Protein AF-U2MDG5-F1 (afdb_monomer_lite)

InterPro domains:
  IPR002105 Dockerin type I repeat [PF00404] (437-489)
  IPR016134 Dockerin domain [PS51766] (432-496)
  IPR036439 Dockerin domain superfamily [G3DSA:1.10.1330.10] (432-495)
  IPR036439 Dockerin domain superfamily [SSF63446] (434-491)

pLDDT: mean 79.29, std 22.54, range [23.23, 98.81]

Secondary structure (DSSP, 8-state):
-----------------------------PPP----PPTTB-GGGS-HHHHHHHHHHIIIIIITTTTTTTS-SHHHHHHHTTTEEEEEEEEESSS-EEHHHHHHHHHHHHHHHHHHHGGGTTBTT---SS-EEEEEEEEES-GGGEET--TT--EE--EEEPP-HHHHHTT-BSSPPPSEEE---GGGBHHHHSS-TT---TT-GGG-B-EEEEEETTB-SS-EEEETTEEEEEHHHHHHHHHT-S-THHHHHHHHHHTTPPP--B-TT-TTBPPTT-SHHHH--TTSTTS-SS--HHHHHHHHHHHHHHTTSTTT--TTS----------------------------------EEEEEEEEEEEEEETTTEEEETTTEEEE--TTTTTTT-GGG-GGG--TT-EEEEEEEEETTTTEEEEEEEEEEEE-SSPPTT-SS-SSS--HHHHHHHHHHHTTS---S-TTTT-TT-SS--SHHHHHHHHHHHHHHTT--

Radius of gyration: 27.96 Å; chains: 1; bounding box: 89×90×60 Å

Foldseek 3Di:
DDDDDDDDDDDDDDDDDPDDDDPPDPPPPPPPPPPQDDQPDELVPQPPQLVQQLVLCVPLPLVVVVLPVLLLFVVSQCLLLVLEAEEEEWEQDPAADEPLLVVLLQVLVQVLVCLQCSLCQNYDLPPDNGRHYHHQAYFYCDPVSYPPDDPRHHYFNDKDQDDCVCLVVVVQFQDDWDRITGDDDPLQECSVCVVPPPRARVVGVNSHHREYEYAIARTHLQAWAAASRYIYHHNVVSSCSSVVNHQSLRVSLRSCRSNSRAAAPDDDPDSSHGHHVAHPPPRAASSPRPRDSGHDPSNSSSSSVVCVVQVPPPPSHPSPPDDPPPPPDDDDDDDDDDDDDDDDDDDDDDDDDFDKDKDWDKFFFQADDPQFWTQTPPPGIATEHHPQAAPPVPQQDCVVAGHGWIKTWIFMAGPVRSYTRYTPDIDTPGHPDDAQLPQQRPNDRDVVSLVQLVCVQVVRHDTNHQVSLCNVVPPDNHPVSSVVSVVVVVVVVVVD

Structure (mmCIF, N/CA/C/O backbone):
data_AF-U2MDG5-F1
#
_entry.id   AF-U2MDG5-F1
#
loop_
_atom_site.group_PDB
_atom_site.id
_atom_site.type_symbol
_atom_site.label_atom_id
_atom_site.label_alt_id
_atom_site.label_comp_id
_atom_site.label_asym_id
_atom_site.label_entity_id
_atom_site.label_seq_id
_atom_site.pdbx_PDB_ins_code
_atom_site.Cartn_x
_atom_site.Cartn_y
_atom_site.Cartn_z
_atom_site.occupancy
_atom_site.B_iso_or_equiv
_atom_site.auth_seq_id
_atom_site.auth_comp_id
_atom_site.auth_asym_id
_atom_site.auth_atom_id
_atom_site.pdbx_PDB_model_num
ATOM 1 N N . MET A 1 1 ? 22.309 52.642 29.544 1.00 30.11 1 MET A N 1
ATOM 2 C CA . MET A 1 1 ? 22.130 53.673 28.493 1.00 30.11 1 MET A CA 1
ATOM 3 C C . MET A 1 1 ? 21.957 52.981 27.148 1.00 30.11 1 MET A C 1
ATOM 5 O O . MET A 1 1 ? 22.624 51.991 26.901 1.00 30.11 1 MET A O 1
ATOM 9 N N . LYS A 1 2 ? 20.998 53.452 26.346 1.00 30.34 2 LYS A N 1
ATOM 10 C CA . LYS A 1 2 ? 20.490 52.848 25.103 1.00 30.34 2 LYS A CA 1
ATOM 11 C C . LYS A 1 2 ? 21.475 52.991 23.930 1.00 30.34 2 LYS A C 1
ATOM 13 O O . LYS A 1 2 ? 21.974 54.093 23.726 1.00 30.34 2 LYS A O 1
ATOM 18 N N . LYS A 1 3 ? 21.581 51.957 23.083 1.00 26.30 3 LYS A N 1
ATOM 19 C CA . LYS A 1 3 ? 21.378 52.041 21.618 1.00 26.30 3 LYS A CA 1
ATOM 20 C C . LYS A 1 3 ? 21.166 50.637 21.025 1.00 26.30 3 LYS A C 1
ATOM 22 O O . LYS A 1 3 ? 21.994 49.755 21.191 1.00 26.30 3 LYS A O 1
ATOM 27 N N . LYS A 1 4 ? 20.002 50.480 20.385 1.00 30.70 4 LYS A N 1
ATOM 28 C CA . LYS A 1 4 ? 19.505 49.329 19.617 1.00 30.70 4 LYS A CA 1
ATOM 29 C C . LYS A 1 4 ? 20.192 49.264 18.250 1.00 30.70 4 LYS A C 1
ATOM 31 O O . LYS A 1 4 ? 20.277 50.314 17.621 1.00 30.70 4 LYS A O 1
ATOM 36 N N . TRP A 1 5 ? 20.518 48.058 17.784 1.00 25.64 5 TRP A N 1
ATOM 37 C CA . TRP A 1 5 ? 20.505 47.646 16.372 1.00 25.64 5 TRP A CA 1
ATOM 38 C C . TRP A 1 5 ? 19.918 46.222 16.306 1.00 25.64 5 TRP A C 1
ATOM 40 O O . TRP A 1 5 ? 20.351 45.348 17.051 1.00 25.64 5 TRP A O 1
ATOM 50 N N . LEU A 1 6 ? 18.861 46.051 15.505 1.00 32.28 6 LEU A N 1
ATOM 51 C CA . LEU A 1 6 ? 18.185 44.788 15.177 1.00 32.28 6 LEU A CA 1
ATOM 52 C C . LEU A 1 6 ? 18.811 44.180 13.917 1.00 32.28 6 LEU A C 1
ATOM 54 O O . LEU A 1 6 ? 19.026 44.955 12.991 1.00 32.28 6 LEU A O 1
ATOM 58 N N . SER A 1 7 ? 18.955 42.843 13.885 1.00 23.33 7 SER A N 1
ATOM 59 C CA . SER A 1 7 ? 18.844 41.905 12.731 1.00 23.33 7 SER A CA 1
ATOM 60 C C . SER A 1 7 ? 19.702 40.654 13.018 1.00 23.33 7 SER A C 1
ATOM 62 O O . SER A 1 7 ? 20.873 40.830 13.325 1.00 23.33 7 SER A O 1
ATOM 64 N N . ALA A 1 8 ? 19.273 39.391 12.957 1.00 23.23 8 ALA A N 1
ATOM 65 C CA . ALA A 1 8 ? 18.009 38.754 12.599 1.00 23.23 8 ALA A CA 1
ATOM 66 C C . ALA A 1 8 ? 17.920 37.388 13.321 1.00 23.23 8 ALA A C 1
ATOM 68 O O . ALA A 1 8 ? 18.933 36.721 13.514 1.00 23.23 8 ALA A O 1
ATOM 69 N N . ALA A 1 9 ? 16.708 36.997 13.705 1.00 29.86 9 ALA A N 1
ATOM 70 C CA . ALA A 1 9 ? 16.320 35.635 14.061 1.00 29.86 9 ALA A CA 1
ATOM 71 C C . ALA A 1 9 ? 15.263 35.184 13.040 1.00 29.86 9 ALA A C 1
ATOM 73 O O . ALA A 1 9 ? 14.393 36.001 12.735 1.00 29.86 9 ALA A O 1
ATOM 74 N N . ALA A 1 10 ? 15.381 33.949 12.527 1.00 24.64 10 ALA A N 1
ATOM 75 C CA . ALA A 1 10 ? 14.418 33.136 11.745 1.00 24.64 10 ALA A CA 1
ATOM 76 C C . ALA A 1 10 ? 15.217 32.155 10.852 1.00 24.64 10 ALA A C 1
ATOM 78 O O . ALA A 1 10 ? 16.273 32.550 10.368 1.00 24.64 10 ALA A O 1
ATOM 79 N N . ALA A 1 11 ? 14.807 30.923 10.536 1.00 24.17 11 ALA A N 1
ATOM 80 C CA . ALA A 1 11 ? 13.623 30.101 10.843 1.00 24.17 11 ALA A CA 1
ATOM 81 C C . ALA A 1 11 ? 13.954 28.651 10.383 1.00 24.17 11 ALA A C 1
ATOM 83 O O . ALA A 1 11 ? 14.767 28.484 9.480 1.00 24.17 11 ALA A O 1
ATOM 84 N N . ALA A 1 12 ? 13.534 27.590 11.082 1.00 31.70 12 ALA A N 1
ATOM 85 C CA . ALA A 1 12 ? 12.363 26.764 10.742 1.00 31.70 12 ALA A CA 1
ATOM 86 C C . ALA A 1 12 ? 12.087 26.639 9.227 1.00 31.70 12 ALA A C 1
ATOM 88 O O . ALA A 1 12 ? 11.625 27.600 8.614 1.00 31.70 12 ALA A O 1
ATOM 89 N N . VAL A 1 13 ? 12.295 25.450 8.650 1.00 24.72 13 VAL A N 1
ATOM 90 C CA . VAL A 1 13 ? 11.677 25.072 7.370 1.00 24.72 13 VAL A CA 1
ATOM 91 C C . VAL A 1 13 ? 10.425 24.273 7.708 1.00 24.72 13 VAL A C 1
ATOM 93 O O . VAL A 1 13 ? 10.458 23.066 7.910 1.00 24.72 13 VAL A O 1
ATOM 96 N N . LEU A 1 14 ? 9.329 25.017 7.868 1.00 26.80 14 LEU A N 1
ATOM 97 C CA . LEU A 1 14 ? 7.979 24.495 7.736 1.00 26.80 14 LEU A CA 1
ATOM 98 C C . LEU A 1 14 ? 7.759 24.084 6.276 1.00 26.80 14 LEU A C 1
ATOM 100 O O . LEU A 1 14 ? 8.034 24.870 5.367 1.00 26.80 14 LEU A O 1
ATOM 104 N N . SER A 1 15 ? 7.146 22.919 6.090 1.00 32.47 15 SER A N 1
ATOM 105 C CA . SER A 1 15 ? 6.301 22.636 4.935 1.00 32.47 15 SER A CA 1
ATOM 106 C C . SER A 1 15 ? 5.248 23.748 4.800 1.00 32.47 15 SER A C 1
ATOM 108 O O . SER A 1 15 ? 4.460 24.001 5.712 1.00 32.47 15 SER A O 1
ATOM 110 N N . VAL A 1 16 ? 5.278 24.472 3.682 1.00 26.86 16 VAL A N 1
ATOM 111 C CA . VAL A 1 16 ? 4.239 25.424 3.278 1.00 26.86 16 VAL A CA 1
ATOM 112 C C . VAL A 1 16 ? 3.783 25.000 1.892 1.00 26.86 16 VAL A C 1
ATOM 114 O O . VAL A 1 16 ? 4.438 25.301 0.897 1.00 26.86 16 VAL A O 1
ATOM 117 N N . CYS A 1 17 ? 2.627 24.340 1.822 1.00 30.88 17 CYS A N 1
ATOM 118 C CA . CYS A 1 17 ? 1.821 24.342 0.609 1.00 30.88 17 CYS A CA 1
ATOM 119 C C . CYS A 1 17 ? 1.480 25.800 0.280 1.00 30.88 17 CYS A C 1
ATOM 121 O O . CYS A 1 17 ? 0.817 26.494 1.059 1.00 30.88 17 CYS A O 1
ATOM 123 N N . ALA A 1 18 ? 1.952 26.294 -0.863 1.00 27.03 18 ALA A N 1
ATOM 124 C CA . ALA A 1 18 ? 1.534 27.591 -1.363 1.00 27.03 18 ALA A CA 1
ATOM 125 C C . ALA A 1 18 ? 0.032 27.534 -1.685 1.00 27.03 18 ALA A C 1
ATOM 127 O O . ALA A 1 18 ? -0.392 26.882 -2.635 1.00 27.03 18 ALA A O 1
ATOM 128 N N . LEU A 1 19 ? -0.764 28.244 -0.881 1.00 31.00 19 LEU A N 1
ATOM 129 C CA . LEU A 1 19 ? -2.154 28.589 -1.166 1.00 31.00 19 LEU A CA 1
ATOM 130 C C . LEU A 1 19 ? -2.231 29.315 -2.514 1.00 31.00 19 LEU A C 1
ATOM 132 O O . LEU A 1 19 ? -2.030 30.529 -2.597 1.00 31.00 19 LEU A O 1
ATOM 136 N N . VAL A 1 20 ? -2.574 28.584 -3.567 1.00 29.83 20 VAL A N 1
ATOM 137 C CA . VAL A 1 20 ? -3.246 29.163 -4.727 1.00 29.83 20 VAL A CA 1
ATOM 138 C C . VAL A 1 20 ? -4.741 29.102 -4.438 1.00 29.83 20 VAL A C 1
ATOM 140 O O . VAL A 1 20 ? -5.275 28.056 -4.080 1.00 29.83 20 VAL A O 1
ATOM 143 N N . ALA A 1 21 ? -5.405 30.258 -4.515 1.00 26.72 21 ALA A N 1
ATOM 144 C CA . ALA A 1 21 ? -6.850 30.376 -4.343 1.00 26.72 21 ALA A CA 1
ATOM 145 C C . ALA A 1 21 ? -7.588 29.321 -5.192 1.00 26.72 21 ALA A C 1
ATOM 147 O O . ALA A 1 21 ? -7.113 29.018 -6.289 1.00 26.72 21 ALA A O 1
ATOM 148 N N . PRO A 1 22 ? -8.741 28.795 -4.734 1.00 25.52 22 PRO A N 1
ATOM 149 C CA . PRO A 1 22 ? -9.476 27.779 -5.469 1.00 25.52 22 PRO A CA 1
ATOM 150 C C . PRO A 1 22 ? -9.916 28.365 -6.808 1.00 25.52 22 PRO A C 1
ATOM 152 O O . PRO A 1 22 ? -10.883 29.123 -6.902 1.00 25.52 22 PRO A O 1
ATOM 155 N N . ILE A 1 23 ? -9.186 28.026 -7.864 1.00 26.12 23 ILE A N 1
ATOM 156 C CA . ILE A 1 23 ? -9.729 28.101 -9.205 1.00 26.12 23 ILE A CA 1
ATOM 157 C C . ILE A 1 23 ? -10.678 26.911 -9.260 1.00 26.12 23 ILE A C 1
ATOM 159 O O . ILE A 1 23 ? -10.236 25.766 -9.271 1.00 26.12 23 ILE A O 1
ATOM 163 N N . SER A 1 24 ? -11.986 27.172 -9.236 1.00 24.59 24 SER A N 1
ATOM 164 C CA . SER A 1 24 ? -12.980 26.177 -9.630 1.00 24.59 24 SER A CA 1
ATOM 165 C C . SER A 1 24 ? -12.746 25.849 -11.101 1.00 24.59 24 SER A C 1
ATOM 167 O O . SER A 1 24 ? -13.330 26.466 -11.992 1.00 24.59 24 SER A O 1
ATOM 169 N N . VAL A 1 25 ? -11.832 24.917 -11.354 1.00 25.77 25 VAL A N 1
ATOM 170 C CA . VAL A 1 25 ? -11.702 24.268 -12.648 1.00 25.77 25 VAL A CA 1
ATOM 171 C C . VAL A 1 25 ? -12.882 23.301 -12.730 1.00 25.77 25 VAL A C 1
ATOM 173 O O . VAL A 1 25 ? -13.057 22.484 -11.825 1.00 25.77 25 VAL A O 1
ATOM 176 N N . PRO A 1 26 ? -13.751 23.406 -13.744 1.00 24.27 26 PRO A N 1
ATOM 177 C CA . PRO A 1 26 ? -14.784 22.408 -13.953 1.00 24.27 26 PRO A CA 1
ATOM 178 C C . PRO A 1 26 ? -14.111 21.039 -14.101 1.00 24.27 26 PRO A C 1
ATOM 180 O O . PRO A 1 26 ? -13.258 20.873 -14.974 1.00 24.27 26 PRO A O 1
ATOM 183 N N . ASN A 1 27 ? -14.496 20.075 -13.261 1.00 30.88 27 ASN A N 1
ATOM 184 C CA . ASN A 1 27 ? -14.146 18.664 -13.421 1.00 30.88 27 ASN A CA 1
ATOM 185 C C . ASN A 1 27 ? -14.821 18.128 -14.690 1.00 30.88 27 ASN A C 1
ATOM 187 O O . ASN A 1 27 ? -15.870 17.493 -14.658 1.00 30.88 27 ASN A O 1
ATOM 191 N N . THR A 1 28 ? -14.219 18.419 -15.833 1.00 32.91 28 THR A N 1
ATOM 192 C CA . THR A 1 28 ? -14.396 17.646 -17.058 1.00 32.91 28 THR A CA 1
ATOM 193 C C . THR A 1 28 ? -13.024 17.142 -17.467 1.00 32.91 28 THR A C 1
ATOM 195 O O . THR A 1 28 ? -12.505 17.503 -18.522 1.00 32.91 28 THR A O 1
ATOM 198 N N . VAL A 1 29 ? -12.402 16.352 -16.590 1.00 32.69 29 VAL A N 1
ATOM 199 C CA . VAL A 1 29 ? -11.312 15.475 -17.006 1.00 32.69 29 VAL A CA 1
ATOM 200 C C . VAL A 1 29 ? -12.000 14.243 -17.568 1.00 32.69 29 VAL A C 1
ATOM 202 O O . VAL A 1 29 ? -12.570 13.437 -16.840 1.00 32.69 29 VAL A O 1
ATOM 205 N N . THR A 1 30 ? -12.058 14.168 -18.892 1.00 26.75 30 THR A N 1
ATOM 206 C CA . THR A 1 30 ? -12.402 12.921 -19.574 1.00 26.75 30 THR A CA 1
ATOM 207 C C . THR A 1 30 ? -11.348 11.903 -19.137 1.00 26.75 30 THR A C 1
ATOM 209 O O . THR A 1 30 ? -10.169 12.204 -19.341 1.00 26.75 30 THR A O 1
ATOM 212 N N . PRO A 1 31 ? -11.706 10.763 -18.518 1.00 34.62 31 PRO A N 1
ATOM 213 C CA . PRO A 1 31 ? -10.718 9.744 -18.196 1.00 34.62 31 PRO A CA 1
ATOM 214 C C . PRO A 1 31 ? -9.992 9.378 -19.490 1.00 34.62 31 PRO A C 1
ATOM 216 O O . PRO A 1 31 ? -10.627 9.140 -20.525 1.00 34.62 31 PRO A O 1
ATOM 219 N N . VAL A 1 32 ? -8.659 9.413 -19.464 1.00 35.59 32 VAL A N 1
ATOM 220 C CA . VAL A 1 32 ? -7.871 8.806 -20.534 1.00 35.59 32 VAL A CA 1
ATOM 221 C C . VAL A 1 32 ? -8.250 7.333 -20.502 1.00 35.59 32 VAL A C 1
ATOM 223 O O . VAL A 1 32 ? -8.089 6.682 -19.478 1.00 35.59 32 VAL A O 1
ATOM 226 N N . ALA A 1 33 ? -8.848 6.836 -21.584 1.00 35.75 33 ALA A N 1
ATOM 227 C CA . ALA A 1 33 ? -9.199 5.431 -21.681 1.00 35.75 33 ALA A CA 1
ATOM 228 C C . ALA A 1 33 ? -7.922 4.609 -21.475 1.00 35.75 33 ALA A C 1
ATOM 230 O O . ALA A 1 33 ? -6.999 4.714 -22.289 1.00 35.75 33 ALA A O 1
ATOM 231 N N . VAL A 1 34 ? -7.879 3.829 -20.391 1.00 45.22 34 VAL A N 1
ATOM 232 C CA . VAL A 1 34 ? -6.844 2.825 -20.148 1.00 45.22 34 VAL A CA 1
ATOM 233 C C . VAL A 1 34 ? -6.782 1.960 -21.402 1.00 45.22 34 VAL A C 1
ATOM 235 O O . VAL A 1 34 ? -7.756 1.304 -21.781 1.00 45.22 34 VAL A O 1
ATOM 238 N N . GLN A 1 35 ? -5.669 2.028 -22.130 1.00 46.53 35 GLN A N 1
ATOM 239 C CA . GLN A 1 35 ? -5.454 1.128 -23.252 1.00 46.53 35 GLN A CA 1
ATOM 240 C C . GLN A 1 35 ? -5.030 -0.213 -22.666 1.00 46.53 35 GLN A C 1
ATOM 242 O O . GLN A 1 35 ? -3.842 -0.458 -22.440 1.00 46.53 35 GLN A O 1
ATOM 247 N N . ALA A 1 36 ? -6.017 -1.086 -22.445 1.00 50.78 36 ALA A N 1
ATOM 248 C CA . ALA A 1 36 ? -5.767 -2.515 -22.325 1.00 50.78 36 ALA A CA 1
ATOM 249 C C . ALA A 1 36 ? -4.768 -2.926 -23.418 1.00 50.78 36 ALA A C 1
ATOM 251 O O . ALA A 1 36 ? -4.872 -2.477 -24.570 1.00 50.78 36 ALA A O 1
ATOM 252 N N . ALA A 1 37 ? -3.766 -3.730 -23.053 1.00 55.91 37 ALA A N 1
ATOM 253 C CA . ALA A 1 37 ? -2.792 -4.196 -24.028 1.00 55.91 37 ALA A CA 1
ATOM 254 C C . ALA A 1 37 ? -3.534 -4.931 -25.154 1.00 55.91 37 ALA A C 1
ATOM 256 O O . ALA A 1 37 ? -4.454 -5.719 -24.922 1.00 55.91 37 ALA A O 1
ATOM 257 N N . SER A 1 38 ? -3.141 -4.684 -26.402 1.00 56.31 38 SER A N 1
ATOM 258 C CA . SER A 1 38 ? -3.568 -5.568 -27.482 1.00 56.31 38 SER A CA 1
ATOM 259 C C . SER A 1 38 ? -3.064 -6.977 -27.169 1.00 56.31 38 SER A C 1
ATOM 261 O O . SER A 1 38 ? -1.910 -7.128 -26.777 1.00 56.31 38 SER A O 1
ATOM 263 N N . SER A 1 39 ? -3.890 -8.009 -27.355 1.00 58.03 39 SER A N 1
ATOM 264 C CA . SER A 1 39 ? -3.473 -9.391 -27.096 1.00 58.03 39 SER A CA 1
ATOM 265 C C . SER A 1 39 ? -2.133 -9.703 -27.777 1.00 58.03 39 SER A C 1
ATOM 267 O O . SER A 1 39 ? -2.025 -9.586 -28.999 1.00 58.03 39 SER A O 1
ATOM 269 N N . GLY A 1 40 ? -1.129 -10.102 -26.988 1.00 66.00 40 GLY A N 1
ATOM 270 C CA . GLY A 1 40 ? 0.221 -10.395 -27.476 1.00 66.00 40 GLY A CA 1
ATOM 271 C C . GLY A 1 40 ? 1.251 -9.281 -27.270 1.00 66.00 40 GLY A C 1
ATOM 272 O O . GLY A 1 40 ? 2.357 -9.416 -27.787 1.00 66.00 40 GLY A O 1
ATOM 273 N N . THR A 1 41 ? 0.927 -8.213 -26.532 1.00 84.19 41 THR A N 1
ATOM 274 C CA . THR A 1 41 ? 1.929 -7.243 -26.063 1.00 84.19 41 THR A CA 1
ATOM 275 C C . THR A 1 41 ? 2.938 -7.923 -25.130 1.00 84.19 41 THR A C 1
ATOM 277 O O . THR A 1 41 ? 2.574 -8.707 -24.252 1.00 84.19 41 THR A O 1
ATOM 280 N N . THR A 1 42 ? 4.214 -7.600 -25.313 1.00 89.25 42 THR A N 1
ATOM 281 C CA . THR A 1 42 ? 5.349 -8.128 -24.543 1.00 89.25 42 THR A CA 1
ATOM 282 C C . THR A 1 42 ? 6.256 -6.999 -24.069 1.00 89.25 42 THR A C 1
ATOM 284 O O . THR A 1 42 ? 6.113 -5.848 -24.489 1.00 89.25 42 THR A O 1
ATOM 287 N N . LEU A 1 43 ? 7.237 -7.309 -23.217 1.00 89.81 43 LEU A N 1
ATOM 288 C CA . LEU A 1 43 ? 8.260 -6.337 -22.826 1.00 89.81 43 LEU A CA 1
ATOM 289 C C . LEU A 1 43 ? 9.014 -5.722 -24.024 1.00 89.81 43 LEU A C 1
ATOM 291 O O . LEU A 1 43 ? 9.443 -4.574 -23.951 1.00 89.81 43 LEU A O 1
ATOM 295 N N . ALA A 1 44 ? 9.134 -6.440 -25.145 1.00 90.25 44 ALA A N 1
ATOM 296 C CA . ALA A 1 44 ? 9.789 -5.928 -26.351 1.00 90.25 44 ALA A CA 1
ATOM 297 C C . ALA A 1 44 ? 9.033 -4.763 -27.019 1.00 90.25 44 ALA A C 1
ATOM 299 O O . ALA A 1 44 ? 9.627 -4.030 -27.809 1.00 90.25 44 ALA A O 1
ATOM 300 N N . ASP A 1 45 ? 7.749 -4.584 -26.699 1.00 90.81 45 ASP A N 1
ATOM 301 C CA . ASP A 1 45 ? 6.906 -3.511 -27.232 1.00 90.81 45 ASP A CA 1
ATOM 302 C C . ASP A 1 45 ? 6.989 -2.218 -26.402 1.00 90.81 45 ASP A C 1
ATOM 304 O O . ASP A 1 45 ? 6.378 -1.210 -26.765 1.00 90.81 45 ASP A O 1
ATOM 308 N N . MET A 1 46 ? 7.736 -2.226 -25.290 1.00 91.69 46 MET A N 1
ATOM 309 C CA . MET A 1 46 ? 7.911 -1.048 -24.445 1.00 91.69 46 MET A CA 1
ATOM 310 C C . MET A 1 46 ? 8.572 0.093 -25.234 1.00 91.69 46 MET A C 1
ATOM 312 O O . MET A 1 46 ? 9.619 -0.119 -25.857 1.00 91.69 46 MET A O 1
ATOM 316 N N . PRO A 1 47 ? 8.020 1.324 -25.197 1.00 90.25 47 PRO A N 1
ATOM 317 C CA . PRO A 1 47 ? 8.649 2.467 -25.841 1.00 90.25 47 PRO A CA 1
ATOM 318 C C . PRO A 1 47 ? 10.084 2.658 -25.349 1.00 90.25 47 PRO A C 1
ATOM 320 O O . PRO A 1 47 ? 10.341 2.710 -24.147 1.00 90.25 47 PRO A O 1
ATOM 323 N N . SER A 1 48 ? 11.028 2.842 -26.275 1.00 86.50 48 SER A N 1
ATOM 324 C CA . SER A 1 48 ? 12.447 3.014 -25.927 1.00 86.50 48 SER A CA 1
ATOM 325 C C . SER A 1 48 ? 12.693 4.210 -25.002 1.00 86.50 48 SER A C 1
ATOM 327 O O . SER A 1 48 ? 13.641 4.203 -24.227 1.00 86.50 48 SER A O 1
ATOM 329 N N . ALA A 1 49 ? 11.833 5.232 -25.072 1.00 86.38 49 ALA A N 1
ATOM 330 C CA . ALA A 1 49 ? 11.877 6.392 -24.186 1.00 86.38 49 ALA A CA 1
ATOM 331 C C . ALA A 1 49 ? 11.574 6.042 -22.719 1.00 86.38 49 ALA A C 1
ATOM 333 O O . ALA A 1 49 ? 11.962 6.789 -21.830 1.00 86.38 49 ALA A O 1
ATOM 334 N N . TYR A 1 50 ? 10.879 4.932 -22.460 1.00 92.88 50 TYR A N 1
ATOM 335 C CA . TYR A 1 50 ? 10.494 4.519 -21.113 1.00 92.88 50 TYR A CA 1
ATOM 336 C C . TYR A 1 50 ? 11.510 3.563 -20.497 1.00 92.88 50 TYR A C 1
ATOM 338 O O . TYR A 1 50 ? 11.640 3.513 -19.278 1.00 92.88 50 TYR A O 1
ATOM 346 N N . GLN A 1 51 ? 12.231 2.809 -21.330 1.00 91.00 51 GLN A N 1
ATOM 347 C CA . GLN A 1 51 ? 13.107 1.729 -20.887 1.00 91.00 51 GLN A CA 1
ATOM 348 C C . GLN A 1 51 ? 14.195 2.208 -19.920 1.00 91.00 51 GLN A C 1
ATOM 350 O O . GLN A 1 51 ? 14.388 1.593 -18.878 1.00 91.00 51 GLN A O 1
ATOM 355 N N . SER A 1 52 ? 14.866 3.325 -20.221 1.00 91.44 52 SER A N 1
ATOM 356 C CA . SER A 1 52 ? 15.924 3.857 -19.352 1.00 91.44 52 SER A CA 1
ATOM 357 C C . SER A 1 52 ? 15.394 4.317 -17.995 1.00 91.44 52 SER A C 1
ATOM 359 O O . SER A 1 52 ? 16.043 4.086 -16.980 1.00 91.44 52 SER A O 1
ATOM 361 N N . ALA A 1 53 ? 14.213 4.942 -17.970 1.00 92.38 53 ALA A N 1
ATOM 362 C CA . ALA A 1 53 ? 13.570 5.363 -16.731 1.00 92.38 53 ALA A CA 1
ATOM 363 C C . ALA A 1 53 ? 13.132 4.145 -15.904 1.00 92.38 53 ALA A C 1
ATOM 365 O O . ALA A 1 53 ? 13.451 4.066 -14.724 1.00 92.38 53 ALA A O 1
ATOM 366 N N . ALA A 1 54 ? 12.487 3.157 -16.529 1.00 95.50 54 ALA A N 1
ATOM 367 C CA . ALA A 1 54 ? 12.061 1.924 -15.870 1.00 95.50 54 ALA A CA 1
ATOM 368 C C . ALA A 1 54 ? 13.233 1.115 -15.293 1.00 95.50 54 ALA A C 1
ATOM 370 O O . ALA A 1 54 ? 13.174 0.675 -14.148 1.00 95.50 54 ALA A O 1
ATOM 371 N N . GLU A 1 55 ? 14.314 0.943 -16.056 1.00 94.75 55 GLU A N 1
ATOM 372 C CA . GLU A 1 55 ? 15.510 0.241 -15.583 1.00 94.75 55 GLU A CA 1
ATOM 373 C C . GLU A 1 55 ? 16.168 0.985 -14.417 1.00 94.75 55 GLU A C 1
ATOM 375 O O . GLU A 1 55 ? 16.560 0.360 -13.431 1.00 94.75 55 GLU A O 1
ATOM 380 N N . TRP A 1 56 ? 16.222 2.319 -14.484 1.00 94.44 56 TRP A N 1
ATOM 381 C CA . TRP A 1 56 ? 16.742 3.127 -13.388 1.00 94.44 56 TRP A CA 1
ATOM 382 C C . TRP A 1 56 ? 15.903 2.971 -12.114 1.00 94.44 56 TRP A C 1
ATOM 384 O O . TRP A 1 56 ? 16.485 2.730 -11.057 1.00 94.44 56 TRP A O 1
ATOM 394 N N . ILE A 1 57 ? 14.567 3.039 -12.201 1.00 95.75 57 ILE A N 1
ATOM 395 C CA . ILE A 1 57 ? 13.682 2.865 -11.032 1.00 95.75 57 ILE A CA 1
ATOM 396 C C . ILE A 1 57 ? 13.824 1.453 -10.470 1.00 95.75 57 ILE A C 1
ATOM 398 O O . ILE A 1 57 ? 13.961 1.296 -9.260 1.00 95.75 57 ILE A O 1
ATOM 402 N N . LEU A 1 58 ? 13.842 0.425 -11.327 1.00 95.56 58 LEU A N 1
ATOM 403 C CA . LEU A 1 58 ? 14.009 -0.956 -10.877 1.00 95.56 58 LEU A CA 1
ATOM 404 C C . LEU A 1 58 ? 15.283 -1.108 -10.033 1.00 95.56 58 LEU A C 1
ATOM 406 O O . LEU A 1 58 ? 15.228 -1.673 -8.948 1.00 95.56 58 LEU A O 1
ATOM 410 N N . GLN A 1 59 ? 16.422 -0.604 -10.513 1.00 94.06 59 GLN A N 1
ATOM 411 C CA . GLN A 1 59 ? 17.700 -0.779 -9.818 1.00 94.06 59 GLN A CA 1
ATOM 412 C C . GLN A 1 59 ? 17.817 0.097 -8.567 1.00 94.06 59 GLN A C 1
ATOM 414 O O . GLN A 1 59 ? 18.180 -0.397 -7.503 1.00 94.06 59 GLN A O 1
ATOM 419 N N . ASN A 1 60 ? 17.518 1.391 -8.691 1.00 90.19 60 ASN A N 1
ATOM 420 C CA . ASN A 1 60 ? 17.830 2.372 -7.649 1.00 90.19 60 ASN A CA 1
ATOM 421 C C . ASN A 1 60 ? 16.734 2.500 -6.598 1.00 90.19 60 ASN A C 1
ATOM 423 O O . ASN A 1 60 ? 17.025 2.957 -5.501 1.00 90.19 60 ASN A O 1
ATOM 427 N N . ARG A 1 61 ? 15.500 2.101 -6.923 1.00 90.94 61 ARG A N 1
ATOM 428 C CA . ARG A 1 61 ? 14.358 2.208 -6.016 1.00 90.94 61 ARG A CA 1
ATOM 429 C C . ARG A 1 61 ? 13.870 0.828 -5.604 1.00 90.94 61 ARG A C 1
ATOM 431 O O . ARG A 1 61 ? 14.105 0.413 -4.481 1.00 90.94 61 ARG A O 1
ATOM 438 N N . ILE A 1 62 ? 13.334 0.050 -6.542 1.00 93.31 62 ILE A N 1
ATOM 439 C CA . ILE A 1 62 ? 12.676 -1.233 -6.234 1.00 93.31 62 ILE A CA 1
ATOM 440 C C . ILE A 1 62 ? 13.638 -2.254 -5.603 1.00 93.31 62 ILE A C 1
ATOM 442 O O . ILE A 1 62 ? 13.326 -2.854 -4.577 1.00 93.31 62 ILE A O 1
ATOM 446 N N . ILE A 1 63 ? 14.804 -2.483 -6.217 1.00 91.12 63 ILE A N 1
ATOM 447 C CA . ILE A 1 63 ? 15.785 -3.468 -5.731 1.00 91.12 63 ILE A CA 1
ATOM 448 C C . ILE A 1 63 ? 16.553 -2.919 -4.527 1.00 91.12 63 ILE A C 1
ATOM 450 O O . ILE A 1 63 ? 16.714 -3.633 -3.542 1.00 91.12 63 ILE A O 1
ATOM 454 N N . SER A 1 64 ? 17.010 -1.667 -4.604 1.00 86.75 64 SER A N 1
ATOM 455 C CA . SER A 1 64 ? 17.774 -1.002 -3.539 1.00 86.75 64 SER A CA 1
ATOM 456 C C . SER A 1 64 ? 17.005 -0.934 -2.215 1.00 86.75 64 SER A C 1
ATOM 458 O O . SER A 1 64 ? 17.561 -1.238 -1.164 1.00 86.75 64 SER A O 1
ATOM 460 N N . GLU A 1 65 ? 15.715 -0.594 -2.267 1.00 85.31 65 GLU A N 1
ATOM 461 C CA . GLU A 1 65 ? 14.846 -0.510 -1.086 1.00 85.31 65 GLU A CA 1
ATOM 462 C C . GLU A 1 65 ? 14.247 -1.871 -0.702 1.00 85.31 65 GLU A C 1
ATOM 464 O O . GLU A 1 65 ? 13.612 -2.013 0.341 1.00 85.31 65 GLU A O 1
ATOM 469 N N . GLY A 1 66 ? 14.440 -2.898 -1.535 1.00 89.00 66 GLY A N 1
ATOM 470 C CA . GLY A 1 66 ? 13.890 -4.225 -1.299 1.00 89.00 66 GLY A CA 1
ATOM 471 C C . GLY A 1 66 ? 12.363 -4.283 -1.378 1.00 89.00 66 GLY A C 1
ATOM 472 O O . GLY A 1 66 ? 11.773 -5.204 -0.819 1.00 89.00 66 GLY A O 1
ATOM 473 N N . SER A 1 67 ? 11.719 -3.359 -2.096 1.00 88.62 67 SER A N 1
ATOM 474 C CA . SER A 1 67 ? 10.258 -3.155 -2.133 1.00 88.62 67 SER A CA 1
ATOM 475 C C . SER A 1 67 ? 9.450 -4.340 -2.675 1.00 88.62 67 SER A C 1
ATOM 477 O O . SER A 1 67 ? 8.227 -4.309 -2.669 1.00 88.62 67 SER A O 1
ATOM 479 N N . VAL A 1 68 ? 10.109 -5.369 -3.212 1.00 92.62 68 VAL A N 1
ATOM 480 C CA . VAL A 1 68 ? 9.471 -6.583 -3.756 1.00 92.62 68 VAL A CA 1
ATOM 481 C C . VAL A 1 68 ? 10.128 -7.878 -3.268 1.00 92.62 68 VAL A C 1
ATOM 483 O O . VAL A 1 68 ? 9.807 -8.953 -3.791 1.00 92.62 68 VAL A O 1
ATOM 486 N N . LYS A 1 69 ? 11.047 -7.788 -2.291 1.00 89.31 69 LYS A N 1
ATOM 487 C CA . LYS A 1 69 ? 11.845 -8.923 -1.788 1.00 89.31 69 LYS A CA 1
ATOM 488 C C . LYS A 1 69 ? 10.992 -9.947 -1.030 1.00 89.31 69 LYS A C 1
ATOM 490 O O . LYS A 1 69 ? 11.300 -11.132 -1.050 1.00 89.31 69 LYS A O 1
ATOM 495 N N . ASP A 1 70 ? 9.905 -9.481 -0.421 1.00 85.31 70 ASP A N 1
ATOM 496 C CA . ASP A 1 70 ? 9.079 -10.251 0.506 1.00 85.31 70 ASP A CA 1
ATOM 497 C C . ASP A 1 70 ? 7.939 -11.007 -0.188 1.00 85.31 70 ASP A C 1
ATOM 499 O O . ASP A 1 70 ? 7.044 -11.468 0.486 1.00 85.31 70 ASP A O 1
ATOM 503 N N . TRP A 1 71 ? 7.877 -11.100 -1.522 1.00 92.94 71 TRP A N 1
ATOM 504 C CA . TRP A 1 71 ? 6.880 -11.932 -2.244 1.00 92.94 71 TRP A CA 1
ATOM 505 C C . TRP A 1 71 ? 5.419 -11.810 -1.729 1.00 92.94 71 TRP A C 1
ATOM 507 O O . TRP A 1 71 ? 4.628 -12.758 -1.770 1.00 92.94 71 TRP A O 1
ATOM 517 N N . ALA A 1 72 ? 5.065 -10.621 -1.236 1.00 92.12 72 ALA A N 1
ATOM 518 C CA . ALA A 1 72 ? 3.800 -10.314 -0.571 1.00 92.12 72 ALA A CA 1
ATOM 519 C C . ALA A 1 72 ? 3.041 -9.175 -1.264 1.00 92.12 72 ALA A C 1
ATOM 521 O O . ALA A 1 72 ? 2.040 -8.685 -0.741 1.00 92.12 72 ALA A O 1
ATOM 522 N N . THR A 1 73 ? 3.512 -8.756 -2.442 1.00 96.56 73 THR A N 1
ATOM 523 C CA . THR A 1 73 ? 2.887 -7.691 -3.230 1.00 96.56 73 THR A CA 1
ATOM 524 C C . THR A 1 73 ? 1.482 -8.098 -3.661 1.00 96.56 73 THR A C 1
ATOM 526 O O . THR A 1 73 ? 1.160 -9.287 -3.725 1.00 96.56 73 THR A O 1
ATOM 529 N N . ILE A 1 74 ? 0.653 -7.138 -4.074 1.00 96.88 74 ILE A N 1
ATOM 530 C CA . ILE A 1 74 ? -0.671 -7.454 -4.626 1.00 96.88 74 ILE A CA 1
ATOM 531 C C . ILE A 1 74 ? -0.585 -8.413 -5.834 1.00 96.88 74 ILE A C 1
ATOM 533 O O . ILE A 1 74 ? -1.489 -9.229 -5.998 1.00 96.88 74 ILE A O 1
ATOM 537 N N . TYR A 1 75 ? 0.499 -8.432 -6.625 1.00 97.19 75 TYR A N 1
ATOM 538 C CA . TYR A 1 75 ? 0.684 -9.472 -7.653 1.00 97.19 75 TYR A CA 1
ATOM 539 C C . TYR A 1 75 ? 0.638 -10.884 -7.053 1.00 97.19 75 TYR A C 1
ATOM 541 O O . TYR A 1 75 ? -0.078 -11.758 -7.546 1.00 97.19 75 TYR A O 1
ATOM 549 N N . ASP A 1 76 ? 1.385 -11.091 -5.967 1.00 95.69 76 ASP A N 1
ATOM 550 C CA . ASP A 1 76 ? 1.479 -12.358 -5.242 1.00 95.69 76 ASP A CA 1
ATOM 551 C C . ASP A 1 76 ? 0.137 -12.727 -4.595 1.00 95.69 76 ASP A C 1
ATOM 553 O O . ASP A 1 76 ? -0.251 -13.897 -4.574 1.00 95.69 76 ASP A O 1
ATOM 557 N N . GLN A 1 77 ? -0.604 -11.730 -4.105 1.00 95.31 77 GLN A N 1
ATOM 558 C CA . GLN A 1 77 ? -1.942 -11.911 -3.538 1.00 95.31 77 GLN A CA 1
ATOM 559 C C . GLN A 1 77 ? -2.968 -12.315 -4.609 1.00 95.31 77 GLN A C 1
ATOM 561 O O . GLN A 1 77 ? -3.695 -13.289 -4.416 1.00 95.31 77 GLN A O 1
ATOM 566 N N . ILE A 1 78 ? -2.983 -11.643 -5.767 1.00 96.69 78 ILE A N 1
ATOM 567 C CA . ILE A 1 78 ? -3.894 -11.948 -6.883 1.00 96.69 78 ILE A CA 1
ATOM 568 C C . ILE A 1 78 ? -3.647 -13.362 -7.413 1.00 96.69 78 ILE A C 1
ATOM 570 O O . ILE A 1 78 ? -4.600 -14.118 -7.611 1.00 96.69 78 ILE A O 1
ATOM 574 N N . VAL A 1 79 ? -2.382 -13.737 -7.637 1.00 95.12 79 VAL A N 1
ATOM 575 C CA . VAL A 1 79 ? -2.041 -15.074 -8.149 1.00 95.12 79 VAL A CA 1
ATOM 576 C C . VAL A 1 79 ? -2.423 -16.155 -7.135 1.00 95.12 79 VAL A C 1
ATOM 578 O O . VAL A 1 79 ? -3.052 -17.150 -7.499 1.00 95.12 79 VAL A O 1
ATOM 581 N N . ALA A 1 80 ? -2.130 -15.935 -5.851 1.00 92.56 80 ALA A N 1
ATOM 582 C CA . ALA A 1 80 ? -2.536 -16.825 -4.765 1.00 92.56 80 ALA A CA 1
ATOM 583 C C . ALA A 1 80 ? -4.066 -16.942 -4.619 1.00 92.56 80 ALA A C 1
ATOM 585 O O . ALA A 1 80 ? -4.592 -17.997 -4.260 1.00 92.56 80 ALA A O 1
ATOM 586 N N . GLY A 1 81 ? -4.800 -15.860 -4.880 1.00 94.19 81 GLY A N 1
ATOM 587 C CA . GLY A 1 81 ? -6.264 -15.797 -4.871 1.00 94.19 81 GLY A CA 1
ATOM 588 C C . GLY A 1 81 ? -6.924 -16.207 -6.185 1.00 94.19 81 GLY A C 1
ATOM 589 O O . GLY A 1 81 ? -8.135 -16.052 -6.330 1.00 94.19 81 GLY A O 1
ATOM 590 N N . ASN A 1 82 ? -6.149 -16.704 -7.155 1.00 94.00 82 ASN A N 1
ATOM 591 C CA . ASN A 1 82 ? -6.621 -17.061 -8.490 1.00 94.00 82 ASN A CA 1
ATOM 592 C C . ASN A 1 82 ? -7.480 -15.955 -9.144 1.00 94.00 82 ASN A C 1
ATOM 594 O O . ASN A 1 82 ? -8.560 -16.217 -9.678 1.00 94.00 82 ASN A O 1
ATOM 598 N N . GLY A 1 83 ? -7.009 -14.708 -9.077 1.00 96.25 83 GLY A N 1
ATOM 599 C CA . GLY A 1 83 ? -7.710 -13.551 -9.638 1.00 96.25 83 GLY A CA 1
ATOM 600 C C . GLY A 1 83 ? -8.739 -12.921 -8.698 1.00 96.25 83 GLY A C 1
ATOM 601 O O . GLY A 1 83 ? -9.513 -12.077 -9.138 1.00 96.25 83 GLY A O 1
ATOM 602 N N . THR A 1 84 ? -8.786 -13.326 -7.426 1.00 97.88 84 THR A N 1
ATOM 603 C CA . THR A 1 84 ? -9.635 -12.708 -6.397 1.00 97.88 84 THR A CA 1
ATOM 604 C C . THR A 1 84 ? -8.783 -12.117 -5.277 1.00 97.88 84 THR A C 1
ATOM 606 O O . THR A 1 84 ? -7.871 -12.779 -4.795 1.00 97.88 84 THR A O 1
ATOM 609 N N . LEU A 1 85 ? -9.115 -10.902 -4.838 1.00 98.06 85 LEU A N 1
ATOM 610 C CA . LEU A 1 85 ? -8.573 -10.268 -3.637 1.00 98.06 85 LEU A CA 1
ATOM 611 C C . LEU A 1 85 ? -9.675 -10.091 -2.597 1.00 98.06 85 LEU A C 1
ATOM 613 O O . LEU A 1 85 ? -10.731 -9.515 -2.873 1.00 98.06 85 LEU A O 1
ATOM 617 N N . LYS A 1 86 ? -9.417 -10.556 -1.378 1.00 98.56 86 LYS A N 1
ATOM 618 C CA . LYS A 1 86 ? -10.326 -10.416 -0.241 1.00 98.56 86 LYS A CA 1
ATOM 619 C C . LYS A 1 86 ? -9.804 -9.352 0.713 1.00 98.56 86 LYS A C 1
ATOM 621 O O . LYS A 1 86 ? -8.675 -9.427 1.188 1.00 98.56 86 LYS A O 1
ATOM 626 N N . TYR A 1 87 ? -10.646 -8.378 1.014 1.00 98.75 87 TYR A N 1
ATOM 627 C CA . TYR A 1 87 ? -10.359 -7.264 1.901 1.00 98.75 87 TYR A CA 1
ATOM 628 C C . TYR A 1 87 ? -11.094 -7.411 3.230 1.00 98.75 87 TYR A C 1
ATOM 630 O O . TYR A 1 87 ? -12.274 -7.768 3.269 1.00 98.75 87 TYR A O 1
ATOM 638 N N . VAL A 1 88 ? -10.420 -7.030 4.311 1.00 98.81 88 VAL A N 1
ATOM 639 C CA . VAL A 1 88 ? -11.081 -6.602 5.548 1.00 98.81 88 VAL A CA 1
ATOM 640 C C . VAL A 1 88 ? -10.955 -5.086 5.655 1.00 98.81 88 VAL A C 1
ATOM 642 O O . VAL A 1 88 ? -9.877 -4.527 5.457 1.00 98.81 88 VAL A O 1
ATOM 645 N N . VAL A 1 89 ? -12.053 -4.400 5.969 1.00 98.81 89 VAL A N 1
ATOM 646 C CA . VAL A 1 89 ? -12.022 -2.949 6.198 1.00 98.81 89 VAL A CA 1
ATOM 647 C C . VAL A 1 89 ? -11.812 -2.677 7.684 1.00 98.81 89 VAL A C 1
ATOM 649 O O . VAL A 1 89 ? -12.644 -3.066 8.502 1.00 98.81 89 VAL A O 1
ATOM 652 N N . LYS A 1 90 ? -10.725 -1.988 8.039 1.00 98.62 90 LYS A N 1
ATOM 653 C CA . LYS A 1 90 ? -10.489 -1.453 9.385 1.00 98.62 90 LYS A CA 1
ATOM 654 C C . LYS A 1 90 ? -11.154 -0.085 9.505 1.00 98.62 90 LYS A C 1
ATOM 656 O O . LYS A 1 90 ? -10.595 0.936 9.114 1.00 98.62 90 LYS A O 1
ATOM 661 N N . TRP A 1 91 ? -12.359 -0.046 10.053 1.00 98.62 91 TRP A N 1
ATOM 662 C CA . TRP A 1 91 ? -13.086 1.187 10.331 1.00 98.62 91 TRP A CA 1
ATOM 663 C C . TRP A 1 91 ? -12.653 1.786 11.674 1.00 98.62 91 TRP A C 1
ATOM 665 O O . TRP A 1 91 ? -13.332 1.666 12.702 1.00 98.62 91 TRP A O 1
ATOM 675 N N . GLN A 1 92 ? -11.494 2.443 11.667 1.00 98.00 92 GLN A N 1
ATOM 676 C CA . GLN A 1 92 ? -10.929 3.167 12.805 1.00 98.00 92 GLN A CA 1
ATOM 677 C C . GLN A 1 92 ? -11.569 4.564 12.930 1.00 98.00 92 GLN A C 1
ATOM 679 O O . GLN A 1 92 ? -10.905 5.601 12.961 1.00 98.00 92 GLN A O 1
ATOM 684 N N . SER A 1 93 ? -12.901 4.592 12.977 1.00 97.38 93 SER A N 1
ATOM 685 C CA . SER A 1 93 ? -13.702 5.811 13.041 1.00 97.38 93 SER A CA 1
ATOM 686 C C . SER A 1 93 ? -15.004 5.592 13.807 1.00 97.38 93 SER A C 1
ATOM 688 O O . SER A 1 93 ? -15.534 4.482 13.879 1.00 97.38 93 SER A O 1
ATOM 690 N N . LYS A 1 94 ? -15.532 6.678 14.384 1.00 94.75 94 LYS A N 1
ATOM 691 C CA . LYS A 1 94 ? -16.873 6.725 14.988 1.00 94.75 94 LYS A CA 1
ATOM 692 C C . LYS A 1 94 ? -17.952 7.178 14.000 1.00 94.75 94 LYS A C 1
ATOM 694 O O . LYS A 1 94 ? -19.128 7.204 14.362 1.00 94.75 94 LYS A O 1
ATOM 699 N N . GLN A 1 95 ? -17.577 7.568 12.780 1.00 96.75 95 GLN A N 1
ATOM 700 C CA . GLN A 1 95 ? -18.539 7.912 11.737 1.00 96.75 95 GLN A CA 1
ATOM 701 C C . GLN A 1 95 ? -19.340 6.684 11.321 1.00 96.75 95 GLN A C 1
ATOM 703 O O . GLN A 1 95 ? -18.812 5.577 11.247 1.00 96.75 95 GLN A O 1
ATOM 708 N N . THR A 1 96 ? -20.621 6.884 11.031 1.00 98.06 96 THR A N 1
ATOM 709 C CA . THR A 1 96 ? -21.491 5.810 10.555 1.00 98.06 96 THR A CA 1
ATOM 710 C C . THR A 1 96 ? -21.322 5.580 9.058 1.00 98.06 96 THR A C 1
ATOM 712 O O . THR A 1 96 ? -21.247 6.546 8.299 1.00 98.06 96 THR A O 1
ATOM 715 N N . ILE A 1 97 ? -21.394 4.322 8.630 1.00 98.38 97 ILE A N 1
ATOM 716 C CA . ILE A 1 97 ? -21.410 3.912 7.225 1.00 98.38 97 ILE A CA 1
ATOM 717 C C . ILE A 1 97 ? -22.634 3.032 6.935 1.00 98.38 97 ILE A C 1
ATOM 719 O O . ILE A 1 97 ? -22.929 2.064 7.639 1.00 98.38 97 ILE A O 1
ATOM 723 N N . THR A 1 98 ? -23.386 3.391 5.897 1.00 98.50 98 THR A N 1
ATOM 724 C CA . THR A 1 98 ? -24.607 2.685 5.468 1.00 98.50 98 THR A CA 1
ATOM 725 C C . THR A 1 98 ? -24.299 1.440 4.645 1.00 98.50 98 THR A C 1
ATOM 727 O O . THR A 1 98 ? -23.254 1.372 4.004 1.00 98.50 98 THR A O 1
ATOM 730 N N . LEU A 1 99 ? -25.231 0.482 4.595 1.00 97.88 99 LEU A N 1
ATOM 731 C CA . LEU A 1 99 ? -25.115 -0.705 3.737 1.00 97.88 99 LEU A CA 1
ATOM 732 C C . LEU A 1 99 ? -24.827 -0.350 2.269 1.00 97.88 99 LEU A C 1
ATOM 734 O O . LEU A 1 99 ? -23.997 -0.991 1.632 1.00 97.88 99 LEU A O 1
ATOM 738 N N . GLU A 1 100 ? -25.473 0.692 1.740 1.00 98.06 100 GLU A N 1
ATOM 739 C CA . GLU A 1 100 ? -25.244 1.145 0.362 1.00 98.06 100 GLU A CA 1
ATOM 740 C C . GLU A 1 100 ? -23.814 1.660 0.162 1.00 98.06 100 GLU A C 1
ATOM 742 O O . GLU A 1 100 ? -23.146 1.293 -0.800 1.00 98.06 100 GLU A O 1
ATOM 747 N N . GLN A 1 101 ? -23.301 2.444 1.113 1.00 98.44 101 GLN A N 1
ATOM 748 C CA . GLN A 1 101 ? -21.916 2.915 1.078 1.00 98.44 101 GLN A CA 1
ATOM 749 C C . GLN A 1 101 ? -20.915 1.759 1.184 1.00 98.44 101 GLN A C 1
ATOM 751 O O . GLN A 1 101 ? -19.912 1.770 0.476 1.00 98.44 101 GLN A O 1
ATOM 756 N N . ARG A 1 102 ? -21.190 0.743 2.015 1.00 98.12 102 ARG A N 1
ATOM 757 C CA . ARG A 1 102 ? -20.338 -0.454 2.126 1.00 98.12 102 ARG A CA 1
ATOM 758 C C . ARG A 1 102 ? -20.278 -1.238 0.812 1.00 98.12 102 ARG A C 1
ATOM 760 O O . ARG A 1 102 ? -19.195 -1.643 0.403 1.00 98.12 102 ARG A O 1
ATOM 767 N N . LYS A 1 103 ? -21.410 -1.391 0.113 1.00 97.25 103 LYS A N 1
ATOM 768 C CA . LYS A 1 103 ? -21.458 -2.015 -1.224 1.00 97.25 103 LYS A CA 1
ATOM 769 C C . LYS A 1 103 ? -20.689 -1.200 -2.259 1.00 97.25 103 LYS A C 1
ATOM 771 O O . LYS A 1 103 ? -19.885 -1.756 -3.002 1.00 97.25 103 LYS A O 1
ATOM 776 N N . GLN A 1 104 ? -20.887 0.117 -2.267 1.00 98.19 104 GLN A N 1
ATOM 777 C CA . GLN A 1 104 ? -20.183 1.015 -3.177 1.00 98.19 104 GLN A CA 1
ATOM 778 C C . GLN A 1 104 ? -18.667 1.032 -2.918 1.00 98.19 104 GLN A C 1
ATOM 780 O O . GLN A 1 104 ? -17.895 1.139 -3.867 1.00 98.19 104 GLN A O 1
ATOM 785 N N . LEU A 1 105 ? -18.222 0.877 -1.665 1.00 98.44 105 LEU A N 1
ATOM 786 C CA . LEU A 1 105 ? -16.799 0.787 -1.331 1.00 98.44 105 LEU A CA 1
ATOM 787 C C . LEU A 1 105 ? -16.120 -0.419 -1.987 1.00 98.44 105 LEU A C 1
ATOM 789 O O . LEU A 1 105 ? -14.997 -0.291 -2.466 1.00 98.44 105 LEU A O 1
ATOM 793 N N . GLN A 1 106 ? -16.797 -1.569 -2.065 1.00 98.38 106 GLN A N 1
ATOM 794 C CA . GLN A 1 106 ? -16.254 -2.723 -2.785 1.00 98.38 106 GLN A CA 1
ATOM 795 C C . GLN A 1 106 ? -16.044 -2.394 -4.268 1.00 98.38 106 GLN A C 1
ATOM 797 O O . GLN A 1 106 ? -14.993 -2.705 -4.817 1.00 98.38 106 GLN A O 1
ATOM 802 N N . THR A 1 107 ? -17.001 -1.710 -4.905 1.00 98.00 107 THR A N 1
ATOM 803 C CA . THR A 1 107 ? -16.864 -1.261 -6.300 1.00 98.00 107 THR A CA 1
ATOM 804 C C . THR A 1 107 ? -15.720 -0.264 -6.476 1.00 98.00 107 THR A C 1
ATOM 806 O O . THR A 1 107 ? -15.001 -0.342 -7.469 1.00 98.00 107 THR A O 1
ATOM 809 N N . VAL A 1 108 ? -15.522 0.648 -5.519 1.00 97.81 108 VAL A N 1
ATOM 810 C CA . VAL A 1 108 ? -14.390 1.591 -5.514 1.00 97.81 108 VAL A CA 1
ATOM 811 C C . VAL A 1 108 ? -13.064 0.831 -5.471 1.00 97.81 108 VAL A C 1
ATOM 813 O O . VAL A 1 108 ? -12.201 1.084 -6.306 1.00 97.81 108 VAL A O 1
ATOM 816 N N . LEU A 1 109 ? -12.922 -0.130 -4.551 1.00 98.44 109 LEU A N 1
ATOM 817 C CA . LEU A 1 109 ? -11.710 -0.946 -4.436 1.00 98.44 109 LEU A CA 1
ATOM 818 C C . LEU A 1 109 ? -11.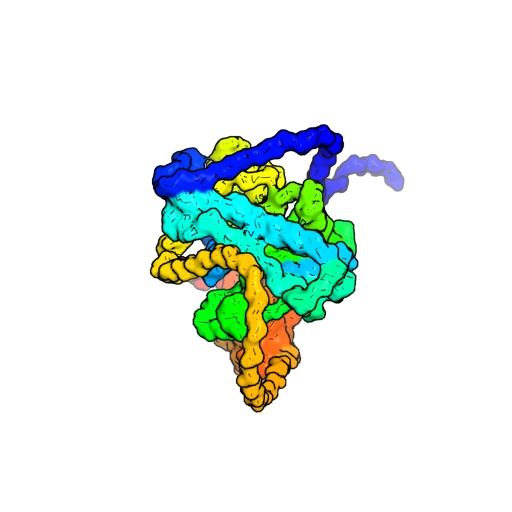458 -1.789 -5.691 1.00 98.44 109 LEU A C 1
ATOM 820 O O . LEU A 1 109 ? -10.334 -1.825 -6.180 1.00 98.44 109 LEU A O 1
ATOM 824 N N . GLU A 1 110 ? -12.494 -2.434 -6.233 1.00 98.56 110 GLU A N 1
ATOM 825 C CA . GLU A 1 110 ? -12.376 -3.210 -7.471 1.00 98.56 110 GLU A CA 1
ATOM 826 C C . GLU A 1 110 ? -11.937 -2.343 -8.652 1.00 98.56 110 GLU A C 1
ATOM 828 O O . GLU A 1 110 ? -11.098 -2.768 -9.442 1.00 98.56 110 GLU A O 1
ATOM 833 N N . THR A 1 111 ? -12.462 -1.119 -8.743 1.00 97.25 111 THR A N 1
ATOM 834 C CA . THR A 1 111 ? -12.053 -0.150 -9.767 1.00 97.25 111 THR A CA 1
ATOM 835 C C . THR A 1 111 ? -10.572 0.192 -9.625 1.00 97.25 111 THR A C 1
ATOM 837 O O . THR A 1 111 ? -9.827 -0.028 -10.569 1.00 97.25 111 THR A O 1
ATOM 840 N N . ALA A 1 112 ? -10.119 0.604 -8.435 1.00 97.06 112 ALA A N 1
ATOM 841 C CA . ALA A 1 112 ? -8.719 0.975 -8.211 1.00 97.06 112 ALA A CA 1
ATOM 842 C C . ALA A 1 112 ? -7.732 -0.177 -8.489 1.00 97.06 112 ALA A C 1
ATOM 844 O O . ALA A 1 112 ? -6.669 0.043 -9.070 1.00 97.06 112 ALA A O 1
ATOM 845 N N . VAL A 1 113 ? -8.085 -1.416 -8.114 1.00 98.38 113 VAL A N 1
ATOM 846 C CA . VAL A 1 113 ? -7.266 -2.599 -8.435 1.00 98.38 113 VAL A CA 1
ATOM 847 C C . VAL A 1 113 ? -7.189 -2.805 -9.946 1.00 98.38 113 VAL A C 1
ATOM 849 O O . VAL A 1 113 ? -6.098 -3.032 -10.473 1.00 98.38 113 VAL A O 1
ATOM 852 N N . ASN A 1 114 ? -8.320 -2.720 -10.651 1.00 97.81 114 ASN A N 1
ATOM 853 C CA . ASN A 1 114 ? -8.346 -2.969 -12.090 1.00 97.81 114 ASN A CA 1
ATOM 854 C C . ASN A 1 114 ? -7.778 -1.811 -12.918 1.00 97.81 114 ASN A C 1
ATOM 856 O O . ASN A 1 114 ? -7.175 -2.084 -13.949 1.00 97.81 114 ASN A O 1
ATOM 860 N N . ASP A 1 115 ? -7.806 -0.566 -12.439 1.00 95.81 115 ASP A N 1
ATOM 861 C CA . ASP A 1 115 ? -7.101 0.548 -13.088 1.00 95.81 115 ASP A CA 1
ATOM 862 C C . ASP A 1 115 ? -5.587 0.265 -13.210 1.00 95.81 115 ASP A C 1
ATOM 864 O O . ASP A 1 115 ? -4.958 0.620 -14.214 1.00 95.81 115 ASP A O 1
ATOM 868 N N . TRP A 1 116 ? -5.006 -0.462 -12.245 1.00 97.69 116 TRP A N 1
ATOM 869 C CA . TRP A 1 116 ? -3.657 -1.028 -12.350 1.00 97.69 116 TRP A CA 1
ATOM 870 C C . TRP A 1 116 ? -3.617 -2.303 -13.204 1.00 97.69 116 TRP A C 1
ATOM 872 O O . TRP A 1 116 ? -2.838 -2.392 -14.157 1.00 97.69 116 TRP A O 1
ATOM 882 N N . THR A 1 117 ? -4.426 -3.320 -12.884 1.00 97.06 117 THR A N 1
ATOM 883 C CA . THR A 1 117 ? -4.274 -4.656 -13.495 1.00 97.06 117 THR A CA 1
ATOM 884 C C . THR A 1 117 ? -4.739 -4.749 -14.945 1.00 97.06 117 THR A C 1
ATOM 886 O O . THR A 1 117 ? -4.281 -5.641 -15.662 1.00 97.06 117 THR A O 1
ATOM 889 N N . ASP A 1 118 ? -5.546 -3.805 -15.429 1.00 94.69 118 ASP A N 1
ATOM 890 C CA . ASP A 1 118 ? -5.934 -3.688 -16.840 1.00 94.69 118 ASP A CA 1
ATOM 891 C C . ASP A 1 118 ? -4.720 -3.479 -17.754 1.00 94.69 118 ASP A C 1
ATOM 893 O O . ASP A 1 118 ? -4.713 -3.905 -18.916 1.00 94.69 118 ASP A O 1
ATOM 897 N N . TRP A 1 119 ? -3.630 -2.912 -17.224 1.00 94.62 119 TRP A N 1
ATOM 898 C CA . TRP A 1 119 ? -2.364 -2.831 -17.946 1.00 94.62 119 TRP A CA 1
ATOM 899 C C . TRP A 1 119 ? -1.750 -4.206 -18.217 1.00 94.62 119 TRP A C 1
ATOM 901 O O . TRP A 1 119 ? -1.046 -4.354 -19.216 1.00 94.62 119 TRP A O 1
ATOM 911 N N . LEU A 1 120 ? -2.028 -5.225 -17.404 1.00 95.12 120 LEU A N 1
ATOM 912 C CA . LEU A 1 120 ? -1.494 -6.580 -17.579 1.00 95.12 120 LEU A CA 1
ATOM 913 C C . LEU A 1 120 ? -2.393 -7.482 -18.431 1.00 95.12 120 LEU A C 1
ATOM 915 O O . LEU A 1 120 ? -1.971 -8.566 -18.839 1.00 95.12 120 LEU A O 1
ATOM 919 N N . VAL A 1 121 ? -3.624 -7.067 -18.734 1.00 92.50 121 VAL A N 1
ATOM 920 C CA . VAL A 1 121 ? -4.544 -7.879 -19.538 1.00 92.50 121 VAL A CA 1
ATOM 921 C C . VAL A 1 121 ? -3.947 -8.124 -20.925 1.00 92.50 121 VAL A C 1
ATOM 923 O O . VAL A 1 121 ? -3.659 -7.197 -21.680 1.00 92.50 121 VAL A O 1
ATOM 926 N N . GLY A 1 122 ? -3.751 -9.403 -21.262 1.00 88.31 122 GLY A N 1
ATOM 927 C CA . GLY A 1 122 ? -3.140 -9.821 -22.527 1.00 88.31 122 GLY A CA 1
ATOM 928 C C . GLY A 1 122 ? -1.629 -9.578 -22.628 1.00 88.31 122 GLY A C 1
ATOM 929 O O . GLY A 1 122 ? -1.087 -9.713 -23.731 1.00 88.31 122 GLY A O 1
ATOM 930 N N . TYR A 1 123 ? -0.974 -9.231 -21.514 1.00 92.56 123 TYR A N 1
ATOM 931 C CA . TYR A 1 123 ? 0.462 -8.998 -21.411 1.00 92.56 123 TYR A CA 1
ATOM 932 C C . TYR A 1 123 ? 1.191 -10.215 -20.828 1.00 92.56 123 TYR A C 1
ATOM 934 O O . TYR A 1 123 ? 0.970 -10.615 -19.684 1.00 92.56 123 TYR A O 1
ATOM 942 N N . GLU A 1 124 ? 2.096 -10.785 -21.624 1.00 88.00 124 GLU A N 1
ATOM 943 C CA . GLU A 1 124 ? 2.883 -11.973 -21.264 1.00 88.00 124 GLU A CA 1
ATOM 944 C C . GLU A 1 124 ? 2.028 -13.096 -20.625 1.00 88.00 124 GLU A C 1
ATOM 946 O O . GLU A 1 124 ? 0.930 -13.387 -21.096 1.00 88.00 124 GLU A O 1
ATOM 951 N N . ASN A 1 125 ? 2.532 -13.777 -19.591 1.00 87.62 125 ASN A N 1
ATOM 952 C CA . ASN A 1 125 ? 1.854 -14.907 -18.948 1.00 87.62 125 ASN A CA 1
ATOM 953 C C . ASN A 1 125 ? 0.824 -14.482 -17.880 1.00 87.62 125 ASN A C 1
ATOM 955 O O . ASN A 1 125 ? 0.421 -15.324 -17.078 1.00 87.62 125 ASN A O 1
ATOM 959 N N . TRP A 1 126 ? 0.413 -13.207 -17.821 1.00 93.25 126 TRP A N 1
ATOM 960 C CA . TRP A 1 126 ? -0.617 -12.769 -16.875 1.00 93.25 126 TRP A CA 1
ATOM 961 C C . TRP A 1 126 ? -1.962 -13.451 -17.198 1.00 93.25 126 TRP A C 1
ATOM 963 O O . TRP A 1 126 ? -2.476 -13.292 -18.309 1.00 93.25 126 TRP A O 1
ATOM 973 N N . PRO A 1 127 ? -2.551 -14.232 -16.271 1.00 91.31 127 PRO A N 1
ATOM 974 C CA . PRO A 1 127 ? -3.661 -15.126 -16.610 1.00 91.31 127 PRO A CA 1
ATOM 975 C C . PRO A 1 127 ? -5.049 -14.496 -16.416 1.00 91.31 127 PRO A C 1
ATOM 977 O O . PRO A 1 127 ? -6.055 -15.129 -16.747 1.00 91.31 127 PRO A O 1
ATOM 980 N N . TYR A 1 128 ? -5.131 -13.278 -15.873 1.00 94.75 128 TYR A N 1
ATOM 981 C CA . TYR A 1 128 ? -6.394 -12.662 -15.465 1.00 94.75 128 TYR A CA 1
ATOM 982 C C . TYR A 1 128 ? -6.828 -11.569 -16.443 1.00 94.75 128 TYR A C 1
ATOM 984 O O . TYR A 1 128 ? -6.029 -10.756 -16.900 1.00 94.75 128 TYR A O 1
ATOM 992 N N . THR A 1 129 ? -8.120 -11.556 -16.764 1.00 94.75 129 THR A N 1
ATOM 993 C CA . THR A 1 129 ? -8.750 -10.497 -17.578 1.00 94.75 129 THR A CA 1
ATOM 994 C C . THR A 1 129 ? -9.491 -9.467 -16.733 1.00 94.75 129 THR A C 1
ATOM 996 O O . THR A 1 129 ? -9.846 -8.419 -17.250 1.00 94.75 129 THR A O 1
ATOM 999 N N . HIS A 1 130 ? -9.730 -9.794 -15.464 1.00 96.94 130 HIS A N 1
ATOM 1000 C CA . HIS A 1 130 ? -10.357 -8.962 -14.445 1.00 96.94 130 HIS A CA 1
ATOM 1001 C C . HIS A 1 130 ? -9.966 -9.531 -13.082 1.00 96.94 130 HIS A C 1
ATOM 1003 O O . HIS A 1 130 ? -9.920 -10.759 -12.931 1.00 96.94 130 HIS A O 1
ATOM 1009 N N . VAL A 1 131 ? -9.705 -8.669 -12.106 1.00 98.25 131 VAL A N 1
ATOM 1010 C CA . VAL A 1 131 ? -9.485 -9.061 -10.711 1.00 98.25 131 VAL A CA 1
ATOM 1011 C C . VAL A 1 131 ? -10.750 -8.775 -9.915 1.00 98.25 131 VAL A C 1
ATOM 1013 O O . VAL A 1 131 ? -11.229 -7.647 -9.870 1.00 98.25 131 VAL A O 1
ATOM 1016 N N . ASN A 1 132 ? -11.296 -9.810 -9.285 1.00 98.50 132 ASN A N 1
ATOM 1017 C CA . ASN A 1 132 ? -12.490 -9.716 -8.452 1.00 98.50 132 ASN A CA 1
ATOM 1018 C C . ASN A 1 132 ? -12.112 -9.261 -7.038 1.00 98.50 132 ASN A C 1
ATOM 1020 O O . ASN A 1 132 ? -11.232 -9.862 -6.419 1.00 98.50 132 ASN A O 1
ATOM 1024 N N . VAL A 1 133 ? -12.794 -8.250 -6.500 1.00 98.62 133 VAL A N 1
ATOM 1025 C CA . VAL A 1 133 ? -12.551 -7.763 -5.136 1.00 98.62 133 VAL A CA 1
ATOM 1026 C C . VAL A 1 133 ? -13.757 -8.034 -4.246 1.00 98.62 133 VAL A C 1
ATOM 1028 O O . VAL A 1 133 ? -14.900 -7.738 -4.590 1.00 98.62 133 VAL A O 1
ATOM 1031 N N . GLN A 1 134 ? -13.501 -8.585 -3.061 1.00 98.38 134 GLN A N 1
ATOM 1032 C CA . GLN A 1 134 ? -14.528 -8.908 -2.071 1.00 98.38 134 GLN A CA 1
ATOM 1033 C C . GLN A 1 134 ? -14.196 -8.269 -0.729 1.00 98.38 134 GLN A C 1
ATOM 1035 O O . GLN A 1 134 ? -13.113 -8.499 -0.203 1.00 98.38 134 GLN A O 1
ATOM 1040 N N . ILE A 1 135 ? -15.134 -7.535 -0.128 1.00 98.62 135 ILE A N 1
ATOM 1041 C CA . ILE A 1 135 ? -15.018 -7.154 1.286 1.00 98.62 135 ILE A CA 1
ATOM 1042 C C . ILE A 1 135 ? -15.630 -8.281 2.118 1.00 98.62 135 ILE A C 1
ATOM 1044 O O . ILE A 1 135 ? -16.843 -8.475 2.113 1.00 98.62 135 ILE A O 1
ATOM 1048 N N . VAL A 1 136 ? -14.786 -9.040 2.817 1.00 98.06 136 VAL A N 1
ATOM 1049 C CA . VAL A 1 136 ? -15.193 -10.243 3.567 1.00 98.06 136 VAL A CA 1
ATOM 1050 C C . VAL A 1 136 ? -15.372 -9.998 5.064 1.00 98.06 136 VAL A C 1
ATOM 1052 O O . VAL A 1 136 ? -15.873 -10.869 5.774 1.00 98.06 136 VAL A O 1
ATOM 1055 N N . GLY A 1 137 ? -15.006 -8.812 5.551 1.00 98.31 137 GLY A N 1
ATOM 1056 C CA . GLY A 1 137 ? -15.267 -8.427 6.930 1.00 98.31 137 GLY A CA 1
ATOM 1057 C C . GLY A 1 137 ? -14.993 -6.960 7.239 1.00 98.31 137 GLY A C 1
ATOM 1058 O O . GLY A 1 137 ? -14.310 -6.256 6.493 1.00 98.31 137 GLY A O 1
ATOM 1059 N N . TRP A 1 138 ? -15.531 -6.522 8.374 1.00 98.69 138 TRP A N 1
ATOM 1060 C CA . TRP A 1 138 ? -15.391 -5.168 8.904 1.00 98.69 138 TRP A CA 1
ATOM 1061 C C . TRP A 1 138 ? -14.837 -5.226 10.322 1.00 98.69 138 TRP A C 1
ATOM 1063 O O . TRP A 1 138 ? -15.516 -5.686 11.236 1.00 98.69 138 TRP A O 1
ATOM 1073 N N . ALA A 1 139 ? -13.612 -4.754 10.515 1.00 98.75 139 ALA A N 1
ATOM 1074 C CA . ALA A 1 139 ? -13.043 -4.538 11.835 1.00 98.75 139 ALA A CA 1
ATOM 1075 C C . ALA A 1 139 ? -13.394 -3.124 12.301 1.00 98.75 139 ALA A C 1
ATOM 1077 O O . ALA A 1 139 ? -13.067 -2.155 11.622 1.00 98.75 139 ALA A O 1
ATOM 1078 N N . VAL A 1 140 ? -14.074 -2.976 13.437 1.00 98.62 140 VAL A N 1
ATOM 1079 C CA . VAL A 1 140 ? -14.667 -1.695 13.855 1.00 98.62 140 VAL A CA 1
ATOM 1080 C C . VAL A 1 140 ? -14.370 -1.361 15.313 1.00 98.62 140 VAL A C 1
ATOM 1082 O O . VAL A 1 140 ? -14.327 -2.240 16.169 1.00 98.62 140 VAL A O 1
ATOM 1085 N N . LEU A 1 141 ? -14.223 -0.066 15.611 1.00 97.50 141 LEU A N 1
ATOM 1086 C CA . LEU A 1 141 ? -14.147 0.422 16.997 1.00 97.50 141 LEU A CA 1
ATOM 1087 C C . LEU A 1 141 ? -15.494 0.320 17.731 1.00 97.50 141 LEU A C 1
ATOM 1089 O O . LEU A 1 141 ? -15.534 0.140 18.945 1.00 97.50 141 LEU A O 1
ATOM 1093 N N . ASP A 1 142 ? -16.595 0.475 16.996 1.00 96.31 142 ASP A N 1
ATOM 1094 C CA . ASP A 1 142 ? -17.965 0.387 17.500 1.00 96.31 142 ASP A CA 1
ATOM 1095 C C . ASP A 1 142 ? -18.858 -0.205 16.410 1.00 96.31 142 ASP A C 1
ATOM 1097 O O . ASP A 1 142 ? -19.051 0.412 15.367 1.00 96.31 142 ASP A O 1
ATOM 1101 N N . GLN A 1 143 ? -19.442 -1.379 16.651 1.00 96.50 143 GLN A N 1
ATOM 1102 C CA . GLN A 1 143 ? -20.320 -2.055 15.691 1.00 96.50 143 GLN A CA 1
ATOM 1103 C C . GLN A 1 143 ? -21.544 -1.219 15.294 1.00 96.50 143 GLN A C 1
ATOM 1105 O O . GLN A 1 143 ? -22.069 -1.389 14.194 1.00 96.50 143 GLN A O 1
ATOM 1110 N N . ASN A 1 144 ? -21.969 -0.268 16.133 1.00 96.94 144 ASN A N 1
ATOM 1111 C CA . ASN A 1 144 ? -23.083 0.624 15.811 1.00 96.94 144 ASN A CA 1
ATOM 1112 C C . ASN A 1 144 ? -22.761 1.618 14.682 1.00 96.94 144 ASN A C 1
ATOM 1114 O O . ASN A 1 144 ? -23.671 2.284 14.186 1.00 96.94 144 ASN A O 1
ATOM 1118 N N . CYS A 1 145 ? -21.497 1.729 14.256 1.00 97.12 145 CYS A N 1
ATOM 1119 C CA . CYS A 1 145 ? -21.133 2.518 13.083 1.00 97.12 145 CYS A CA 1
ATOM 1120 C C . CYS A 1 145 ? -21.632 1.879 11.775 1.00 97.12 145 CYS A C 1
ATOM 1122 O O . CYS A 1 145 ? -21.890 2.596 10.807 1.00 97.12 145 CYS A O 1
ATOM 1124 N N . LEU A 1 146 ? -21.827 0.555 11.746 1.00 98.12 146 LEU A N 1
ATOM 1125 C CA . LEU A 1 146 ? -22.326 -0.174 10.583 1.00 98.12 146 LEU A CA 1
ATOM 1126 C C . LEU A 1 146 ? -23.858 -0.140 10.576 1.00 98.12 146 LEU A C 1
ATOM 1128 O O . LEU A 1 146 ? -24.529 -0.924 11.248 1.00 98.12 146 LEU A O 1
ATOM 1132 N N . LEU A 1 147 ? -24.433 0.787 9.812 1.00 98.25 147 LEU A N 1
ATOM 1133 C CA . LEU A 1 147 ? -25.887 0.919 9.728 1.00 98.25 147 LEU A CA 1
ATOM 1134 C C . LEU A 1 147 ? -26.476 -0.171 8.833 1.00 98.25 147 LEU A C 1
ATOM 1136 O O . LEU A 1 147 ? -25.932 -0.447 7.762 1.00 98.25 147 LEU A O 1
ATOM 1140 N N . ASP A 1 148 ? -27.617 -0.726 9.247 1.00 97.12 148 ASP A N 1
ATOM 1141 C CA . ASP A 1 148 ? -28.304 -1.817 8.539 1.00 97.12 148 ASP A CA 1
ATOM 1142 C C . ASP A 1 148 ? -27.374 -3.021 8.301 1.00 97.12 148 ASP A C 1
ATOM 1144 O O . ASP A 1 148 ? -27.141 -3.447 7.169 1.00 97.12 148 ASP A O 1
ATOM 1148 N N . LEU A 1 149 ? -26.753 -3.505 9.382 1.00 96.62 149 LEU A N 1
ATOM 1149 C CA . LEU A 1 149 ? -25.860 -4.663 9.357 1.00 96.62 149 LEU A CA 1
ATOM 1150 C C . LEU A 1 149 ? -26.636 -5.930 8.974 1.00 96.62 149 LEU A C 1
ATOM 1152 O O . LEU A 1 149 ? -27.634 -6.269 9.618 1.00 96.62 149 LEU A O 1
ATOM 1156 N N . GLN A 1 150 ? -26.168 -6.626 7.942 1.00 96.62 150 GLN A N 1
ATOM 1157 C CA . GLN A 1 150 ? -26.793 -7.848 7.451 1.00 96.62 150 GLN A CA 1
ATOM 1158 C C . GLN A 1 150 ? -26.278 -9.089 8.204 1.00 96.62 150 GLN A C 1
ATOM 1160 O O . GLN A 1 150 ? -25.148 -9.088 8.692 1.00 96.62 150 GLN A O 1
ATOM 1165 N N . PRO A 1 151 ? -27.082 -10.166 8.319 1.00 94.06 151 PRO A N 1
ATOM 1166 C CA . PRO A 1 151 ? -26.696 -11.366 9.071 1.00 94.06 151 PRO A CA 1
ATOM 1167 C C . PRO A 1 151 ? -25.476 -12.121 8.524 1.00 94.06 151 PRO A C 1
ATOM 1169 O O . PRO A 1 151 ? -24.902 -12.935 9.242 1.00 94.06 151 PRO A O 1
ATOM 1172 N N . ASP A 1 152 ? -25.129 -11.905 7.258 1.00 91.94 152 ASP A N 1
ATOM 1173 C CA . ASP A 1 152 ? -24.006 -12.515 6.546 1.00 91.94 152 ASP A CA 1
ATOM 1174 C C . ASP A 1 152 ? -22.727 -11.658 6.567 1.00 91.94 152 ASP A C 1
ATOM 1176 O O . ASP A 1 152 ? -21.682 -12.120 6.113 1.00 91.94 152 ASP A O 1
ATOM 1180 N N . GLU A 1 153 ? -22.772 -10.440 7.120 1.00 95.62 153 GLU A N 1
ATOM 1181 C CA . GLU A 1 153 ? -21.588 -9.591 7.271 1.00 95.62 153 GLU A CA 1
ATOM 1182 C C . GLU A 1 153 ? -20.756 -10.017 8.492 1.00 95.62 153 GLU A C 1
ATOM 1184 O O . GLU A 1 153 ? -21.214 -9.969 9.637 1.00 95.62 153 GLU A O 1
ATOM 1189 N N . THR A 1 154 ? -19.492 -10.384 8.260 1.00 97.44 154 THR A N 1
ATOM 1190 C CA . THR A 1 154 ? -18.528 -10.647 9.337 1.00 97.44 154 THR A CA 1
ATOM 1191 C C . THR A 1 154 ? -18.060 -9.334 9.957 1.00 97.44 154 THR A C 1
ATOM 1193 O O . THR A 1 154 ? -17.534 -8.461 9.261 1.00 97.44 154 THR A O 1
ATOM 1196 N N . VAL A 1 155 ? -18.201 -9.203 11.277 1.00 98.38 155 VAL A N 1
ATOM 1197 C CA . VAL A 1 155 ? -17.744 -8.027 12.028 1.00 98.38 155 VAL A CA 1
ATOM 1198 C C . VAL A 1 155 ? -16.747 -8.447 13.098 1.00 98.38 155 VAL A C 1
ATOM 1200 O O . VAL A 1 155 ? -17.038 -9.313 13.921 1.00 98.38 155 VAL A O 1
ATOM 1203 N N . TYR A 1 156 ? -15.590 -7.792 13.107 1.00 98.31 156 TYR A N 1
ATOM 1204 C CA . TYR A 1 156 ? -14.566 -7.939 14.132 1.00 98.31 156 TYR A CA 1
ATOM 1205 C C . TYR A 1 156 ? -14.598 -6.727 15.062 1.00 98.31 156 TYR A C 1
ATOM 1207 O O . TYR A 1 156 ? -14.603 -5.581 14.616 1.00 98.31 156 TYR A O 1
ATOM 1215 N N . THR A 1 157 ? -14.609 -6.978 16.368 1.00 97.19 157 THR A N 1
ATOM 1216 C CA . THR A 1 157 ? -14.588 -5.929 17.405 1.00 97.19 157 THR A CA 1
ATOM 1217 C C . THR A 1 157 ? -13.323 -5.987 18.259 1.00 97.19 157 THR A C 1
ATOM 1219 O O . THR A 1 157 ? -13.243 -5.330 19.295 1.00 97.19 157 THR A O 1
ATOM 1222 N N . THR A 1 158 ? -12.352 -6.815 17.870 1.00 97.12 158 THR A N 1
ATOM 1223 C CA . THR A 1 158 ? -11.045 -6.879 18.522 1.00 97.12 158 THR A CA 1
ATOM 1224 C C . THR A 1 158 ? -10.280 -5.598 18.219 1.00 97.12 158 THR A C 1
ATOM 1226 O O . THR A 1 158 ? -10.220 -5.160 17.070 1.00 97.12 158 THR A O 1
ATOM 1229 N N . THR A 1 159 ? -9.687 -5.003 19.251 1.00 96.69 159 THR A N 1
ATOM 1230 C CA . THR A 1 159 ? -8.879 -3.790 19.121 1.00 96.69 159 THR A CA 1
ATOM 1231 C C . THR A 1 159 ? -7.531 -3.955 19.793 1.00 96.69 159 THR A C 1
ATOM 1233 O O . THR A 1 159 ? -7.454 -4.518 20.888 1.00 96.69 159 THR A O 1
ATOM 1236 N N . ILE A 1 160 ? -6.511 -3.359 19.194 1.00 94.62 160 ILE A N 1
ATOM 1237 C CA . ILE A 1 160 ? -5.175 -3.203 19.770 1.00 94.62 160 ILE A CA 1
ATOM 1238 C C . ILE A 1 160 ? -4.891 -1.716 20.029 1.00 94.62 160 ILE A C 1
ATOM 1240 O O . ILE A 1 160 ? -5.595 -0.858 19.485 1.00 94.62 160 ILE A O 1
ATOM 1244 N N . PRO A 1 161 ? -3.909 -1.369 20.881 1.00 96.31 161 PRO A N 1
ATOM 1245 C CA . PRO A 1 161 ? -3.404 -0.001 20.945 1.00 96.31 161 PRO A CA 1
ATOM 1246 C C . PRO A 1 161 ? -2.965 0.460 19.552 1.00 96.31 161 PRO A C 1
ATOM 1248 O O . PRO A 1 161 ? -2.226 -0.255 18.884 1.00 96.31 161 PRO A O 1
ATOM 1251 N N . ALA A 1 162 ? -3.432 1.630 19.120 1.00 86.19 162 ALA A N 1
ATOM 1252 C CA . ALA A 1 162 ? -3.015 2.189 17.841 1.00 86.19 162 ALA A CA 1
ATOM 1253 C C . ALA A 1 162 ? -1.617 2.797 17.969 1.00 86.19 162 ALA A C 1
ATOM 1255 O O . ALA A 1 162 ? -1.395 3.646 18.839 1.00 86.19 162 ALA A O 1
ATOM 1256 N N . ASP A 1 163 ? -0.712 2.425 17.067 1.00 83.44 163 ASP A N 1
ATOM 1257 C CA . ASP A 1 163 ? 0.438 3.269 16.775 1.00 83.44 163 ASP A CA 1
ATOM 1258 C C . ASP A 1 163 ? 0.002 4.357 15.791 1.00 83.44 163 ASP A C 1
ATOM 1260 O O . ASP A 1 163 ? -0.584 4.088 14.746 1.00 83.44 163 ASP A O 1
ATOM 1264 N N . THR A 1 164 ? 0.226 5.608 16.171 1.00 79.06 164 THR A N 1
ATOM 1265 C CA . THR A 1 164 ? -0.118 6.787 15.364 1.00 79.06 164 THR A CA 1
ATOM 1266 C C . THR A 1 164 ? 1.082 7.700 15.152 1.00 79.06 164 THR A C 1
ATOM 1268 O O . THR A 1 164 ? 0.929 8.768 14.558 1.00 79.06 164 THR A O 1
ATOM 1271 N N . SER A 1 165 ? 2.268 7.280 15.613 1.00 78.44 165 SER A N 1
ATOM 1272 C CA . SER A 1 165 ? 3.509 8.050 15.529 1.00 78.44 165 SER A CA 1
ATOM 1273 C C . SER A 1 165 ? 3.826 8.435 14.087 1.00 78.44 165 SER A C 1
ATOM 1275 O O . SER A 1 165 ? 4.002 9.613 13.803 1.00 78.44 165 SER A O 1
ATOM 1277 N N . TYR A 1 166 ? 3.739 7.493 13.147 1.00 68.44 166 TYR A N 1
ATOM 1278 C CA . TYR A 1 166 ? 3.951 7.745 11.719 1.00 68.44 166 TYR A CA 1
ATOM 1279 C C . TYR A 1 166 ? 2.944 8.745 11.118 1.00 68.44 166 TYR A C 1
ATOM 1281 O O . TYR A 1 166 ? 3.310 9.559 10.271 1.00 68.44 166 TYR A O 1
ATOM 1289 N N . ILE A 1 167 ? 1.692 8.767 11.597 1.00 73.12 167 ILE A N 1
ATOM 1290 C CA . ILE A 1 167 ? 0.685 9.757 11.176 1.00 73.12 167 ILE A CA 1
ATOM 1291 C C . ILE A 1 167 ? 1.044 11.144 11.725 1.00 73.12 167 ILE A C 1
ATOM 1293 O O . ILE A 1 167 ? 0.913 12.151 11.024 1.00 73.12 167 ILE A O 1
ATOM 1297 N N . THR A 1 168 ? 1.483 11.226 12.984 1.00 72.19 168 THR A N 1
ATOM 1298 C CA . THR A 1 168 ? 1.859 12.501 13.608 1.00 72.19 168 THR A CA 1
ATOM 1299 C C . THR A 1 168 ? 3.179 13.047 13.074 1.00 72.19 168 THR A C 1
ATOM 1301 O O . THR A 1 168 ? 3.251 14.233 12.754 1.00 72.19 168 THR A O 1
ATOM 1304 N N . ASP A 1 169 ? 4.185 12.194 12.914 1.00 68.25 169 ASP A N 1
ATOM 1305 C CA . ASP A 1 169 ? 5.529 12.542 12.448 1.00 68.25 169 ASP A CA 1
ATOM 1306 C C . ASP A 1 169 ? 5.509 12.900 10.959 1.00 68.25 169 ASP A C 1
ATOM 1308 O O . ASP A 1 169 ? 6.143 13.871 10.538 1.00 68.25 169 ASP A O 1
ATOM 1312 N N . GLY A 1 170 ? 4.665 12.213 10.181 1.00 60.88 170 GLY A N 1
ATOM 1313 C CA . GLY A 1 170 ? 4.335 12.573 8.802 1.00 60.88 170 GLY A CA 1
ATOM 1314 C C . GLY A 1 170 ? 3.517 13.865 8.662 1.00 60.88 170 GLY A C 1
ATOM 1315 O O . GLY A 1 170 ? 3.219 14.283 7.547 1.00 60.88 170 GLY A O 1
ATOM 1316 N N . ASN A 1 171 ? 3.146 14.532 9.764 1.00 72.81 171 ASN A N 1
ATOM 1317 C CA . ASN A 1 171 ? 2.255 15.702 9.787 1.00 72.81 171 ASN A CA 1
ATOM 1318 C C . ASN A 1 171 ? 0.895 15.459 9.103 1.00 72.81 171 ASN A C 1
ATOM 1320 O O . ASN A 1 171 ? 0.294 16.376 8.539 1.00 72.81 171 ASN A O 1
ATOM 1324 N N . MET A 1 172 ? 0.393 14.225 9.170 1.00 76.94 172 MET A N 1
ATOM 1325 C CA . MET A 1 172 ? -0.869 13.802 8.557 1.00 76.94 172 MET A CA 1
ATOM 1326 C C . MET A 1 172 ? -2.044 13.815 9.539 1.00 76.94 172 MET A C 1
ATOM 1328 O O . MET A 1 172 ? -3.183 13.589 9.139 1.00 76.94 172 MET A O 1
ATOM 1332 N N . ALA A 1 173 ? -1.806 14.117 10.816 1.00 86.62 173 ALA A N 1
ATOM 1333 C CA . ALA A 1 173 ? -2.853 14.305 11.815 1.00 86.62 173 ALA A CA 1
ATOM 1334 C C . ALA A 1 173 ? -3.448 15.724 11.734 1.00 86.62 173 ALA A C 1
ATOM 1336 O O . ALA A 1 173 ? -2.760 16.714 11.985 1.00 86.62 173 ALA A O 1
ATOM 1337 N N . VAL A 1 174 ? -4.745 15.836 11.434 1.00 85.38 174 VAL A N 1
ATOM 1338 C CA . VAL A 1 174 ? -5.479 17.122 11.395 1.00 85.38 174 VAL A CA 1
ATOM 1339 C C . VAL A 1 174 ? -6.438 17.303 12.573 1.00 85.38 174 VAL A C 1
ATOM 1341 O O . VAL A 1 174 ? -6.918 18.410 12.824 1.00 85.38 174 VAL A O 1
ATOM 1344 N N . SER A 1 175 ? -6.720 16.231 13.315 1.00 91.12 175 SER A N 1
ATOM 1345 C CA . SER A 1 175 ? -7.463 16.263 14.578 1.00 91.12 175 SER A CA 1
ATOM 1346 C C . SER A 1 175 ? -7.082 15.070 15.465 1.00 91.12 175 SER A C 1
ATOM 1348 O O . SER A 1 175 ? -6.122 14.364 15.172 1.00 91.12 175 SER A O 1
ATOM 1350 N N . GLU A 1 176 ? -7.793 14.875 16.579 1.00 92.44 176 GLU A N 1
ATOM 1351 C CA . GLU A 1 176 ? -7.533 13.775 17.513 1.00 92.44 176 GLU A CA 1
ATOM 1352 C C . GLU A 1 176 ? -7.677 12.407 16.825 1.00 92.44 176 GLU A C 1
ATOM 1354 O O . GLU A 1 176 ? -8.747 12.064 16.308 1.00 92.44 176 GLU A O 1
ATOM 1359 N N . LEU A 1 177 ? -6.588 11.636 16.852 1.00 93.62 177 LEU A N 1
ATOM 1360 C CA . LEU A 1 177 ? -6.522 10.280 16.323 1.00 93.62 177 LEU A CA 1
ATOM 1361 C C . LEU A 1 177 ? -7.036 9.266 17.362 1.00 93.62 177 LEU A C 1
ATOM 1363 O O . LEU A 1 177 ? -6.807 9.444 18.563 1.00 93.62 177 LEU A O 1
ATOM 1367 N N . PRO A 1 178 ? -7.714 8.184 16.942 1.00 94.88 178 PRO A N 1
ATOM 1368 C CA . PRO A 1 178 ? -8.110 7.110 17.845 1.00 94.88 178 PRO A CA 1
ATOM 1369 C C . PRO A 1 178 ? -6.905 6.431 18.505 1.00 94.88 178 PRO A C 1
ATOM 1371 O O . PRO A 1 178 ? -5.942 6.068 17.842 1.00 94.88 178 PRO A O 1
ATOM 1374 N N . THR A 1 179 ? -6.992 6.179 19.812 1.00 94.81 179 THR A N 1
ATOM 1375 C CA . THR A 1 179 ? -5.950 5.462 20.577 1.00 94.81 179 THR A CA 1
ATOM 1376 C C . THR A 1 179 ? -6.009 3.941 20.411 1.00 94.81 179 THR A C 1
ATOM 1378 O O . THR A 1 179 ? -5.183 3.222 20.967 1.00 94.81 179 THR A O 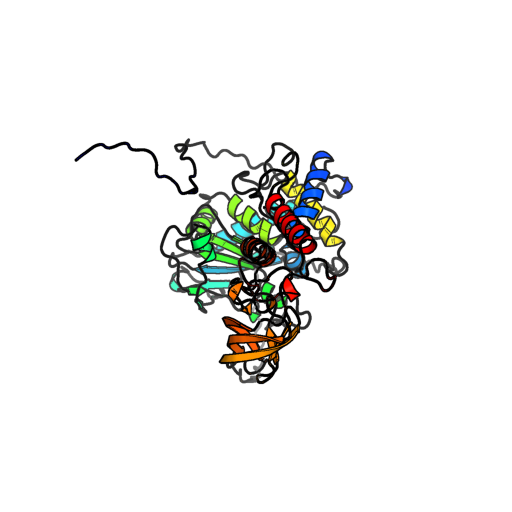1
ATOM 1381 N N . LEU A 1 180 ? -7.036 3.443 19.723 1.00 96.62 180 LEU A N 1
ATOM 1382 C CA . LEU A 1 180 ? -7.266 2.031 19.448 1.00 96.62 180 LEU A CA 1
ATOM 1383 C C . LEU A 1 180 ? -7.381 1.830 17.941 1.00 96.62 180 LEU A C 1
ATOM 1385 O O . LEU A 1 180 ? -7.924 2.684 17.235 1.00 96.62 180 LEU A O 1
ATOM 1389 N N . GLU A 1 181 ? -6.903 0.688 17.472 1.00 95.25 181 GLU A N 1
ATOM 1390 C CA . GLU A 1 181 ? -7.018 0.223 16.098 1.00 95.25 181 GLU A CA 1
ATOM 1391 C C . GLU A 1 181 ? -7.842 -1.068 16.083 1.00 95.25 181 GLU A C 1
ATOM 1393 O O . GLU A 1 181 ? -7.519 -2.000 16.826 1.00 95.25 181 GLU A O 1
ATOM 1398 N N . PRO A 1 182 ? -8.920 -1.148 15.286 1.00 97.94 182 PRO A N 1
ATOM 1399 C CA . PRO A 1 182 ? -9.640 -2.393 15.118 1.00 97.94 182 PRO A CA 1
ATOM 1400 C C . PRO A 1 182 ? -8.891 -3.306 14.148 1.00 97.94 182 PRO A C 1
ATOM 1402 O O . PRO A 1 182 ? -8.455 -2.872 13.081 1.00 97.94 182 PRO A O 1
ATOM 1405 N N . ILE A 1 183 ? -8.798 -4.586 14.491 1.00 97.06 183 ILE A N 1
ATOM 1406 C CA . ILE A 1 183 ? -8.131 -5.594 13.664 1.00 97.06 183 ILE A CA 1
ATOM 1407 C C . ILE A 1 183 ? -9.097 -6.708 13.271 1.00 97.06 183 ILE A C 1
ATOM 1409 O O . ILE A 1 183 ? -10.058 -7.009 13.985 1.00 97.06 183 ILE A O 1
ATOM 1413 N N . GLY A 1 184 ? -8.855 -7.284 12.093 1.00 95.94 184 GLY A N 1
ATOM 1414 C CA . GLY A 1 184 ? -9.517 -8.507 11.662 1.00 95.94 184 GLY A CA 1
ATOM 1415 C C . GLY A 1 184 ? -8.982 -9.723 12.412 1.00 95.94 184 GLY A C 1
ATOM 1416 O O . GLY A 1 184 ? -8.210 -9.612 13.364 1.00 95.94 184 GLY A O 1
ATOM 1417 N N . ASP A 1 185 ? -9.385 -10.904 11.967 1.00 96.81 185 ASP A N 1
ATOM 1418 C CA . ASP A 1 185 ? -8.809 -12.143 12.470 1.00 96.81 185 ASP A CA 1
ATOM 1419 C C . ASP A 1 185 ? -7.460 -12.429 11.804 1.00 96.81 185 ASP A C 1
ATOM 1421 O O . ASP A 1 185 ? -7.385 -12.958 10.695 1.00 96.81 185 ASP A O 1
ATOM 1425 N N . GLU A 1 186 ? -6.386 -12.105 12.514 1.00 94.50 186 GLU A N 1
ATOM 1426 C CA . GLU A 1 186 ? -5.013 -12.246 12.033 1.00 94.50 186 GLU A CA 1
ATOM 1427 C C . GLU A 1 186 ? -4.625 -13.692 11.692 1.00 94.50 186 GLU A C 1
ATOM 1429 O O . GLU A 1 186 ? -3.737 -13.897 10.869 1.00 94.50 186 GLU A O 1
ATOM 1434 N N . THR A 1 187 ? -5.331 -14.709 12.205 1.00 96.00 187 THR A N 1
ATOM 1435 C CA . THR A 1 187 ? -5.130 -16.116 11.791 1.00 96.00 187 THR A CA 1
ATOM 1436 C C . THR A 1 187 ? -5.617 -16.397 10.364 1.00 96.00 187 THR A C 1
ATOM 1438 O O . THR A 1 187 ? -5.237 -17.376 9.725 1.00 96.00 187 THR A O 1
ATOM 1441 N N . ARG A 1 188 ? -6.460 -15.518 9.820 1.00 96.19 188 ARG A N 1
ATOM 1442 C CA . ARG A 1 188 ? -6.952 -15.575 8.439 1.00 96.19 188 ARG A CA 1
ATOM 1443 C C . ARG A 1 188 ? -6.244 -14.572 7.535 1.00 96.19 188 ARG A C 1
ATOM 1445 O O . ARG A 1 188 ? -6.538 -14.532 6.344 1.00 96.19 188 ARG A O 1
ATOM 1452 N N . TYR A 1 189 ? -5.306 -13.786 8.055 1.00 96.00 189 TYR A N 1
ATOM 1453 C CA . TYR A 1 189 ? -4.678 -12.723 7.286 1.00 96.00 189 TYR A CA 1
ATOM 1454 C C . TYR A 1 189 ? -3.464 -13.213 6.502 1.00 96.00 189 TYR A C 1
ATOM 1456 O O . TYR A 1 189 ? -2.443 -13.607 7.070 1.00 96.00 189 TYR A O 1
ATOM 1464 N N . ARG A 1 190 ? -3.538 -13.167 5.171 1.00 93.19 190 ARG A N 1
ATOM 1465 C CA . ARG A 1 190 ? -2.474 -13.695 4.320 1.00 93.19 190 ARG A CA 1
ATOM 1466 C C . ARG A 1 190 ? -1.145 -12.980 4.503 1.00 93.19 190 ARG A C 1
ATOM 1468 O O . ARG A 1 190 ? -0.127 -13.656 4.501 1.00 93.19 190 ARG A O 1
ATOM 1475 N N . TYR A 1 191 ? -1.139 -11.665 4.690 1.00 91.06 191 TYR A N 1
ATOM 1476 C CA . TYR A 1 191 ? 0.102 -10.905 4.856 1.00 91.06 191 TYR A CA 1
ATOM 1477 C C . TYR A 1 191 ? 0.926 -11.313 6.094 1.00 91.06 191 TYR A C 1
ATOM 1479 O O . TYR A 1 191 ? 2.134 -11.120 6.104 1.00 91.06 191 TYR A O 1
ATOM 1487 N N . ILE A 1 192 ? 0.320 -11.915 7.121 1.00 92.06 192 ILE A N 1
ATOM 1488 C CA . ILE A 1 192 ? 1.083 -12.427 8.273 1.00 92.06 192 ILE A CA 1
ATOM 1489 C C . ILE A 1 192 ? 1.664 -13.814 7.967 1.00 92.06 192 ILE A C 1
ATOM 1491 O O . ILE A 1 192 ? 2.794 -14.112 8.333 1.00 92.06 192 ILE A O 1
ATOM 1495 N N . HIS A 1 193 ? 0.918 -14.651 7.242 1.00 92.44 193 HIS A N 1
ATOM 1496 C CA . HIS A 1 193 ? 1.252 -16.072 7.069 1.00 92.44 193 HIS A CA 1
ATOM 1497 C C . HIS A 1 193 ? 1.789 -16.434 5.676 1.00 92.44 193 HIS A C 1
ATOM 1499 O O . HIS A 1 193 ? 1.963 -17.612 5.378 1.00 92.44 193 HIS A O 1
ATOM 1505 N N . TRP A 1 194 ? 2.028 -15.462 4.785 1.00 87.94 194 TRP A N 1
ATOM 1506 C CA . TRP A 1 194 ? 2.342 -15.736 3.373 1.00 87.94 194 TRP A CA 1
ATOM 1507 C C . TRP A 1 194 ? 3.646 -16.510 3.171 1.00 87.94 194 TRP A C 1
ATOM 1509 O O . TRP A 1 194 ? 3.738 -17.268 2.204 1.00 87.94 194 TRP A O 1
ATOM 1519 N N . ALA A 1 195 ? 4.629 -16.295 4.048 1.00 88.31 195 ALA A N 1
ATOM 1520 C CA . ALA A 1 195 ? 5.960 -16.886 3.953 1.00 88.31 195 ALA A CA 1
ATOM 1521 C C . ALA A 1 195 ? 5.998 -18.327 4.484 1.00 88.31 195 ALA A C 1
ATOM 1523 O O . ALA A 1 195 ? 6.805 -19.141 4.028 1.00 88.31 195 ALA A O 1
ATOM 1524 N N . ASP A 1 196 ? 5.125 -18.657 5.439 1.00 90.56 196 ASP A N 1
ATOM 1525 C CA . ASP A 1 196 ? 5.065 -19.984 6.038 1.00 90.56 196 ASP A CA 1
ATOM 1526 C C . ASP A 1 196 ? 4.233 -20.932 5.167 1.00 90.56 196 ASP A C 1
ATOM 1528 O O . ASP A 1 196 ? 3.010 -21.027 5.267 1.00 90.56 196 ASP A O 1
ATOM 1532 N N . GLN A 1 197 ? 4.924 -21.702 4.325 1.00 85.75 197 GLN A N 1
ATOM 1533 C CA . GLN A 1 197 ? 4.303 -22.710 3.461 1.00 85.75 197 GLN A CA 1
ATOM 1534 C C . GLN A 1 197 ? 3.612 -23.848 4.234 1.00 85.75 197 GLN A C 1
ATOM 1536 O O . GLN A 1 197 ? 2.850 -24.613 3.638 1.00 85.75 197 GLN A O 1
ATOM 1541 N N . SER A 1 198 ? 3.889 -23.999 5.534 1.00 92.19 198 SER A N 1
ATOM 1542 C CA . SER A 1 198 ? 3.250 -25.000 6.390 1.00 92.19 198 SER A CA 1
ATOM 1543 C C . SER A 1 198 ? 1.974 -24.492 7.063 1.00 92.19 198 SER A C 1
ATOM 1545 O O . SER A 1 198 ? 1.162 -25.314 7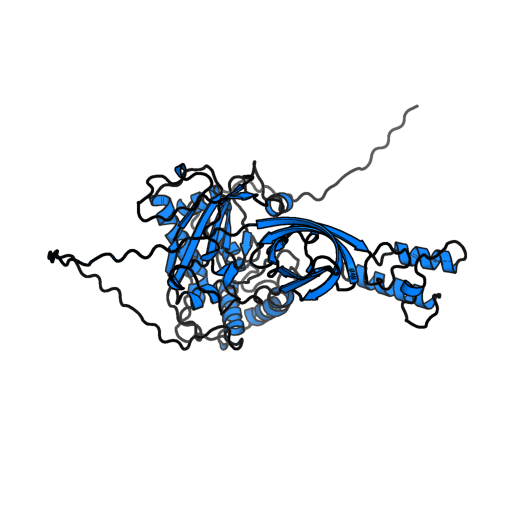.507 1.00 92.19 198 SER A O 1
ATOM 1547 N N . TYR A 1 199 ? 1.751 -23.172 7.074 1.00 94.69 199 TYR A N 1
ATOM 1548 C CA . TYR A 1 199 ? 0.611 -22.556 7.738 1.00 94.69 199 TYR A CA 1
ATOM 1549 C C . TYR A 1 199 ? -0.718 -23.076 7.185 1.00 94.69 199 TYR A C 1
ATOM 1551 O O . TYR A 1 199 ? -0.958 -23.107 5.975 1.00 94.69 199 TYR A O 1
ATOM 1559 N N . GLN A 1 200 ? -1.605 -23.491 8.087 1.00 94.56 200 GLN A N 1
ATOM 1560 C CA . GLN A 1 200 ? -2.942 -23.957 7.742 1.00 94.56 200 GLN A CA 1
ATOM 1561 C C . GLN A 1 200 ? -3.959 -22.912 8.178 1.00 94.56 200 GLN A C 1
ATOM 1563 O O . GLN A 1 200 ? -4.241 -22.772 9.367 1.00 94.56 200 GLN A O 1
ATOM 1568 N N . TYR A 1 201 ? -4.533 -22.206 7.205 1.00 94.00 201 TYR A N 1
ATOM 1569 C CA . TYR A 1 201 ? -5.602 -21.254 7.485 1.00 94.00 201 TYR A CA 1
ATOM 1570 C C . TYR A 1 201 ? -6.799 -21.964 8.125 1.00 94.00 201 TYR A C 1
ATOM 1572 O O . TYR A 1 201 ? -7.228 -23.014 7.619 1.00 94.00 201 TYR A O 1
ATOM 1580 N N . PRO A 1 202 ? -7.373 -21.397 9.199 1.00 94.06 202 PRO A N 1
ATOM 1581 C CA . PRO A 1 202 ? -8.572 -21.944 9.810 1.00 94.06 202 PRO A CA 1
ATOM 1582 C C . PRO A 1 202 ? -9.704 -22.085 8.791 1.00 94.06 202 PRO A C 1
ATOM 1584 O O . PRO A 1 202 ? -9.952 -21.195 7.978 1.00 94.06 202 PRO A O 1
ATOM 1587 N N . ASP A 1 203 ? -10.379 -23.233 8.831 1.00 92.19 203 ASP A N 1
ATOM 1588 C CA . ASP A 1 203 ? -11.453 -23.610 7.904 1.00 92.19 203 ASP A CA 1
ATOM 1589 C C . ASP A 1 203 ? -11.045 -23.661 6.418 1.00 92.19 203 ASP A C 1
ATOM 1591 O O . ASP A 1 203 ? -11.902 -23.780 5.542 1.00 92.19 203 ASP A O 1
ATOM 1595 N N . GLY A 1 204 ? -9.744 -23.630 6.117 1.00 93.19 204 GLY A N 1
ATOM 1596 C CA . GLY A 1 204 ? -9.188 -23.809 4.779 1.00 93.19 204 GLY A CA 1
ATOM 1597 C C . GLY A 1 204 ? -8.677 -22.525 4.125 1.00 93.19 204 GLY A C 1
ATOM 1598 O O . GLY A 1 204 ? -9.107 -21.415 4.424 1.00 93.19 204 GLY A O 1
ATOM 1599 N N . TYR A 1 205 ? -7.765 -22.708 3.166 1.00 91.31 205 TYR A N 1
ATOM 1600 C CA . TYR A 1 205 ? -7.048 -21.642 2.453 1.00 91.31 205 TYR A CA 1
ATOM 1601 C C . TYR A 1 205 ? -7.959 -20.582 1.814 1.00 91.31 205 TYR A C 1
ATOM 1603 O O . TYR A 1 205 ? -7.609 -19.404 1.758 1.00 91.31 205 TYR A O 1
ATOM 1611 N N . GLU A 1 206 ? -9.144 -20.986 1.357 1.00 91.44 206 GLU A N 1
ATOM 1612 C CA . GLU A 1 206 ? -10.124 -20.093 0.738 1.00 91.44 206 GLU A CA 1
ATOM 1613 C C . GLU A 1 206 ? -10.752 -19.103 1.727 1.00 91.44 206 GLU A C 1
ATOM 1615 O O . GLU A 1 206 ? -11.269 -18.081 1.294 1.00 91.44 206 GLU A O 1
ATOM 1620 N N . ASN A 1 207 ? -10.709 -19.355 3.037 1.00 91.00 207 ASN A N 1
ATOM 1621 C CA . ASN A 1 207 ? -11.326 -18.488 4.049 1.00 91.00 207 ASN A CA 1
ATOM 1622 C C . ASN A 1 207 ? -10.382 -17.406 4.597 1.00 91.00 207 ASN A C 1
ATOM 1624 O O . ASN A 1 207 ? -10.751 -16.668 5.510 1.00 91.00 207 ASN A O 1
ATOM 1628 N N . ARG A 1 208 ? -9.175 -17.292 4.033 1.00 95.75 208 ARG A N 1
ATOM 1629 C CA . ARG A 1 208 ? -8.260 -16.184 4.312 1.00 95.75 208 ARG A CA 1
ATOM 1630 C C . ARG A 1 208 ? -8.772 -14.866 3.711 1.00 95.75 208 ARG A C 1
ATOM 1632 O O . ARG A 1 208 ? -9.603 -14.870 2.801 1.00 95.75 208 ARG A O 1
ATOM 1639 N N . TYR A 1 209 ? -8.193 -13.756 4.147 1.00 97.94 209 TYR A N 1
ATOM 1640 C CA . TYR A 1 209 ? -8.229 -12.484 3.426 1.00 97.94 209 TYR A CA 1
ATOM 1641 C C . TYR A 1 209 ? -6.816 -11.985 3.137 1.00 97.94 209 TYR A C 1
ATOM 1643 O O . TYR A 1 209 ? -5.859 -12.377 3.804 1.00 97.94 209 TYR A O 1
ATOM 1651 N N . ASP A 1 210 ? -6.689 -11.138 2.125 1.00 98.12 210 ASP A N 1
ATOM 1652 C CA . ASP A 1 210 ? -5.408 -10.790 1.517 1.00 98.12 210 ASP A CA 1
ATOM 1653 C C . ASP A 1 210 ? -4.951 -9.378 1.898 1.00 98.12 210 ASP A C 1
ATOM 1655 O O . ASP A 1 210 ? -3.767 -9.172 2.144 1.00 98.12 210 ASP A O 1
ATOM 1659 N N . MET A 1 211 ? -5.888 -8.430 2.011 1.00 98.25 211 MET A N 1
ATOM 1660 C CA . MET A 1 211 ? -5.584 -7.004 2.164 1.00 98.25 211 MET A CA 1
ATOM 1661 C C . MET A 1 211 ? -6.400 -6.343 3.281 1.00 98.25 211 MET A C 1
ATOM 1663 O O . MET A 1 211 ? -7.540 -6.729 3.559 1.00 98.25 211 MET A O 1
ATOM 1667 N N . TYR A 1 212 ? -5.846 -5.285 3.870 1.00 98.44 212 TYR A N 1
ATOM 1668 C CA . TYR A 1 212 ? -6.613 -4.316 4.650 1.00 98.44 212 TYR A CA 1
ATOM 1669 C C . TYR A 1 212 ? -6.898 -3.041 3.847 1.00 98.44 212 TYR A C 1
ATOM 1671 O O . TYR A 1 212 ? -6.061 -2.565 3.084 1.00 98.44 212 TYR A O 1
ATOM 1679 N N . LEU A 1 213 ? -8.069 -2.447 4.080 1.00 98.75 213 LEU A N 1
ATOM 1680 C CA . LEU A 1 213 ? -8.308 -1.023 3.835 1.00 98.75 213 LEU A CA 1
ATOM 1681 C C . LEU A 1 213 ? -8.636 -0.364 5.175 1.00 98.75 213 LEU A C 1
ATOM 1683 O O . LEU A 1 213 ? -9.625 -0.734 5.806 1.00 98.75 213 LEU A O 1
ATOM 1687 N N . GLN A 1 214 ? -7.843 0.609 5.609 1.00 98.44 214 GLN A N 1
ATOM 1688 C CA . GLN A 1 214 ? -8.034 1.298 6.880 1.00 98.44 214 GLN A CA 1
ATOM 1689 C C . GLN A 1 214 ? -8.586 2.709 6.687 1.00 98.44 214 GLN A C 1
ATOM 1691 O O . GLN A 1 214 ? -8.070 3.499 5.903 1.00 98.44 214 GLN A O 1
ATOM 1696 N N . ALA A 1 215 ? -9.652 3.007 7.426 1.00 98.25 215 ALA A N 1
ATOM 1697 C CA . ALA A 1 215 ? -10.314 4.300 7.488 1.00 98.25 215 ALA A CA 1
ATOM 1698 C C . ALA A 1 215 ? -10.031 4.940 8.846 1.00 98.25 215 ALA A C 1
ATOM 1700 O O . ALA A 1 215 ? -10.640 4.554 9.847 1.00 98.25 215 ALA A O 1
ATOM 1701 N N . THR A 1 216 ? -9.113 5.903 8.892 1.00 97.75 216 THR A N 1
ATOM 1702 C CA . THR A 1 216 ? -8.662 6.506 10.152 1.00 97.75 216 THR A CA 1
ATOM 1703 C C . THR A 1 216 ? -9.265 7.887 10.352 1.00 97.75 216 THR A C 1
ATOM 1705 O O . THR A 1 216 ? -9.013 8.827 9.598 1.00 97.75 216 THR A O 1
ATOM 1708 N N . GLN A 1 217 ? -10.051 8.030 11.417 1.00 97.25 217 GLN A N 1
ATOM 1709 C CA . GLN A 1 217 ? -10.551 9.332 11.843 1.00 97.25 217 GLN A CA 1
ATOM 1710 C C . GLN A 1 217 ? -9.389 10.264 12.208 1.00 97.25 217 GLN A C 1
ATOM 1712 O O . GLN A 1 217 ? -8.484 9.887 12.947 1.00 97.25 217 GLN A O 1
ATOM 1717 N N . GLY A 1 218 ? -9.468 11.512 11.751 1.00 92.56 218 GLY A N 1
ATOM 1718 C CA . GLY A 1 218 ? -8.560 12.588 12.152 1.00 92.56 218 GLY A CA 1
ATOM 1719 C C . GLY A 1 218 ? -7.242 12.655 11.384 1.00 92.56 218 GLY A C 1
ATOM 1720 O O . GLY A 1 218 ? -6.465 13.583 11.618 1.00 92.56 218 GLY A O 1
ATOM 1721 N N . MET A 1 219 ? -7.036 11.742 10.437 1.00 90.62 219 MET A N 1
ATOM 1722 C CA . MET A 1 219 ? -6.022 11.839 9.390 1.00 90.62 219 MET A CA 1
ATOM 1723 C C . MET A 1 219 ? -6.457 12.841 8.303 1.00 90.62 219 MET A C 1
ATOM 1725 O O . MET A 1 219 ? -7.650 13.080 8.114 1.00 90.62 219 MET A O 1
ATOM 1729 N N . ILE A 1 220 ? -5.500 13.460 7.611 1.00 82.81 220 ILE A N 1
ATOM 1730 C CA . ILE A 1 220 ? -5.738 14.381 6.493 1.00 82.81 220 ILE A CA 1
ATOM 1731 C C . ILE A 1 220 ? -6.434 13.676 5.318 1.00 82.81 220 ILE A C 1
ATOM 1733 O O . ILE A 1 220 ? -6.109 12.544 4.983 1.00 82.81 220 ILE A O 1
ATOM 1737 N N . ASP A 1 221 ? -7.360 14.369 4.651 1.00 83.56 221 ASP A N 1
ATOM 1738 C CA . ASP A 1 221 ? -8.141 13.796 3.540 1.00 83.56 221 ASP A CA 1
ATOM 1739 C C . ASP A 1 221 ? -7.354 13.674 2.223 1.00 83.56 221 ASP A C 1
ATOM 1741 O O . ASP A 1 221 ? -7.773 12.970 1.307 1.00 83.56 221 ASP A O 1
ATOM 1745 N N . MET A 1 222 ? -6.234 14.394 2.108 1.00 76.62 222 MET A N 1
ATOM 1746 C CA . MET A 1 222 ? -5.365 14.432 0.928 1.00 76.62 222 MET A CA 1
ATOM 1747 C C . MET A 1 222 ? -4.029 13.733 1.192 1.00 76.62 222 MET A C 1
ATOM 1749 O O . MET A 1 222 ? -2.967 14.326 1.020 1.00 76.62 222 MET A O 1
ATOM 1753 N N . GLY A 1 223 ? -4.090 12.490 1.655 1.00 77.00 223 GLY A N 1
ATOM 1754 C CA . GLY A 1 223 ? -2.920 11.645 1.852 1.00 77.00 223 GLY A CA 1
ATOM 1755 C C . GLY A 1 223 ? -3.318 10.252 2.317 1.00 77.00 223 GLY A C 1
ATOM 1756 O O . GLY A 1 223 ? -4.461 10.031 2.729 1.00 77.00 223 GLY A O 1
ATOM 1757 N N . GLY A 1 224 ? -2.372 9.328 2.245 1.00 87.25 224 GLY A N 1
ATOM 1758 C CA . GLY A 1 224 ? -2.566 7.947 2.634 1.00 87.25 224 GLY A CA 1
ATOM 1759 C C . GLY A 1 224 ? -1.270 7.278 3.060 1.00 87.25 224 GLY A C 1
ATOM 1760 O O . GLY A 1 224 ? -0.217 7.908 3.114 1.00 87.25 224 GLY A O 1
ATOM 1761 N N . PHE A 1 225 ? -1.403 6.002 3.397 1.00 88.19 225 PHE A N 1
ATOM 1762 C CA . PHE A 1 225 ? -0.285 5.075 3.482 1.00 88.19 225 PHE A CA 1
ATOM 1763 C C . PHE A 1 225 ? -0.636 3.805 2.723 1.00 88.19 225 PHE A C 1
ATOM 1765 O O . PHE A 1 225 ? -1.786 3.352 2.738 1.00 88.19 225 PHE A O 1
ATOM 1772 N N . GLY A 1 226 ? 0.371 3.194 2.119 1.00 89.88 226 GLY A N 1
ATOM 1773 C CA . GLY A 1 226 ? 0.233 1.961 1.376 1.00 89.88 226 GLY A CA 1
ATOM 1774 C C . GLY A 1 226 ? 1.439 1.069 1.585 1.00 89.88 226 GLY A C 1
ATOM 1775 O O . GLY A 1 226 ? 2.577 1.525 1.636 1.00 89.88 226 GLY A O 1
ATOM 1776 N N . TYR A 1 227 ? 1.188 -0.228 1.699 1.00 91.12 227 TYR A N 1
ATOM 1777 C CA . TYR A 1 227 ? 2.234 -1.244 1.658 1.00 91.12 227 TYR A CA 1
ATOM 1778 C C . TYR A 1 227 ? 1.631 -2.594 1.273 1.00 91.12 227 TYR A C 1
ATOM 1780 O O . TYR A 1 227 ? 0.438 -2.696 0.984 1.00 91.12 227 TYR A O 1
ATOM 1788 N N . HIS A 1 228 ? 2.425 -3.660 1.283 1.00 90.06 228 HIS A N 1
ATOM 1789 C CA . HIS A 1 228 ? 1.971 -5.023 0.988 1.00 90.06 228 HIS A CA 1
ATOM 1790 C C . HIS A 1 228 ? 0.769 -5.481 1.835 1.00 90.06 228 HIS A C 1
ATOM 1792 O O . HIS A 1 228 ? -0.032 -6.290 1.374 1.00 90.06 228 HIS A O 1
ATOM 1798 N N . TRP A 1 229 ? 0.606 -4.934 3.045 1.00 92.38 229 TRP A N 1
ATOM 1799 C CA . TRP A 1 229 ? -0.520 -5.241 3.925 1.00 92.38 229 TRP A CA 1
ATOM 1800 C C . TRP A 1 229 ? -1.853 -4.628 3.447 1.00 92.38 229 TRP A C 1
ATOM 1802 O O . TRP A 1 229 ? -2.929 -5.164 3.737 1.00 92.38 229 TRP A O 1
ATOM 1812 N N . GLY A 1 230 ? -1.830 -3.515 2.712 1.00 95.31 230 GLY A N 1
ATOM 1813 C CA . GLY A 1 230 ? -3.047 -2.763 2.416 1.00 95.31 230 GLY A CA 1
ATOM 1814 C C . GLY A 1 230 ? -2.840 -1.278 2.194 1.00 95.31 230 GLY A C 1
ATOM 1815 O O . GLY A 1 230 ? -1.732 -0.819 1.924 1.00 95.31 230 GLY A O 1
ATOM 1816 N N . GLN A 1 231 ? -3.950 -0.549 2.292 1.00 98.00 231 GLN A N 1
ATOM 1817 C CA . GLN A 1 231 ? -4.006 0.904 2.165 1.00 98.00 231 GLN A CA 1
ATOM 1818 C C . GLN A 1 231 ? -4.676 1.518 3.397 1.00 98.00 231 GLN A C 1
ATOM 1820 O O . GLN A 1 231 ? -5.587 0.927 3.980 1.00 98.00 231 GLN A O 1
ATOM 1825 N N . GLN A 1 232 ? -4.278 2.730 3.762 1.00 97.25 232 GLN A N 1
ATOM 1826 C CA . GLN A 1 232 ? -4.884 3.534 4.815 1.00 97.25 232 GLN A CA 1
ATOM 1827 C C . GLN A 1 232 ? -5.142 4.944 4.308 1.00 97.25 232 GLN A C 1
ATOM 1829 O O . GLN A 1 232 ? -4.270 5.583 3.730 1.00 97.25 232 GLN A O 1
ATOM 1834 N N . LEU A 1 233 ? -6.353 5.428 4.557 1.00 95.50 233 LEU A N 1
ATOM 1835 C CA . LEU A 1 233 ? -6.815 6.766 4.208 1.00 95.50 233 LEU A CA 1
ATOM 1836 C C . LEU A 1 233 ? -7.615 7.339 5.379 1.00 95.50 233 LEU A C 1
ATOM 1838 O O . LEU A 1 233 ? -8.025 6.611 6.292 1.00 95.50 233 LEU A O 1
ATOM 1842 N N . SER A 1 234 ? -7.911 8.639 5.333 1.00 96.44 234 SER A N 1
ATOM 1843 C CA . SER A 1 234 ? -8.900 9.188 6.257 1.00 96.44 234 SER A CA 1
ATOM 1844 C C . SER A 1 234 ? -10.284 8.578 6.006 1.00 96.44 234 SER A C 1
ATOM 1846 O O . SER A 1 234 ? -10.650 8.195 4.888 1.00 96.44 234 SER A O 1
ATOM 1848 N N . ASP A 1 235 ? -11.091 8.500 7.059 1.00 96.81 235 ASP A N 1
ATOM 1849 C CA . ASP A 1 235 ? -12.486 8.072 6.958 1.00 96.81 235 ASP A CA 1
ATOM 1850 C C . ASP A 1 235 ? -13.306 8.959 6.001 1.00 96.81 235 ASP A C 1
ATOM 1852 O O . ASP A 1 235 ? -14.076 8.451 5.182 1.00 96.81 235 ASP A O 1
ATOM 1856 N N . ASN A 1 236 ? -13.083 10.274 6.031 1.00 94.38 236 ASN A N 1
ATOM 1857 C CA . ASN A 1 236 ? -13.678 11.223 5.089 1.00 94.38 236 ASN A CA 1
ATOM 1858 C C . ASN A 1 236 ? -13.223 10.982 3.647 1.00 94.38 236 ASN A C 1
ATOM 1860 O O . ASN A 1 236 ? -14.045 11.091 2.737 1.00 94.38 236 ASN A O 1
ATOM 1864 N N . ALA A 1 237 ? -11.949 10.652 3.417 1.00 92.62 237 ALA A N 1
ATOM 1865 C CA . ALA A 1 237 ? -11.446 10.348 2.083 1.00 92.62 237 ALA A CA 1
ATOM 1866 C C . ALA A 1 237 ? -12.156 9.116 1.509 1.00 92.62 237 ALA A C 1
ATOM 1868 O O . ALA A 1 237 ? -12.659 9.179 0.388 1.00 92.62 237 ALA A O 1
ATOM 1869 N N . ILE A 1 238 ? -12.308 8.048 2.301 1.00 97.50 238 ILE A N 1
ATOM 1870 C CA . ILE A 1 238 ? -13.047 6.841 1.894 1.00 97.50 238 ILE A CA 1
ATOM 1871 C C . ILE A 1 238 ? -14.521 7.151 1.614 1.00 97.50 238 ILE A C 1
ATOM 1873 O O . ILE A 1 238 ? -15.046 6.763 0.568 1.00 97.50 238 ILE A O 1
ATOM 1877 N N . LEU A 1 239 ? -15.195 7.898 2.493 1.00 96.19 239 LEU A N 1
ATOM 1878 C CA . LEU A 1 239 ? -16.577 8.331 2.250 1.00 96.19 239 LEU A CA 1
ATOM 1879 C C . LEU A 1 239 ? -16.694 9.217 1.002 1.00 96.19 239 LEU A C 1
ATOM 1881 O O . LEU A 1 239 ? -17.679 9.123 0.268 1.00 96.19 239 LEU A O 1
ATOM 1885 N N . GLY A 1 240 ? -15.687 10.045 0.734 1.00 92.12 240 GLY A N 1
ATOM 1886 C CA . GLY A 1 240 ? -15.615 10.884 -0.453 1.00 92.12 240 GLY A CA 1
ATOM 1887 C C . GLY A 1 240 ? -15.382 10.094 -1.741 1.00 92.12 240 GLY A C 1
ATOM 1888 O O . GLY A 1 240 ? -15.974 10.437 -2.763 1.00 92.12 240 GLY A O 1
ATOM 1889 N N . LEU A 1 241 ? -14.592 9.015 -1.704 1.00 92.44 241 LEU A N 1
ATOM 1890 C CA . LEU A 1 241 ? -14.439 8.082 -2.828 1.00 92.44 241 LEU A CA 1
ATOM 1891 C C . LEU A 1 241 ? -15.769 7.385 -3.134 1.00 92.44 241 LEU A C 1
ATOM 1893 O O . LEU A 1 241 ? -16.215 7.373 -4.278 1.00 92.44 241 LEU A O 1
ATOM 1897 N N . ILE A 1 242 ? -16.454 6.895 -2.095 1.00 95.25 242 ILE A N 1
ATOM 1898 C CA . ILE A 1 242 ? -17.787 6.281 -2.205 1.00 95.25 242 ILE A CA 1
ATOM 1899 C C . ILE A 1 242 ? -18.802 7.257 -2.819 1.00 95.25 242 ILE A C 1
ATOM 1901 O O . ILE A 1 242 ? -19.608 6.872 -3.664 1.00 95.25 242 ILE A O 1
ATOM 1905 N N . ALA A 1 243 ? -18.768 8.524 -2.403 1.00 90.38 243 ALA A N 1
ATOM 1906 C CA . ALA A 1 243 ? -19.672 9.561 -2.895 1.00 90.38 243 ALA A CA 1
ATOM 1907 C C . ALA A 1 243 ? -19.282 10.130 -4.275 1.00 90.38 243 ALA A C 1
ATOM 1909 O O . ALA A 1 243 ? -20.046 10.915 -4.841 1.00 90.38 243 ALA A O 1
ATOM 1910 N N . GLY A 1 244 ? -18.102 9.787 -4.804 1.00 83.56 244 GLY A N 1
ATOM 1911 C CA . GLY A 1 244 ? -17.551 10.381 -6.026 1.00 83.56 244 GLY A CA 1
ATOM 1912 C C . GLY A 1 244 ? -17.142 11.853 -5.876 1.00 83.56 244 GLY A C 1
ATOM 1913 O O . GLY A 1 244 ? -17.062 12.577 -6.868 1.00 83.56 244 GLY A O 1
ATOM 1914 N N . THR A 1 245 ? -16.919 12.324 -4.646 1.00 80.44 245 THR A N 1
ATOM 1915 C CA . THR A 1 245 ? -16.450 13.688 -4.352 1.00 80.44 245 THR A CA 1
ATOM 1916 C C . THR A 1 245 ? -14.933 13.776 -4.195 1.00 80.44 245 THR A C 1
ATOM 1918 O O . THR A 1 245 ? -14.382 14.867 -4.329 1.00 80.44 245 THR A O 1
ATOM 1921 N N . SER A 1 246 ? -14.268 12.648 -3.932 1.00 80.19 246 SER A N 1
ATOM 1922 C CA . SER A 1 246 ? -12.807 12.523 -3.894 1.00 80.19 246 SER A CA 1
ATOM 1923 C C . SER A 1 246 ? -12.300 11.797 -5.140 1.00 80.19 246 SER A C 1
ATOM 1925 O O . SER A 1 246 ? -12.971 10.916 -5.671 1.00 80.19 246 SER A O 1
ATOM 1927 N N . SER A 1 247 ? -11.112 12.173 -5.612 1.00 78.94 247 SER A N 1
ATOM 1928 C CA . SER A 1 247 ? -10.462 11.537 -6.765 1.00 78.94 247 SER A CA 1
ATOM 1929 C C . SER A 1 247 ? -9.756 10.243 -6.350 1.00 78.94 247 SER A C 1
ATOM 1931 O O . SER A 1 247 ? -9.052 10.246 -5.339 1.00 78.94 247 SER A O 1
ATOM 1933 N N . MET A 1 248 ? -9.870 9.188 -7.164 1.00 86.69 248 MET A N 1
ATOM 1934 C CA . MET A 1 248 ? -9.298 7.852 -6.911 1.00 86.69 248 MET A CA 1
ATOM 1935 C C . MET A 1 248 ? -7.770 7.851 -6.752 1.00 86.69 248 MET A C 1
ATOM 1937 O O . MET A 1 248 ? -7.230 7.016 -6.038 1.00 86.69 248 MET A O 1
ATOM 1941 N N . HIS A 1 249 ? -7.092 8.847 -7.327 1.00 85.06 249 HIS A N 1
ATOM 1942 C CA . HIS A 1 249 ? -5.631 8.948 -7.387 1.00 85.06 249 HIS A CA 1
ATOM 1943 C C . HIS A 1 249 ? -4.860 8.681 -6.083 1.00 85.06 249 HIS A C 1
ATOM 1945 O O . HIS A 1 249 ? -3.776 8.124 -6.158 1.00 85.06 249 HIS A O 1
ATOM 1951 N N . ILE A 1 250 ? -5.377 9.053 -4.902 1.00 86.50 250 ILE A N 1
ATOM 1952 C CA . ILE A 1 250 ? -4.681 8.770 -3.633 1.00 86.50 250 ILE A CA 1
ATOM 1953 C C . ILE A 1 250 ? -4.765 7.274 -3.337 1.00 86.50 250 ILE A C 1
ATOM 1955 O O . ILE A 1 250 ? -3.749 6.653 -3.072 1.00 86.50 250 ILE A O 1
ATOM 1959 N N . LEU A 1 251 ? -5.951 6.666 -3.454 1.00 95.69 251 LEU A N 1
ATOM 1960 C CA . LEU A 1 251 ? -6.097 5.221 -3.280 1.00 95.69 251 LEU A CA 1
ATOM 1961 C C . LEU A 1 251 ? -5.249 4.449 -4.302 1.00 95.69 251 LEU A C 1
ATOM 1963 O O . LEU A 1 251 ? -4.595 3.483 -3.930 1.00 95.69 251 LEU A O 1
ATOM 1967 N N . GLU A 1 252 ? -5.238 4.876 -5.566 1.00 95.88 252 GLU A N 1
ATOM 1968 C CA . GLU A 1 252 ? -4.401 4.272 -6.612 1.00 95.88 252 GLU A CA 1
ATOM 1969 C C . GLU A 1 252 ? -2.898 4.428 -6.329 1.00 95.88 252 GLU A C 1
ATOM 1971 O O . GLU A 1 252 ? -2.146 3.488 -6.586 1.00 95.88 252 GLU A O 1
ATOM 1976 N N . HIS A 1 253 ? -2.466 5.574 -5.791 1.00 95.38 253 HIS A N 1
ATOM 1977 C CA . HIS A 1 253 ? -1.088 5.818 -5.357 1.00 95.38 253 HIS A CA 1
ATOM 1978 C C . HIS A 1 253 ? -0.696 4.876 -4.212 1.00 95.38 253 HIS A C 1
ATOM 1980 O O . HIS A 1 253 ? 0.252 4.106 -4.357 1.00 95.38 253 HIS A O 1
ATOM 1986 N N . GLU A 1 254 ? -1.481 4.839 -3.128 1.00 95.19 254 GLU A N 1
ATOM 1987 C CA . GLU A 1 254 ? -1.210 3.943 -1.993 1.00 95.19 254 GLU A CA 1
ATOM 1988 C C . GLU A 1 254 ? -1.238 2.467 -2.414 1.00 95.19 254 GLU A C 1
ATOM 1990 O O . GLU A 1 254 ? -0.448 1.641 -1.955 1.00 95.19 254 GLU A O 1
ATOM 1995 N N . MET A 1 255 ? -2.133 2.114 -3.336 1.00 97.81 255 MET A N 1
ATOM 1996 C CA . MET A 1 255 ? -2.192 0.771 -3.903 1.00 97.81 255 MET A CA 1
ATOM 1997 C C . MET A 1 255 ? -0.955 0.441 -4.746 1.00 97.81 255 MET A C 1
ATOM 1999 O O . MET A 1 255 ? -0.532 -0.716 -4.776 1.00 97.81 255 MET A O 1
ATOM 2003 N N . GLY A 1 256 ? -0.328 1.437 -5.374 1.00 97.69 256 GLY A N 1
ATOM 2004 C CA . GLY A 1 256 ? 0.963 1.291 -6.038 1.00 97.69 256 GLY A CA 1
ATOM 2005 C C . GLY A 1 256 ? 2.049 0.775 -5.088 1.00 97.69 256 GLY A C 1
ATOM 2006 O O . GLY A 1 256 ? 2.769 -0.161 -5.442 1.00 97.69 256 GLY A O 1
ATOM 2007 N N . HIS A 1 257 ? 2.106 1.274 -3.849 1.00 95.94 257 HIS A N 1
ATOM 2008 C CA . HIS A 1 257 ? 3.008 0.731 -2.821 1.00 95.94 257 HIS A CA 1
ATOM 2009 C C . HIS A 1 257 ? 2.694 -0.722 -2.471 1.00 95.94 257 HIS A C 1
ATOM 2011 O O . HIS A 1 257 ? 3.598 -1.539 -2.293 1.00 95.94 257 HIS A O 1
ATOM 2017 N N . SER A 1 258 ? 1.419 -1.102 -2.456 1.00 96.69 258 SER A N 1
ATOM 2018 C CA . SER A 1 258 ? 1.025 -2.499 -2.262 1.00 96.69 258 SER A CA 1
ATOM 2019 C C . SER A 1 258 ? 1.472 -3.417 -3.406 1.00 96.69 258 SER A C 1
ATOM 2021 O O . SER A 1 258 ? 1.730 -4.601 -3.176 1.00 96.69 258 SER A O 1
ATOM 2023 N N . PHE A 1 259 ? 1.646 -2.887 -4.619 1.00 97.94 259 PHE A N 1
ATOM 2024 C CA . PHE A 1 259 ? 2.306 -3.572 -5.738 1.00 97.94 259 PHE A CA 1
ATOM 2025 C C . PHE A 1 259 ? 3.846 -3.541 -5.679 1.00 97.94 259 PHE A C 1
ATOM 2027 O O . PHE A 1 259 ? 4.495 -4.164 -6.520 1.00 97.94 259 PHE A O 1
ATOM 2034 N N . GLY A 1 260 ? 4.430 -2.866 -4.686 1.00 94.56 260 GLY A N 1
ATOM 2035 C CA . GLY A 1 260 ? 5.875 -2.719 -4.502 1.00 94.56 260 GLY A CA 1
ATOM 2036 C C . GLY A 1 260 ? 6.485 -1.526 -5.236 1.00 94.56 260 GLY A C 1
ATOM 2037 O O . GLY A 1 260 ? 7.701 -1.481 -5.399 1.00 94.56 260 GLY A O 1
ATOM 2038 N N . LEU A 1 261 ? 5.669 -0.576 -5.705 1.00 96.81 261 LEU A N 1
ATOM 2039 C CA . LEU A 1 261 ? 6.154 0.673 -6.293 1.00 96.81 261 LEU A CA 1
ATOM 2040 C C . LEU A 1 261 ? 6.570 1.655 -5.192 1.00 96.81 261 LEU A C 1
ATOM 2042 O O . LEU A 1 261 ? 5.943 1.731 -4.140 1.00 96.81 261 LEU A O 1
ATOM 2046 N N . THR A 1 262 ? 7.616 2.430 -5.441 1.00 90.31 262 THR A N 1
ATOM 2047 C CA . THR A 1 262 ? 8.177 3.382 -4.474 1.00 90.31 262 THR A CA 1
ATOM 2048 C C . THR A 1 262 ? 7.698 4.800 -4.744 1.00 90.31 262 THR A C 1
ATOM 2050 O O . THR A 1 262 ? 7.444 5.162 -5.894 1.00 90.31 262 THR A O 1
ATOM 2053 N N . ASP A 1 263 ? 7.672 5.621 -3.701 1.00 86.44 263 ASP A N 1
ATOM 2054 C CA . ASP A 1 263 ? 7.488 7.067 -3.820 1.00 86.44 263 ASP A CA 1
ATOM 2055 C C . ASP A 1 263 ? 8.649 7.758 -4.534 1.00 86.44 263 ASP A C 1
ATOM 2057 O O . ASP A 1 263 ? 9.751 7.225 -4.582 1.00 86.44 263 ASP A O 1
ATOM 2061 N N . PHE A 1 264 ? 8.457 8.984 -5.018 1.00 84.44 264 PHE A N 1
ATOM 2062 C CA . PHE A 1 264 ? 9.530 9.812 -5.585 1.00 84.44 264 PHE A CA 1
ATOM 2063 C C . PHE A 1 264 ? 9.599 11.186 -4.897 1.00 84.44 264 PHE A C 1
ATOM 2065 O O . PHE A 1 264 ? 9.057 12.163 -5.416 1.00 84.44 264 PHE A O 1
ATOM 2072 N N . TYR A 1 265 ? 10.252 11.255 -3.730 1.00 71.94 265 TYR A N 1
ATOM 2073 C CA . TYR A 1 265 ? 10.379 12.483 -2.925 1.00 71.94 265 TYR A CA 1
ATOM 2074 C C . TYR A 1 265 ? 11.628 13.303 -3.260 1.00 71.94 265 TYR A C 1
ATOM 2076 O O . TYR A 1 265 ? 11.582 14.537 -3.230 1.00 71.94 265 TYR A O 1
ATOM 2084 N N . GLY A 1 266 ? 12.722 12.619 -3.595 1.00 72.69 266 GLY A N 1
ATOM 2085 C CA . GLY A 1 266 ? 13.992 13.232 -3.956 1.00 72.69 266 GLY A CA 1
ATOM 2086 C C . GLY A 1 266 ? 13.981 13.894 -5.333 1.00 72.69 266 GLY A C 1
ATOM 2087 O O . GLY A 1 266 ? 13.091 13.703 -6.171 1.00 72.69 266 GLY A O 1
ATOM 2088 N N . GLY A 1 267 ? 15.021 14.679 -5.581 1.00 81.56 267 GLY A N 1
ATOM 2089 C CA . GLY A 1 267 ? 15.309 15.292 -6.867 1.00 81.56 267 GLY A CA 1
ATOM 2090 C C . GLY A 1 267 ? 15.677 14.287 -7.963 1.00 81.56 267 GLY A C 1
ATOM 2091 O O . GLY A 1 267 ? 15.718 13.072 -7.783 1.00 81.56 267 GLY A O 1
ATOM 2092 N N . GLU A 1 268 ? 15.962 14.817 -9.147 1.00 88.19 268 GLU A N 1
ATOM 2093 C CA . GLU A 1 268 ? 16.353 14.014 -10.304 1.00 88.19 268 GLU A CA 1
ATOM 2094 C C . GLU A 1 268 ? 17.633 13.205 -10.022 1.00 88.19 268 GLU A C 1
ATOM 2096 O O . GLU A 1 268 ? 18.707 13.775 -9.828 1.00 88.19 268 GLU A O 1
ATOM 2101 N N . GLY A 1 269 ? 17.531 11.874 -10.060 1.00 84.62 269 GLY A N 1
ATOM 2102 C CA . GLY A 1 269 ? 18.654 10.953 -9.882 1.00 84.62 269 GLY A CA 1
ATOM 2103 C C . GLY A 1 269 ? 19.103 10.729 -8.434 1.00 84.62 269 GLY A C 1
ATOM 2104 O O . GLY A 1 269 ? 20.095 10.028 -8.232 1.00 84.62 269 GLY A O 1
ATOM 2105 N N . GLU A 1 270 ? 18.410 11.304 -7.450 1.00 83.31 270 GLU A N 1
ATOM 2106 C CA . GLU A 1 270 ? 18.667 11.065 -6.024 1.00 83.31 270 GLU A CA 1
ATOM 2107 C C . GLU A 1 270 ? 18.188 9.667 -5.595 1.00 83.31 270 GLU A C 1
ATOM 2109 O O . GLU A 1 270 ? 17.377 9.039 -6.278 1.00 83.31 270 GLU A O 1
ATOM 2114 N N . SER A 1 271 ? 18.700 9.158 -4.471 1.00 78.31 271 SER A N 1
ATOM 2115 C CA . SER A 1 271 ? 18.425 7.791 -3.997 1.00 78.31 271 SER A CA 1
ATOM 2116 C C . SER A 1 271 ? 16.947 7.520 -3.709 1.00 78.31 271 SER A C 1
ATOM 2118 O O . SER A 1 271 ? 16.486 6.411 -3.939 1.00 78.31 271 SER A O 1
ATOM 2120 N N . ASP A 1 272 ? 16.205 8.528 -3.254 1.00 73.81 272 ASP A N 1
ATOM 2121 C CA . ASP A 1 272 ? 14.752 8.525 -3.027 1.00 73.81 272 ASP A CA 1
ATOM 2122 C C . ASP A 1 272 ? 13.996 9.334 -4.105 1.00 73.81 272 ASP A C 1
ATOM 2124 O O . ASP A 1 272 ? 12.818 9.678 -3.960 1.00 73.81 272 ASP A O 1
ATOM 2128 N N . GLY A 1 273 ? 14.686 9.662 -5.200 1.00 81.44 273 GLY A N 1
ATOM 2129 C CA . GLY A 1 273 ? 14.232 10.563 -6.249 1.00 81.44 273 GLY A CA 1
ATOM 2130 C C . GLY A 1 273 ? 13.751 9.872 -7.518 1.00 81.44 273 GLY A C 1
ATOM 2131 O O . GLY A 1 273 ? 13.675 8.642 -7.606 1.00 81.44 273 GLY A O 1
ATOM 2132 N N . PHE A 1 274 ? 13.389 10.685 -8.511 1.00 86.56 274 PHE A N 1
ATOM 2133 C CA . PHE A 1 274 ? 12.871 10.234 -9.807 1.00 86.56 274 PHE A CA 1
ATOM 2134 C C . PHE A 1 274 ? 13.987 10.055 -10.857 1.00 86.56 274 PHE A C 1
ATOM 2136 O O . PHE A 1 274 ? 15.093 10.571 -10.681 1.00 86.56 274 PHE A O 1
ATOM 2143 N N . PRO A 1 275 ? 13.728 9.350 -11.977 1.00 90.06 275 PRO A N 1
ATOM 2144 C CA . PRO A 1 275 ? 14.767 9.014 -12.950 1.00 90.06 275 PRO A CA 1
ATOM 2145 C C . PRO A 1 275 ? 15.458 10.228 -13.583 1.00 90.06 275 PRO A C 1
ATOM 2147 O O . PRO A 1 275 ? 14.790 11.226 -13.872 1.00 90.06 275 PRO A O 1
ATOM 2150 N N . PRO A 1 276 ? 16.757 10.121 -13.923 1.00 89.06 276 PRO A N 1
ATOM 2151 C CA . PRO A 1 276 ? 17.441 11.105 -14.752 1.00 89.06 276 PRO A CA 1
ATOM 2152 C C . PRO A 1 276 ? 16.709 11.343 -16.079 1.00 89.06 276 PRO A C 1
ATOM 2154 O O . PRO A 1 276 ? 16.386 10.404 -16.808 1.00 89.06 276 PRO A O 1
ATOM 2157 N N . GLY A 1 277 ? 16.471 12.609 -16.407 1.00 85.81 277 GLY A N 1
ATOM 2158 C CA . GLY A 1 277 ? 15.656 13.067 -17.529 1.00 85.81 277 GLY A CA 1
ATOM 2159 C C . GLY A 1 277 ? 14.166 13.230 -17.214 1.00 85.81 277 GLY A C 1
ATOM 2160 O O . GLY A 1 277 ? 13.425 13.672 -18.094 1.00 85.81 277 GLY A O 1
ATOM 2161 N N . GLY A 1 278 ? 13.732 12.918 -15.987 1.00 87.56 278 GLY A N 1
ATOM 2162 C CA . GLY A 1 278 ? 12.328 12.927 -15.578 1.00 87.56 278 GLY A CA 1
ATOM 2163 C C . GLY A 1 278 ? 11.538 11.726 -16.103 1.00 87.56 278 GLY A C 1
ATOM 2164 O O . GLY A 1 278 ? 12.057 10.872 -16.827 1.00 87.56 278 GLY A O 1
ATOM 2165 N N . PHE A 1 279 ? 10.250 11.664 -15.757 1.00 88.88 279 PHE A N 1
ATOM 2166 C CA . PHE A 1 279 ? 9.362 10.678 -16.367 1.00 88.88 279 PHE A CA 1
ATOM 2167 C C . PHE A 1 279 ? 9.109 11.008 -17.850 1.00 88.88 279 PHE A C 1
ATOM 2169 O O . PHE A 1 279 ? 9.001 12.182 -18.226 1.00 88.88 279 PHE A O 1
ATOM 2176 N N . PRO A 1 280 ? 8.976 9.992 -18.713 1.00 86.19 280 PRO A N 1
ATOM 2177 C CA . PRO A 1 280 ? 8.561 10.182 -20.098 1.00 86.19 280 PRO A CA 1
ATOM 2178 C C . PRO A 1 280 ? 7.216 10.921 -20.247 1.00 86.19 280 PRO A C 1
ATOM 2180 O O . PRO A 1 280 ? 6.452 11.065 -19.299 1.00 86.19 280 PRO A O 1
ATOM 2183 N N . ASP A 1 281 ? 6.913 11.388 -21.463 1.00 80.56 281 ASP A N 1
ATOM 2184 C CA . ASP A 1 281 ? 5.617 11.974 -21.862 1.00 80.56 281 ASP A CA 1
ATOM 2185 C C . ASP A 1 281 ? 5.109 13.200 -21.083 1.00 80.56 281 ASP A C 1
ATOM 2187 O O . ASP A 1 281 ? 3.940 13.568 -21.191 1.00 80.56 281 ASP A O 1
ATOM 2191 N N . GLY A 1 282 ? 5.986 13.906 -20.374 1.00 68.25 282 GLY A N 1
ATOM 2192 C CA . GLY A 1 282 ? 5.619 15.138 -19.669 1.00 68.25 282 GLY A CA 1
ATOM 2193 C C . GLY A 1 282 ? 5.965 15.152 -18.186 1.00 68.25 282 GLY A C 1
ATOM 2194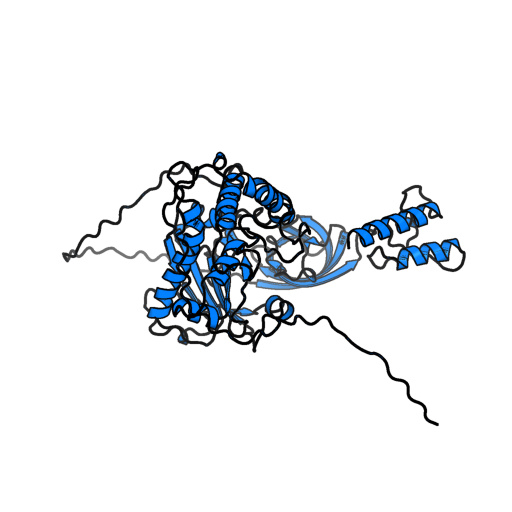 O O . GLY A 1 282 ? 5.605 16.118 -17.519 1.00 68.25 282 GLY A O 1
ATOM 2195 N N . GLY A 1 283 ? 6.704 14.153 -17.691 1.00 72.50 283 GLY A N 1
ATOM 2196 C CA . GLY A 1 283 ? 7.388 14.245 -16.402 1.00 72.50 283 GLY A CA 1
ATOM 2197 C C . GLY A 1 283 ? 6.530 13.931 -15.184 1.00 72.50 283 GLY A C 1
ATOM 2198 O O . GLY A 1 283 ? 6.920 14.322 -14.090 1.00 72.50 283 GLY A O 1
ATOM 2199 N N . THR A 1 284 ? 5.393 13.253 -15.343 1.00 83.25 284 THR A N 1
ATOM 2200 C CA . THR A 1 284 ? 4.517 12.888 -14.223 1.00 83.25 284 THR A CA 1
ATOM 2201 C C . THR A 1 284 ? 4.427 11.377 -14.047 1.00 83.25 284 THR A C 1
ATOM 2203 O O . THR A 1 284 ? 4.590 10.608 -14.993 1.00 83.25 284 THR A O 1
ATOM 2206 N N . SER A 1 285 ? 4.161 10.966 -12.815 1.00 90.50 285 SER A N 1
ATOM 2207 C CA . SER A 1 285 ? 3.897 9.587 -12.410 1.00 90.50 285 SER A CA 1
ATOM 2208 C C . SER A 1 285 ? 2.904 9.643 -11.262 1.00 90.50 285 SER A C 1
ATOM 2210 O O . SER A 1 285 ? 3.024 10.507 -10.393 1.00 90.50 285 SER A O 1
ATOM 2212 N N . ILE A 1 286 ? 1.932 8.735 -11.218 1.00 90.56 286 ILE A N 1
ATOM 2213 C CA . ILE A 1 286 ? 1.039 8.659 -10.059 1.00 90.56 286 ILE A CA 1
ATOM 2214 C C . ILE A 1 286 ? 1.820 8.414 -8.765 1.00 90.56 286 ILE A C 1
ATOM 2216 O O . ILE A 1 286 ? 1.438 8.950 -7.735 1.00 90.56 286 ILE A O 1
ATOM 2220 N N . MET A 1 287 ? 2.955 7.713 -8.837 1.00 93.31 287 MET A N 1
ATOM 2221 C CA . MET A 1 287 ? 3.835 7.423 -7.700 1.00 93.31 287 MET A CA 1
ATOM 2222 C C . MET A 1 287 ? 4.737 8.602 -7.301 1.00 93.31 287 MET A C 1
ATOM 2224 O O . MET A 1 287 ? 5.419 8.550 -6.286 1.00 93.31 287 MET A O 1
ATOM 2228 N N . MET A 1 288 ? 4.753 9.694 -8.072 1.00 87.25 288 MET A N 1
ATOM 2229 C CA . MET A 1 288 ? 5.262 10.979 -7.595 1.00 87.25 288 MET A CA 1
ATOM 2230 C C . MET A 1 288 ? 4.065 11.754 -7.049 1.00 87.25 288 MET A C 1
ATOM 2232 O O . MET A 1 288 ? 3.310 12.357 -7.822 1.00 87.25 288 MET A O 1
ATOM 2236 N N . ALA A 1 289 ? 3.881 11.684 -5.728 1.00 75.44 289 ALA A N 1
ATOM 2237 C CA . ALA A 1 289 ? 2.694 12.166 -5.031 1.00 75.44 289 ALA A CA 1
ATOM 2238 C C . ALA A 1 289 ? 2.257 13.569 -5.498 1.00 75.44 289 ALA A C 1
ATOM 2240 O O . ALA A 1 289 ? 3.027 14.531 -5.510 1.00 75.44 289 ALA A O 1
ATOM 2241 N N . GLY A 1 290 ? 0.996 13.679 -5.925 1.00 76.31 290 GLY A N 1
ATOM 2242 C CA . GLY A 1 290 ? 0.395 14.928 -6.407 1.00 76.31 290 GLY A CA 1
ATOM 2243 C C . GLY A 1 290 ? 0.828 15.389 -7.807 1.00 76.31 290 GLY A C 1
ATOM 2244 O O . GLY A 1 290 ? 0.319 16.404 -8.284 1.00 76.31 290 GLY A O 1
ATOM 2245 N N . SER A 1 291 ? 1.725 14.671 -8.496 1.00 81.31 291 SER A N 1
ATOM 2246 C CA . SER A 1 291 ? 2.130 15.018 -9.869 1.00 81.31 291 SER A CA 1
ATOM 2247 C C . SER A 1 291 ? 1.132 14.545 -10.934 1.00 81.31 291 SER A C 1
ATOM 2249 O O . SER A 1 291 ? 1.083 15.113 -12.026 1.00 81.31 291 SER A O 1
ATOM 2251 N N . SER A 1 292 ? 0.309 13.536 -10.621 1.00 84.06 292 SER A N 1
ATOM 2252 C CA . SER A 1 292 ? -0.726 13.000 -11.506 1.00 84.06 292 SER A CA 1
ATOM 2253 C C . SER A 1 292 ? -2.006 12.653 -10.742 1.00 84.06 292 SER A C 1
ATOM 2255 O O . SER A 1 292 ? -1.961 12.189 -9.608 1.00 84.06 292 SER A O 1
ATOM 2257 N N . GLN A 1 293 ? -3.155 12.841 -11.397 1.00 82.94 293 GLN A N 1
ATOM 2258 C CA . GLN A 1 293 ? -4.476 12.452 -10.881 1.00 82.94 293 GLN A CA 1
ATOM 2259 C C . GLN A 1 293 ? -4.956 11.097 -11.426 1.00 82.94 293 GLN A C 1
ATOM 2261 O O . GLN A 1 293 ? -6.104 10.727 -11.198 1.00 82.94 293 GLN A O 1
ATOM 2266 N N . THR A 1 294 ? -4.120 10.408 -12.200 1.00 85.81 294 THR A N 1
ATOM 2267 C CA . THR A 1 294 ? -4.425 9.126 -12.848 1.00 85.81 294 THR A CA 1
ATOM 2268 C C . THR A 1 294 ? -3.144 8.319 -13.017 1.00 85.81 294 THR A C 1
ATOM 2270 O O . THR A 1 294 ? -2.076 8.912 -13.211 1.00 85.81 294 THR A O 1
ATOM 2273 N N . ILE A 1 295 ? -3.253 6.993 -13.070 1.00 89.38 295 ILE A N 1
ATOM 2274 C CA . ILE A 1 295 ? -2.170 6.115 -13.537 1.00 89.38 295 ILE A CA 1
ATOM 2275 C C . ILE A 1 295 ? -1.779 6.541 -14.961 1.00 89.38 295 ILE A C 1
ATOM 2277 O O . ILE A 1 295 ? -2.600 6.548 -15.881 1.00 89.38 295 ILE A O 1
ATOM 2281 N N . THR A 1 296 ? -0.533 6.976 -15.142 1.00 90.38 296 THR A N 1
ATOM 2282 C CA . THR A 1 296 ? -0.039 7.467 -16.433 1.00 90.38 296 THR A CA 1
ATOM 2283 C C . THR A 1 296 ? 0.350 6.314 -17.358 1.00 90.38 296 THR A C 1
ATOM 2285 O O . THR A 1 296 ? 0.498 5.165 -16.941 1.00 90.38 296 THR A O 1
ATOM 2288 N N . ASN A 1 297 ? 0.598 6.619 -18.635 1.00 90.25 297 ASN A N 1
ATOM 2289 C CA . ASN A 1 297 ? 1.155 5.631 -19.562 1.00 90.25 297 ASN A CA 1
ATOM 2290 C C . ASN A 1 297 ? 2.507 5.090 -19.084 1.00 90.25 297 ASN A C 1
ATOM 2292 O O . ASN A 1 297 ? 2.786 3.906 -19.267 1.00 90.25 297 ASN A O 1
ATOM 2296 N N . PHE A 1 298 ? 3.348 5.946 -18.494 1.00 93.12 298 PHE A N 1
ATOM 2297 C CA . PHE A 1 298 ? 4.624 5.503 -17.952 1.00 93.12 298 PHE A CA 1
ATOM 2298 C C . PHE A 1 298 ? 4.412 4.534 -16.788 1.00 93.12 298 PHE A C 1
ATOM 2300 O O . PHE A 1 298 ? 5.007 3.460 -16.805 1.00 93.12 298 PHE A O 1
ATOM 2307 N N . ASP A 1 299 ? 3.522 4.866 -15.848 1.00 95.25 299 ASP A N 1
ATOM 2308 C CA . ASP A 1 299 ? 3.203 4.004 -14.703 1.00 95.25 299 ASP A CA 1
ATOM 2309 C C . ASP A 1 299 ? 2.734 2.624 -15.168 1.00 95.25 299 ASP A C 1
ATOM 2311 O O . ASP A 1 299 ? 3.272 1.610 -14.738 1.00 95.25 299 ASP A O 1
ATOM 2315 N N . GLY A 1 300 ? 1.805 2.578 -16.125 1.00 94.50 300 GLY A N 1
ATOM 2316 C CA . GLY A 1 300 ? 1.289 1.330 -16.682 1.00 94.50 300 GLY A CA 1
ATOM 2317 C C . GLY A 1 300 ? 2.337 0.479 -17.410 1.00 94.50 300 GLY A C 1
ATOM 2318 O O . GLY A 1 300 ? 2.359 -0.750 -17.298 1.00 94.50 300 GLY A O 1
ATOM 2319 N N . TRP A 1 301 ? 3.257 1.109 -18.144 1.00 94.31 301 TRP A N 1
ATOM 2320 C CA . TRP A 1 301 ? 4.375 0.394 -18.766 1.00 94.31 301 TRP A CA 1
ATOM 2321 C C . TRP A 1 301 ? 5.443 -0.034 -17.761 1.00 94.31 301 TRP A C 1
ATOM 2323 O O . TRP A 1 301 ? 6.030 -1.102 -17.929 1.00 94.31 301 TRP A O 1
ATOM 2333 N N . PHE A 1 302 ? 5.690 0.755 -16.718 1.00 96.81 302 PHE A N 1
ATOM 2334 C CA . PHE A 1 302 ? 6.582 0.363 -15.634 1.00 96.81 302 PHE A CA 1
ATOM 2335 C C . PHE A 1 302 ? 5.988 -0.789 -14.814 1.00 96.81 302 PHE A C 1
ATOM 2337 O O . PHE A 1 302 ? 6.699 -1.725 -14.468 1.00 96.81 302 PHE A O 1
ATOM 2344 N N . PHE A 1 303 ? 4.673 -0.796 -14.613 1.00 97.44 303 PHE A N 1
ATOM 2345 C CA . PHE A 1 303 ? 3.931 -1.894 -14.002 1.00 97.44 303 PHE A CA 1
ATOM 2346 C C . PHE A 1 303 ? 4.110 -3.207 -14.784 1.00 97.44 303 PHE A C 1
ATOM 2348 O O . PHE A 1 303 ? 4.517 -4.226 -14.230 1.00 97.44 303 PHE A O 1
ATOM 2355 N N . ARG A 1 304 ? 3.951 -3.166 -16.115 1.00 95.62 304 ARG A N 1
ATOM 2356 C CA . ARG A 1 304 ? 4.289 -4.282 -17.026 1.00 95.62 304 ARG A CA 1
ATOM 2357 C C . ARG A 1 304 ? 5.753 -4.721 -16.924 1.00 95.62 304 ARG A C 1
ATOM 2359 O O . ARG A 1 304 ? 6.055 -5.917 -16.912 1.00 95.62 304 ARG A O 1
ATOM 2366 N N . TYR A 1 305 ? 6.666 -3.755 -16.874 1.00 96.69 305 TYR A N 1
ATOM 2367 C CA . TYR A 1 305 ? 8.098 -4.009 -16.746 1.00 96.69 305 TYR A CA 1
ATOM 2368 C C . TYR A 1 305 ? 8.412 -4.753 -15.443 1.00 96.69 305 TYR A C 1
ATOM 2370 O O . TYR A 1 305 ? 9.128 -5.755 -15.464 1.00 96.69 305 TYR A O 1
ATOM 2378 N N . LEU A 1 306 ? 7.822 -4.306 -14.331 1.00 97.38 306 LEU A N 1
ATOM 2379 C CA . LEU A 1 306 ? 7.964 -4.941 -13.029 1.00 97.38 306 LEU A CA 1
ATOM 2380 C C . LEU A 1 306 ? 7.377 -6.356 -13.044 1.00 97.38 306 LEU A C 1
ATOM 2382 O O . LEU A 1 306 ? 8.079 -7.285 -12.664 1.00 97.38 306 LEU A O 1
ATOM 2386 N N . TRP A 1 307 ? 6.172 -6.566 -13.586 1.00 96.69 307 TRP A N 1
ATOM 2387 C CA . TRP A 1 307 ? 5.628 -7.918 -13.776 1.00 96.69 307 TRP A CA 1
ATOM 2388 C C . TRP A 1 307 ? 6.595 -8.832 -14.539 1.00 96.69 307 TRP A C 1
ATOM 2390 O O . TRP A 1 307 ? 6.885 -9.934 -14.086 1.00 96.69 307 TRP A O 1
ATOM 2400 N N . SER A 1 308 ? 7.163 -8.363 -15.654 1.00 95.00 308 SER A N 1
ATOM 2401 C CA . SER A 1 308 ? 8.125 -9.140 -16.455 1.00 95.00 308 SER A CA 1
ATOM 2402 C C . SER A 1 308 ? 9.409 -9.487 -15.700 1.00 95.00 308 SER A C 1
ATOM 2404 O O . SER A 1 308 ? 10.094 -10.453 -16.046 1.00 95.00 308 SER A O 1
ATOM 2406 N N . TYR A 1 309 ? 9.791 -8.657 -14.729 1.00 94.88 309 TYR A N 1
ATOM 2407 C CA . TYR A 1 309 ? 10.916 -8.903 -13.836 1.00 94.88 309 TYR A CA 1
ATOM 2408 C C . TYR A 1 309 ? 10.544 -9.967 -12.793 1.00 94.88 309 TYR A C 1
ATOM 2410 O O . TYR A 1 309 ? 11.194 -11.010 -12.741 1.00 94.88 309 TYR A O 1
ATOM 2418 N N . LEU A 1 310 ? 9.449 -9.765 -12.052 1.00 95.38 310 LEU A N 1
ATOM 2419 C CA . LEU A 1 310 ? 9.014 -10.670 -10.980 1.00 95.38 310 LEU A CA 1
ATOM 2420 C C . LEU A 1 310 ? 8.600 -12.051 -11.521 1.00 95.38 310 LEU A C 1
ATOM 2422 O O . LEU A 1 310 ? 8.891 -13.073 -10.910 1.00 95.38 310 LEU A O 1
ATOM 2426 N N . ALA A 1 311 ? 7.971 -12.111 -12.698 1.00 92.50 311 ALA A N 1
ATOM 2427 C CA . ALA A 1 311 ? 7.548 -13.355 -13.348 1.00 92.50 311 ALA A CA 1
ATOM 2428 C C . ALA A 1 311 ? 8.711 -14.279 -13.747 1.00 92.50 311 ALA A C 1
ATOM 2430 O O . ALA A 1 311 ? 8.485 -15.450 -14.057 1.00 92.50 311 ALA A O 1
ATOM 2431 N N . LYS A 1 312 ? 9.948 -13.765 -13.754 1.00 91.44 312 LYS A N 1
ATOM 2432 C CA . LYS A 1 312 ? 11.170 -14.543 -14.004 1.00 91.44 312 LYS A CA 1
ATOM 2433 C C . LYS A 1 312 ? 11.822 -15.056 -12.723 1.00 91.44 312 LYS A C 1
ATOM 2435 O O . LYS A 1 312 ? 12.774 -15.824 -12.825 1.00 91.44 312 LYS A O 1
ATOM 2440 N N . GLU A 1 313 ? 11.360 -14.633 -11.548 1.00 92.00 313 GLU A N 1
ATOM 2441 C CA . GLU A 1 313 ? 11.883 -15.132 -10.279 1.00 92.00 313 GLU A CA 1
ATOM 2442 C C . GLU A 1 313 ? 11.435 -16.584 -10.070 1.00 92.00 313 GLU A C 1
ATOM 2444 O O . GLU A 1 313 ? 10.241 -16.893 -9.987 1.00 92.00 313 GLU A O 1
ATOM 2449 N N . ASP A 1 314 ? 12.412 -17.490 -10.010 1.00 89.38 314 ASP A N 1
ATOM 2450 C CA . ASP A 1 314 ? 12.169 -18.923 -9.878 1.00 89.38 314 ASP A CA 1
ATOM 2451 C C . ASP A 1 314 ? 11.340 -19.225 -8.622 1.00 89.38 314 ASP A C 1
ATOM 2453 O O . ASP A 1 314 ? 11.733 -18.929 -7.496 1.00 89.38 314 ASP A O 1
ATOM 2457 N N . GLY A 1 315 ? 10.188 -19.866 -8.822 1.00 88.00 315 GLY A N 1
ATOM 2458 C CA . GLY A 1 315 ? 9.312 -20.314 -7.739 1.00 88.00 315 GLY A CA 1
ATOM 2459 C C . GLY A 1 315 ? 8.325 -19.271 -7.211 1.00 88.00 315 GLY A C 1
ATOM 2460 O O . GLY A 1 315 ? 7.457 -19.656 -6.430 1.00 88.00 315 GLY A O 1
ATOM 2461 N N . ARG A 1 316 ? 8.388 -18.008 -7.660 1.00 91.12 316 ARG A N 1
ATOM 2462 C CA . ARG A 1 316 ? 7.483 -16.953 -7.176 1.00 91.12 316 ARG A CA 1
ATOM 2463 C C . ARG A 1 316 ? 6.044 -17.137 -7.656 1.00 91.12 316 ARG A C 1
ATOM 2465 O O . ARG A 1 316 ? 5.121 -17.199 -6.849 1.00 91.12 316 ARG A O 1
ATOM 2472 N N . PHE A 1 317 ? 5.842 -17.292 -8.966 1.00 91.06 317 PHE A N 1
ATOM 2473 C CA . PHE A 1 317 ? 4.507 -17.478 -9.544 1.00 91.06 317 PHE A CA 1
ATOM 2474 C C . PHE A 1 317 ? 4.358 -18.847 -10.204 1.00 91.06 317 PHE A C 1
ATOM 2476 O O . PHE A 1 317 ? 5.019 -19.161 -11.195 1.00 91.06 317 PHE A O 1
ATOM 2483 N N . ASN A 1 318 ? 3.421 -19.657 -9.706 1.00 77.00 318 ASN A N 1
ATOM 2484 C CA . ASN A 1 318 ? 3.048 -20.914 -10.349 1.00 77.00 318 ASN A CA 1
ATOM 2485 C C . ASN A 1 318 ? 1.859 -20.718 -11.302 1.00 77.00 318 ASN A C 1
ATOM 2487 O O . ASN A 1 318 ? 0.720 -21.064 -10.996 1.00 77.00 318 ASN A O 1
ATOM 2491 N N . LEU A 1 319 ? 2.141 -20.186 -12.490 1.00 74.00 319 LEU A N 1
ATOM 2492 C CA . LEU A 1 319 ? 1.130 -19.859 -13.507 1.00 74.00 319 LEU A CA 1
ATOM 2493 C C . LEU A 1 319 ? 0.651 -21.081 -14.322 1.00 74.00 319 LEU A C 1
ATOM 2495 O O . LEU A 1 319 ? -0.114 -20.934 -15.271 1.00 74.00 319 LEU A O 1
ATOM 2499 N N . THR A 1 320 ? 1.103 -22.296 -13.980 1.00 56.38 320 THR A N 1
ATOM 2500 C CA . THR A 1 320 ? 0.782 -23.537 -14.718 1.00 56.38 320 THR A CA 1
ATOM 2501 C C . THR A 1 320 ? -0.389 -24.338 -14.144 1.00 56.38 320 THR A C 1
ATOM 2503 O O . THR A 1 320 ? -0.780 -25.351 -14.729 1.00 56.38 320 THR A O 1
ATOM 2506 N N . ALA A 1 321 ? -0.990 -23.898 -13.035 1.00 41.38 321 ALA A N 1
ATOM 2507 C CA . ALA A 1 321 ? -2.202 -24.523 -12.516 1.00 41.38 321 ALA A CA 1
ATOM 2508 C C . ALA A 1 321 ? -3.398 -24.202 -13.443 1.00 41.38 321 ALA A C 1
ATOM 2510 O O . ALA A 1 321 ? -3.673 -23.030 -13.702 1.00 41.38 321 ALA A O 1
ATOM 2511 N N . PRO A 1 322 ? -4.120 -25.205 -13.979 1.00 37.22 322 PRO A N 1
ATOM 2512 C CA . PRO A 1 322 ? -5.281 -24.948 -14.819 1.00 37.22 322 PRO A CA 1
ATOM 2513 C C . PRO A 1 322 ? -6.376 -24.244 -14.011 1.00 37.22 322 PRO A C 1
ATOM 2515 O O . PRO A 1 322 ? -6.853 -24.769 -13.006 1.00 37.22 322 PRO A O 1
ATOM 2518 N N . SER A 1 323 ? -6.791 -23.072 -14.493 1.00 35.69 323 SER A N 1
ATOM 2519 C CA . SER A 1 323 ? -7.945 -22.329 -13.990 1.00 35.69 323 SER A CA 1
ATOM 2520 C C . SER A 1 323 ? -9.198 -23.208 -14.068 1.00 35.69 323 SER A C 1
ATOM 2522 O O . SER A 1 323 ? -9.701 -23.506 -15.154 1.00 35.69 323 SER A O 1
ATOM 2524 N N . THR A 1 324 ? -9.733 -23.640 -12.925 1.00 28.98 324 THR A N 1
ATOM 2525 C CA . THR A 1 324 ? -11.119 -24.108 -12.852 1.00 28.98 324 THR A CA 1
ATOM 2526 C C . THR A 1 324 ? -12.024 -22.888 -12.936 1.00 28.98 324 THR A C 1
ATOM 2528 O O . THR A 1 324 ? -12.479 -22.354 -11.928 1.00 28.98 324 THR A O 1
ATOM 2531 N N . THR A 1 325 ? -12.270 -22.423 -14.159 1.00 30.33 325 THR A N 1
ATOM 2532 C CA . THR A 1 325 ? -13.347 -21.480 -14.445 1.00 30.33 325 THR A CA 1
ATOM 2533 C C . THR A 1 325 ? -14.674 -22.180 -14.156 1.00 30.33 325 THR A C 1
ATOM 2535 O O . THR A 1 325 ? -15.216 -22.893 -15.000 1.00 30.33 325 THR A O 1
ATOM 2538 N N . THR A 1 326 ? -15.218 -21.998 -12.954 1.00 28.95 326 THR A N 1
ATOM 2539 C CA . THR A 1 326 ? -16.633 -22.282 -12.711 1.00 28.95 326 THR A CA 1
ATOM 2540 C C . THR A 1 326 ? -17.420 -21.163 -13.376 1.00 28.95 326 THR A C 1
ATOM 2542 O O . THR A 1 326 ? -17.571 -20.075 -12.830 1.00 28.95 326 THR A O 1
ATOM 2545 N N . THR A 1 327 ? -17.884 -21.410 -14.600 1.00 27.50 327 THR A N 1
ATOM 2546 C CA . THR A 1 327 ? -18.853 -20.547 -15.274 1.00 27.50 327 THR A CA 1
ATOM 2547 C C . THR A 1 327 ? -20.094 -20.437 -14.392 1.00 27.50 327 THR A C 1
ATOM 2549 O O . THR A 1 327 ? -20.866 -21.391 -14.274 1.00 27.50 327 THR A O 1
ATOM 2552 N N . ALA A 1 328 ? -20.289 -19.273 -13.772 1.00 29.50 328 ALA A N 1
ATOM 2553 C CA . ALA A 1 328 ? -21.538 -18.912 -13.125 1.00 29.50 328 ALA A CA 1
ATOM 2554 C C . ALA A 1 328 ? -22.642 -18.890 -14.193 1.00 29.50 328 ALA A C 1
ATOM 2556 O O . ALA A 1 328 ? -22.813 -17.922 -14.930 1.00 29.50 328 ALA A O 1
ATOM 2557 N N . THR A 1 329 ? -23.364 -20.001 -14.317 1.00 25.78 329 THR A N 1
ATOM 2558 C CA . THR A 1 329 ? -24.595 -20.055 -15.101 1.00 25.78 329 THR A CA 1
ATOM 2559 C C . THR A 1 329 ? -25.703 -19.509 -14.219 1.00 25.78 329 THR A C 1
ATOM 2561 O O . THR A 1 329 ? -26.140 -20.168 -13.276 1.00 25.78 329 THR A O 1
ATOM 2564 N N . THR A 1 330 ? -26.158 -18.299 -14.529 1.00 31.08 330 THR A N 1
ATOM 2565 C CA . THR A 1 330 ? -27.423 -17.757 -14.035 1.00 31.08 330 THR A CA 1
ATOM 2566 C C . THR A 1 330 ? -28.529 -18.760 -14.359 1.00 31.08 330 THR A C 1
ATOM 2568 O O . THR A 1 330 ? -28.839 -18.98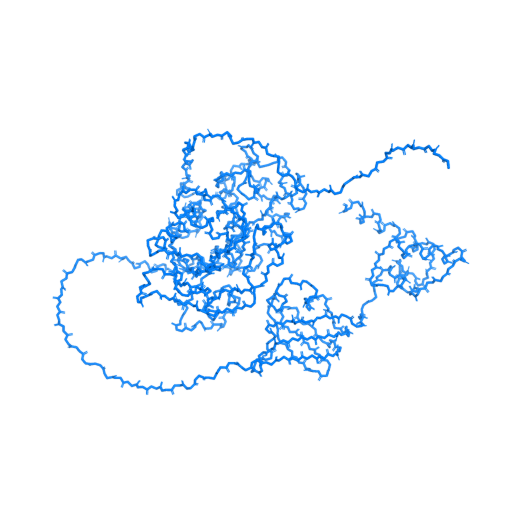7 -15.526 1.00 31.08 330 THR A O 1
ATOM 2571 N N . SER A 1 331 ? -29.094 -19.403 -13.340 1.00 27.45 331 SER A N 1
ATOM 2572 C CA . SER A 1 331 ? -30.308 -20.208 -13.480 1.00 27.45 331 SER A CA 1
ATOM 2573 C C . SER A 1 331 ? -31.383 -19.599 -12.597 1.00 27.45 331 SER A C 1
ATOM 2575 O O . SER A 1 331 ? -31.245 -19.543 -11.376 1.00 27.45 331 SER A O 1
ATOM 2577 N N . GLU A 1 332 ? -32.426 -19.095 -13.251 1.00 28.83 332 GLU A N 1
ATOM 2578 C CA . GLU A 1 332 ? -33.664 -18.652 -12.627 1.00 28.83 332 GLU A CA 1
ATOM 2579 C C . GLU A 1 332 ? -34.318 -19.780 -11.819 1.00 28.83 332 GLU A C 1
ATOM 2581 O O . GLU A 1 332 ? -34.313 -20.955 -12.183 1.00 28.83 332 GLU A O 1
ATOM 2586 N N . THR A 1 333 ? -34.914 -19.352 -10.714 1.00 27.98 333 THR A N 1
ATOM 2587 C CA . THR A 1 333 ? -35.746 -20.062 -9.750 1.00 27.98 333 THR A CA 1
ATOM 2588 C C . THR A 1 333 ? -36.666 -21.132 -10.344 1.00 27.98 333 THR A C 1
ATOM 2590 O O . THR A 1 333 ? -37.519 -20.843 -11.178 1.00 27.98 333 THR A O 1
ATOM 2593 N N . THR A 1 334 ? -36.663 -22.329 -9.754 1.00 24.81 334 THR A N 1
ATOM 2594 C CA . THR A 1 334 ? -37.913 -23.039 -9.435 1.00 24.81 334 THR A CA 1
ATOM 2595 C C . THR A 1 334 ? -37.711 -23.823 -8.142 1.00 24.81 334 THR A C 1
ATOM 2597 O O . THR A 1 334 ? -36.815 -24.653 -8.036 1.00 24.81 334 THR A O 1
ATOM 2600 N N . ALA A 1 335 ? -38.522 -23.506 -7.134 1.00 31.52 335 ALA A N 1
ATOM 2601 C CA . ALA A 1 335 ? -38.542 -24.200 -5.859 1.00 31.52 335 ALA A CA 1
ATOM 2602 C C . ALA A 1 335 ? -39.101 -25.616 -6.037 1.00 31.52 335 ALA A C 1
ATOM 2604 O O . ALA A 1 335 ? -40.233 -25.776 -6.494 1.00 31.52 335 ALA A O 1
ATOM 2605 N N . GLU A 1 336 ? -38.344 -26.623 -5.608 1.00 25.72 336 GLU A N 1
ATOM 2606 C CA . GLU A 1 336 ? -38.866 -27.966 -5.377 1.00 25.72 336 GLU A CA 1
ATOM 2607 C C . GLU A 1 336 ? -38.361 -28.470 -4.021 1.00 25.72 336 GLU A C 1
ATOM 2609 O O . GLU A 1 336 ? -37.166 -28.597 -3.758 1.00 25.72 336 GLU A O 1
ATOM 2614 N N . THR A 1 337 ? -39.309 -28.659 -3.110 1.00 28.55 337 THR A N 1
ATOM 2615 C CA . THR A 1 337 ? -39.096 -29.109 -1.738 1.00 28.55 337 THR A CA 1
ATOM 2616 C C . THR A 1 337 ? -38.735 -30.589 -1.742 1.00 28.55 337 THR A C 1
ATOM 2618 O O . THR A 1 337 ? -39.547 -31.411 -2.154 1.00 28.55 337 THR A O 1
ATOM 2621 N N . THR A 1 338 ? -37.555 -30.946 -1.233 1.00 25.25 338 THR A N 1
ATOM 2622 C CA . THR A 1 338 ? -37.264 -32.330 -0.837 1.00 25.25 338 THR A CA 1
ATOM 2623 C C . THR A 1 338 ? -36.613 -32.323 0.541 1.00 25.25 338 THR A C 1
ATOM 2625 O O . THR A 1 338 ? -35.492 -31.852 0.713 1.00 25.25 338 THR A O 1
ATOM 2628 N N . GLU A 1 339 ? -37.348 -32.810 1.542 1.00 30.67 339 GLU A N 1
ATOM 2629 C CA . GLU A 1 339 ? -36.823 -33.110 2.873 1.00 30.67 339 GLU A CA 1
ATOM 2630 C C . GLU A 1 339 ? -35.734 -34.182 2.764 1.00 30.67 339 GLU A C 1
ATOM 2632 O O . GLU A 1 339 ? -35.945 -35.245 2.179 1.00 30.67 339 GLU A O 1
ATOM 2637 N N . THR A 1 340 ? -34.567 -33.946 3.357 1.00 25.14 340 THR A N 1
ATOM 2638 C CA . THR A 1 340 ? -33.626 -35.024 3.674 1.00 25.14 340 THR A CA 1
ATOM 2639 C C . THR A 1 340 ? -32.998 -34.749 5.032 1.00 25.14 340 THR A C 1
ATOM 2641 O O . THR A 1 340 ? -32.310 -33.757 5.250 1.00 25.14 340 THR A O 1
ATOM 2644 N N . THR A 1 341 ? -33.318 -35.633 5.969 1.00 28.55 341 THR A N 1
ATOM 2645 C CA . THR A 1 341 ? -32.831 -35.676 7.344 1.00 28.55 341 THR A CA 1
ATOM 2646 C C . THR A 1 341 ? -31.356 -36.080 7.363 1.00 28.55 341 THR A C 1
ATOM 2648 O O . THR A 1 341 ? -31.029 -37.164 6.883 1.00 28.55 341 THR A O 1
ATOM 2651 N N . THR A 1 342 ? -30.486 -35.270 7.974 1.00 25.72 342 THR A N 1
ATOM 2652 C CA . THR A 1 342 ? -29.092 -35.659 8.245 1.00 25.72 342 THR A CA 1
ATOM 2653 C C . THR A 1 342 ? -28.744 -35.403 9.708 1.00 25.72 342 THR A C 1
ATOM 2655 O O . THR A 1 342 ? -28.880 -34.300 10.228 1.00 25.72 342 THR A O 1
ATOM 2658 N N . THR A 1 343 ? -28.335 -36.482 10.367 1.00 26.00 343 THR A N 1
ATOM 2659 C CA . THR A 1 343 ? -28.017 -36.617 11.788 1.00 26.00 343 THR A CA 1
ATOM 2660 C C . THR A 1 343 ? -26.749 -35.852 12.174 1.00 26.00 343 THR A C 1
ATOM 2662 O O . THR A 1 343 ? -25.685 -36.078 11.604 1.00 26.00 343 THR A O 1
ATOM 2665 N N . THR A 1 344 ? -26.853 -34.995 13.189 1.00 23.94 344 THR A N 1
ATOM 2666 C CA . THR A 1 344 ? -25.740 -34.295 13.843 1.00 23.94 344 THR A CA 1
ATOM 2667 C C . THR A 1 344 ? -24.912 -35.265 14.692 1.00 23.94 344 THR A C 1
ATOM 2669 O O . THR A 1 344 ? -25.452 -35.921 15.583 1.00 23.94 344 THR A O 1
ATOM 2672 N N . VAL A 1 345 ? -23.598 -35.328 14.461 1.00 26.25 345 VAL A N 1
ATOM 2673 C CA . VAL A 1 345 ? -22.631 -35.897 15.412 1.00 26.25 345 VAL A CA 1
ATOM 2674 C C . VAL A 1 345 ? -21.784 -34.749 15.947 1.00 26.25 345 VAL A C 1
ATOM 2676 O O . VAL A 1 345 ? -20.940 -34.199 15.248 1.00 26.25 345 VAL A O 1
ATOM 2679 N N . THR A 1 346 ? -22.054 -34.369 17.192 1.00 23.33 346 THR A N 1
ATOM 2680 C CA . THR A 1 346 ? -21.302 -33.373 17.956 1.00 23.33 346 THR A CA 1
ATOM 2681 C C . THR A 1 346 ? -19.979 -33.984 18.411 1.00 23.33 346 THR A C 1
ATOM 2683 O O . THR A 1 346 ? -19.983 -34.929 19.197 1.00 23.33 346 THR A O 1
ATOM 2686 N N . THR A 1 347 ? -18.854 -33.432 17.956 1.00 26.80 347 THR A N 1
ATOM 2687 C CA . THR A 1 347 ? -17.548 -33.660 18.590 1.00 26.80 347 THR A CA 1
ATOM 2688 C C . THR A 1 347 ? -17.082 -32.327 19.154 1.00 26.80 347 THR A C 1
ATOM 2690 O O . THR A 1 347 ? -16.742 -31.414 18.413 1.00 26.80 347 THR A O 1
ATOM 2693 N N . THR A 1 348 ? -17.149 -32.195 20.473 1.00 29.08 348 THR A N 1
ATOM 2694 C CA . THR A 1 348 ? -16.614 -31.068 21.235 1.00 29.08 348 THR A CA 1
ATOM 2695 C C . THR A 1 348 ? -15.092 -31.192 21.294 1.00 29.08 348 THR A C 1
ATOM 2697 O O . THR A 1 348 ? -14.580 -32.130 21.904 1.00 29.08 348 THR A O 1
ATOM 2700 N N . VAL A 1 349 ? -14.375 -30.249 20.684 1.00 28.92 349 VAL A N 1
ATOM 2701 C CA . VAL A 1 349 ? -12.949 -30.010 20.946 1.00 28.92 349 VAL A CA 1
ATOM 2702 C C . VAL A 1 349 ? -12.869 -28.744 21.792 1.00 28.92 349 VAL A C 1
ATOM 2704 O O . VAL A 1 349 ? -13.415 -27.711 21.418 1.00 28.92 349 VAL A O 1
ATOM 2707 N N . SER A 1 350 ? -12.279 -28.863 22.979 1.00 29.62 350 SER A N 1
ATOM 2708 C CA . SER A 1 350 ? -12.003 -27.734 23.864 1.00 29.62 350 SER A CA 1
ATOM 2709 C C . SER A 1 350 ? -10.868 -26.894 23.286 1.00 29.62 350 SER A C 1
ATOM 2711 O O . SER A 1 350 ? -9.775 -27.402 23.064 1.00 29.62 350 SER A O 1
ATOM 2713 N N . GLU A 1 351 ? -11.165 -25.622 23.064 1.00 34.00 351 GLU A N 1
ATOM 2714 C CA . GLU A 1 351 ? -10.277 -24.557 22.605 1.00 34.00 351 GLU A CA 1
ATOM 2715 C C . GLU A 1 351 ? -9.481 -24.020 23.812 1.00 34.00 351 GLU A C 1
ATOM 2717 O O . GLU A 1 351 ? -10.073 -23.582 24.803 1.00 34.00 351 GLU A O 1
ATOM 2722 N N . THR A 1 352 ? -8.150 -24.102 23.782 1.00 35.84 352 THR A N 1
ATOM 2723 C CA . THR A 1 352 ? -7.270 -23.420 24.744 1.00 35.84 352 THR A CA 1
ATOM 2724 C C . THR A 1 352 ? -6.756 -22.135 24.108 1.00 35.84 352 THR A C 1
ATOM 2726 O O . THR A 1 352 ? -6.055 -22.165 23.106 1.00 35.84 352 THR A O 1
ATOM 2729 N N . GLN A 1 353 ? -7.156 -21.002 24.684 1.00 44.59 353 GLN A N 1
ATOM 2730 C CA . GLN A 1 353 ? -6.704 -19.656 24.332 1.00 44.59 353 GLN A CA 1
ATOM 2731 C C . GLN A 1 353 ? -5.200 -19.497 24.657 1.00 44.59 353 GLN A C 1
ATOM 2733 O O . GLN A 1 353 ? -4.812 -19.883 25.766 1.00 44.59 353 GLN A O 1
ATOM 2738 N N . PRO A 1 354 ? -4.363 -18.924 23.764 1.00 50.34 354 PRO A N 1
ATOM 2739 C CA . PRO A 1 354 ? -2.933 -18.755 24.018 1.00 50.34 354 PRO A CA 1
ATOM 2740 C C . PRO A 1 354 ? -2.704 -17.832 25.216 1.00 50.34 354 PRO A C 1
ATOM 2742 O O . PRO A 1 354 ? -3.384 -16.817 25.404 1.00 50.34 354 PRO A O 1
ATOM 2745 N N . ALA A 1 355 ? -1.769 -18.224 26.077 1.00 75.19 355 ALA A N 1
ATOM 2746 C CA . ALA A 1 355 ? -1.574 -17.609 27.377 1.00 75.19 355 ALA A CA 1
ATOM 2747 C C . ALA A 1 355 ? -0.310 -16.741 27.362 1.00 75.19 355 ALA A C 1
ATOM 2749 O O . ALA A 1 355 ? 0.752 -17.189 27.787 1.00 75.19 355 ALA A O 1
ATOM 2750 N N . TYR A 1 356 ? -0.438 -15.496 26.906 1.00 82.69 356 TYR A N 1
ATOM 2751 C CA . TYR A 1 356 ? 0.674 -14.545 26.827 1.00 82.69 356 TYR A CA 1
ATOM 2752 C C . TYR A 1 356 ? 1.267 -14.198 28.203 1.00 82.69 356 TYR A C 1
ATOM 2754 O O . TYR A 1 356 ? 0.541 -14.086 29.198 1.00 82.69 356 TYR A O 1
ATOM 2762 N N . GLU A 1 357 ? 2.582 -13.997 28.251 1.00 90.12 357 GLU A N 1
ATOM 2763 C CA . GLU A 1 357 ? 3.324 -13.547 29.430 1.00 90.12 357 GLU A CA 1
ATOM 2764 C C . GLU A 1 357 ? 4.268 -12.397 29.062 1.00 90.12 357 GLU A C 1
ATOM 2766 O O . GLU A 1 357 ? 4.854 -12.381 27.983 1.00 90.12 357 GLU A O 1
ATOM 2771 N N . THR A 1 358 ? 4.415 -11.426 29.965 1.00 90.94 358 THR A N 1
ATOM 2772 C CA . THR A 1 358 ? 5.377 -10.328 29.827 1.00 90.94 358 THR A CA 1
ATOM 2773 C C . THR A 1 358 ? 6.545 -10.557 30.775 1.00 90.94 358 THR A C 1
ATOM 2775 O O . THR A 1 358 ? 6.346 -10.711 31.982 1.00 90.94 358 THR A O 1
ATOM 2778 N N . VAL A 1 359 ? 7.760 -10.521 30.238 1.00 90.56 359 VAL A N 1
ATOM 2779 C CA . VAL A 1 359 ? 9.011 -10.669 30.991 1.00 90.56 359 VAL A CA 1
ATOM 2780 C C . VAL A 1 359 ? 9.885 -9.438 30.811 1.00 90.56 359 VAL A C 1
ATOM 2782 O O . VAL A 1 359 ? 9.805 -8.739 29.804 1.00 90.56 359 VAL A O 1
ATOM 2785 N N . SER A 1 360 ? 10.698 -9.144 31.824 1.00 94.50 360 SER A N 1
ATOM 2786 C CA . SER A 1 360 ? 11.675 -8.060 31.797 1.00 94.50 360 SER A CA 1
ATOM 2787 C C . SER A 1 360 ? 12.945 -8.512 32.500 1.00 94.50 360 SER A C 1
ATOM 2789 O O . SER A 1 360 ? 12.887 -8.953 33.651 1.00 94.50 360 SER A O 1
ATOM 2791 N N . PHE A 1 361 ? 14.073 -8.426 31.803 1.00 94.62 361 PHE A N 1
ATOM 2792 C CA . PHE A 1 361 ? 15.372 -8.844 32.315 1.00 94.62 361 PHE A CA 1
ATOM 2793 C C . PHE A 1 361 ? 16.519 -8.133 31.590 1.00 94.62 361 PHE A C 1
ATOM 2795 O O . PHE A 1 361 ? 16.332 -7.492 30.559 1.00 94.62 361 PHE A O 1
ATOM 2802 N N . THR A 1 362 ? 17.723 -8.259 32.144 1.00 95.31 362 THR A N 1
ATOM 2803 C CA . THR A 1 362 ? 18.971 -7.842 31.501 1.00 95.31 362 THR A CA 1
ATOM 2804 C C . THR A 1 362 ? 19.840 -9.074 31.314 1.00 95.31 362 THR A C 1
ATOM 2806 O O . THR A 1 362 ? 20.153 -9.734 32.305 1.00 95.31 362 THR A O 1
ATOM 2809 N N . ASP A 1 363 ? 20.226 -9.380 30.079 1.00 94.12 363 ASP A N 1
ATOM 2810 C CA . ASP A 1 363 ? 21.007 -10.576 29.752 1.00 94.12 363 ASP A CA 1
ATOM 2811 C C . ASP A 1 363 ? 21.883 -10.357 28.505 1.00 94.12 363 ASP A C 1
ATOM 2813 O O . ASP A 1 363 ? 21.715 -9.386 27.766 1.00 94.12 363 ASP A O 1
ATOM 2817 N N . THR A 1 364 ? 22.850 -11.245 28.294 1.00 92.69 364 THR A N 1
ATOM 2818 C CA . THR A 1 364 ? 23.722 -11.262 27.120 1.00 92.69 364 THR A CA 1
ATOM 2819 C C . THR A 1 364 ? 23.117 -12.126 26.017 1.00 92.69 364 THR A C 1
ATOM 2821 O O . THR A 1 364 ? 22.756 -13.285 26.248 1.00 92.69 364 THR A O 1
ATOM 2824 N N . ILE A 1 365 ? 23.049 -11.583 24.801 1.00 90.25 365 ILE A N 1
ATOM 2825 C CA . ILE A 1 365 ? 22.660 -12.326 23.602 1.00 90.25 365 ILE A CA 1
ATOM 2826 C C . ILE A 1 365 ? 23.760 -13.346 23.306 1.00 90.25 365 ILE A C 1
ATOM 2828 O O . ILE A 1 365 ? 24.898 -12.996 23.015 1.00 90.25 365 ILE A O 1
ATOM 2832 N N . SER A 1 366 ? 23.429 -14.629 23.398 1.00 89.12 366 SER A N 1
ATOM 2833 C CA . SER A 1 366 ? 24.331 -15.730 23.046 1.00 89.12 366 SER A CA 1
ATOM 2834 C C . SER A 1 366 ? 24.336 -16.014 21.547 1.00 89.12 366 SER A C 1
ATOM 2836 O O . SER A 1 366 ? 25.364 -16.397 20.996 1.00 89.12 366 SER A O 1
ATOM 2838 N N . GLU A 1 367 ? 23.193 -15.836 20.891 1.00 87.12 367 GLU A N 1
ATOM 2839 C CA . GLU A 1 367 ? 23.021 -16.038 19.455 1.00 87.12 367 GLU A CA 1
ATOM 2840 C C . GLU A 1 367 ? 21.816 -15.224 18.982 1.00 87.12 367 GLU A C 1
ATOM 2842 O O . GLU A 1 367 ? 20.791 -15.187 19.665 1.00 87.12 367 GLU A O 1
ATOM 2847 N N . ILE A 1 368 ? 21.920 -14.607 17.808 1.00 84.56 368 ILE A N 1
ATOM 2848 C CA . ILE A 1 368 ? 20.771 -14.038 17.111 1.00 84.56 368 ILE A CA 1
ATOM 2849 C C . ILE A 1 368 ? 20.728 -14.602 15.695 1.00 84.56 368 ILE A C 1
ATOM 2851 O O . ILE A 1 368 ? 21.717 -14.572 14.961 1.00 84.56 368 ILE A O 1
ATOM 2855 N N . VAL A 1 369 ? 19.580 -15.160 15.327 1.00 80.50 369 VAL A N 1
ATOM 2856 C CA . VAL A 1 369 ? 19.301 -15.612 13.966 1.00 80.50 369 VAL A CA 1
ATOM 2857 C C . VAL A 1 369 ? 18.365 -14.571 13.358 1.00 80.50 369 VAL A C 1
ATOM 2859 O O . VAL A 1 369 ? 17.231 -14.446 13.835 1.00 80.50 369 VAL A O 1
ATOM 2862 N N . PRO A 1 370 ? 18.816 -13.813 12.340 1.00 70.25 370 PRO A N 1
ATOM 2863 C CA . PRO A 1 370 ? 18.028 -12.738 11.750 1.00 70.25 370 PRO A CA 1
ATOM 2864 C C . PRO A 1 370 ? 16.608 -13.190 11.403 1.00 70.25 370 PRO A C 1
ATOM 2866 O O . PRO A 1 370 ? 16.411 -14.270 10.838 1.00 70.25 370 PRO A O 1
ATOM 2869 N N . ASN A 1 371 ? 15.624 -12.365 11.763 1.00 67.25 371 ASN A N 1
ATOM 2870 C CA . ASN A 1 371 ? 14.194 -12.569 11.496 1.00 67.25 371 ASN A CA 1
ATOM 2871 C C . ASN A 1 371 ? 13.597 -13.880 12.036 1.00 67.25 371 ASN A C 1
ATOM 2873 O O . ASN A 1 371 ? 12.529 -14.277 11.572 1.00 67.25 371 ASN A O 1
ATOM 2877 N N . THR A 1 372 ? 14.292 -14.567 12.951 1.00 80.81 372 THR A N 1
ATOM 2878 C CA . THR A 1 372 ? 13.928 -15.928 13.367 1.00 80.81 372 THR A CA 1
ATOM 2879 C C . THR A 1 372 ? 13.918 -16.100 14.883 1.00 80.81 372 THR A C 1
ATOM 2881 O O . THR A 1 372 ? 12.925 -16.564 15.445 1.00 80.81 372 THR A O 1
ATOM 2884 N N . SER A 1 373 ? 15.024 -15.793 15.566 1.00 90.31 373 SER A N 1
ATOM 2885 C CA . SER A 1 373 ? 15.146 -16.074 17.002 1.00 90.31 373 SER A CA 1
ATOM 2886 C C . SER A 1 373 ? 16.282 -15.315 17.673 1.00 90.31 373 SER A C 1
ATOM 2888 O O . SER A 1 373 ? 17.309 -15.040 17.053 1.00 90.31 373 SER A O 1
ATOM 2890 N N . VAL A 1 374 ? 16.135 -15.070 18.974 1.00 92.50 374 VAL A N 1
ATOM 2891 C CA . VAL A 1 374 ? 17.184 -14.569 19.869 1.00 92.50 374 VAL A CA 1
ATOM 2892 C C . VAL A 1 374 ? 17.374 -15.571 21.001 1.00 92.50 374 VAL A C 1
ATOM 2894 O O . VAL A 1 374 ? 16.411 -16.036 21.607 1.00 92.50 374 VAL A O 1
ATOM 2897 N N . THR A 1 375 ? 18.625 -15.909 21.291 1.00 94.69 375 THR A N 1
ATOM 2898 C CA . THR A 1 375 ? 19.003 -16.762 22.417 1.00 94.69 375 THR A CA 1
ATOM 2899 C C . THR A 1 375 ? 19.744 -15.931 23.444 1.00 94.69 375 THR A C 1
ATOM 2901 O O . THR A 1 375 ? 20.802 -15.374 23.156 1.00 94.69 375 THR A O 1
ATOM 2904 N N . PHE A 1 376 ? 19.214 -15.894 24.659 1.00 95.19 376 PHE A N 1
ATOM 2905 C CA . PHE A 1 376 ? 19.818 -15.254 25.818 1.00 95.19 376 PHE A CA 1
ATOM 2906 C C . PHE A 1 376 ? 20.582 -16.275 26.666 1.00 95.19 376 PHE A C 1
ATOM 2908 O O . PHE A 1 376 ? 20.193 -17.443 26.745 1.00 95.19 376 PHE A O 1
ATOM 2915 N N . ALA A 1 377 ? 21.677 -15.847 27.295 1.00 91.56 377 ALA A N 1
ATOM 2916 C CA . ALA A 1 377 ? 22.573 -16.740 28.031 1.00 91.56 377 ALA A CA 1
ATOM 2917 C C . ALA A 1 377 ? 21.909 -17.425 29.240 1.00 91.56 377 ALA A C 1
ATOM 2919 O O . ALA A 1 377 ? 22.175 -18.600 29.505 1.00 91.56 377 ALA A O 1
ATOM 2920 N N . GLU A 1 378 ? 21.051 -16.709 29.966 1.00 92.44 378 GLU A N 1
ATOM 2921 C CA . GLU A 1 378 ? 20.349 -17.188 31.159 1.00 92.44 378 GLU A CA 1
ATOM 2922 C C . GLU A 1 378 ? 18.856 -17.451 30.906 1.00 92.44 378 GLU A C 1
ATOM 2924 O O . GLU A 1 378 ? 18.282 -18.332 31.550 1.00 92.44 378 GLU A O 1
ATOM 2929 N N . TYR A 1 379 ? 18.234 -16.729 29.965 1.00 88.94 379 TYR A N 1
ATOM 2930 C CA . TYR A 1 379 ? 16.780 -16.785 29.724 1.00 88.94 379 TYR A CA 1
ATOM 2931 C C . TYR A 1 379 ? 16.345 -17.687 28.561 1.00 88.94 379 TYR A C 1
ATOM 2933 O O . TYR A 1 379 ? 15.149 -17.896 28.374 1.00 88.94 379 TYR A O 1
ATOM 2941 N N . GLY A 1 380 ? 17.288 -18.290 27.834 1.00 90.88 380 GLY A N 1
ATOM 2942 C CA . GLY A 1 380 ? 16.979 -19.251 26.775 1.00 90.88 380 GLY A CA 1
ATOM 2943 C C . GLY A 1 380 ? 16.589 -18.594 25.453 1.00 90.88 380 GLY A C 1
ATOM 2944 O O . GLY A 1 380 ? 16.887 -17.426 25.206 1.00 90.88 380 GLY A O 1
ATOM 2945 N N . THR A 1 381 ? 15.985 -19.379 24.565 1.00 93.75 381 THR A N 1
ATOM 2946 C CA . THR A 1 381 ? 15.677 -18.967 23.191 1.00 93.75 381 THR A CA 1
ATOM 2947 C C . THR A 1 381 ? 14.227 -18.535 23.061 1.00 93.75 381 THR A C 1
ATOM 2949 O O . THR A 1 381 ? 13.330 -19.260 23.478 1.00 93.75 381 THR A O 1
ATOM 2952 N N . PHE A 1 382 ? 14.019 -17.395 22.411 1.00 93.06 382 PHE A N 1
ATOM 2953 C CA . PHE A 1 382 ? 12.713 -16.893 22.007 1.00 93.06 382 PHE A CA 1
ATOM 2954 C C . PHE A 1 382 ? 12.692 -16.662 20.497 1.00 93.06 382 PHE A C 1
ATOM 2956 O O . PHE A 1 382 ? 13.714 -16.326 19.889 1.00 93.06 382 PHE A O 1
ATOM 2963 N N . PHE A 1 383 ? 11.526 -16.836 19.888 1.00 89.62 383 PHE A N 1
ATOM 2964 C CA . PHE A 1 383 ? 11.330 -16.698 18.446 1.00 89.62 383 PHE A CA 1
ATOM 2965 C C . PHE A 1 383 ? 10.702 -15.346 18.113 1.00 89.62 383 PHE A C 1
ATOM 2967 O O . PHE A 1 383 ? 9.939 -14.808 18.907 1.00 89.62 383 PHE A O 1
ATOM 2974 N N . PHE A 1 384 ? 11.010 -14.785 16.948 1.00 85.75 384 PHE A N 1
ATOM 2975 C CA . PHE A 1 384 ? 10.355 -13.580 16.434 1.00 85.75 384 PHE A CA 1
ATOM 2976 C C . PHE A 1 384 ? 10.321 -13.622 14.904 1.00 85.75 384 PHE A C 1
ATOM 2978 O O . PHE A 1 384 ? 11.196 -14.228 14.291 1.00 85.75 384 PHE A O 1
ATOM 2985 N N . GLN A 1 385 ? 9.309 -13.008 14.284 1.00 71.69 385 GLN A N 1
ATOM 2986 C CA . GLN A 1 385 ? 9.104 -13.064 12.831 1.00 71.69 385 GLN A CA 1
ATOM 2987 C C . GLN A 1 385 ? 9.181 -11.681 12.189 1.00 71.69 385 GLN A C 1
ATOM 2989 O O . GLN A 1 385 ? 8.319 -10.828 12.424 1.00 71.69 385 GLN A O 1
ATOM 2994 N N . GLY A 1 386 ? 10.196 -11.497 11.340 1.00 62.97 386 GLY A N 1
ATOM 2995 C CA . GLY A 1 386 ? 10.421 -10.255 10.596 1.00 62.97 386 GLY A CA 1
ATOM 2996 C C . GLY A 1 386 ? 10.362 -9.032 11.508 1.00 62.97 386 GLY A C 1
ATOM 2997 O O . GLY A 1 386 ? 10.842 -9.083 12.638 1.00 62.97 386 GLY A O 1
ATOM 2998 N N . ASP A 1 387 ? 9.689 -7.981 11.048 1.00 66.50 387 ASP A N 1
ATOM 2999 C CA . ASP A 1 387 ? 9.670 -6.685 11.736 1.00 66.50 387 ASP A CA 1
ATOM 3000 C C . ASP A 1 387 ? 8.472 -6.511 12.691 1.00 66.50 387 ASP A C 1
ATOM 3002 O O . ASP A 1 387 ? 8.270 -5.470 13.321 1.00 66.50 387 ASP A O 1
ATOM 3006 N N . SER A 1 388 ? 7.648 -7.558 12.815 1.00 69.25 388 SER A N 1
ATOM 3007 C CA . SER A 1 388 ? 6.345 -7.487 13.486 1.00 69.25 388 SER A CA 1
ATOM 3008 C C . SER A 1 388 ? 6.439 -7.225 14.993 1.00 69.25 388 SER A C 1
ATOM 3010 O O . SER A 1 388 ? 5.580 -6.546 15.546 1.00 69.25 388 SER A O 1
ATOM 3012 N N . TYR A 1 389 ? 7.494 -7.706 15.654 1.00 79.75 389 TYR A N 1
ATOM 3013 C CA . TYR A 1 389 ? 7.632 -7.648 17.112 1.00 79.75 389 TYR A CA 1
ATOM 3014 C C . TYR A 1 389 ? 8.046 -6.267 17.644 1.00 79.75 389 TYR A C 1
ATOM 3016 O O . TYR A 1 389 ? 7.875 -5.997 18.834 1.00 79.75 389 TYR A O 1
ATOM 3024 N N . TYR A 1 390 ? 8.610 -5.399 16.799 1.00 77.50 390 TYR A N 1
ATOM 3025 C CA . TYR A 1 390 ? 9.035 -4.048 17.182 1.00 77.50 390 TYR A CA 1
ATOM 3026 C C . TYR A 1 390 ? 8.140 -2.950 16.589 1.00 77.50 390 TYR A C 1
ATOM 3028 O O . TYR A 1 390 ? 8.302 -1.781 16.932 1.00 77.50 390 TYR A O 1
ATOM 3036 N N . HIS A 1 391 ? 7.160 -3.331 15.757 1.00 69.12 391 HIS A N 1
ATOM 3037 C CA . HIS A 1 391 ? 6.117 -2.462 15.203 1.00 69.12 391 HIS A CA 1
ATOM 3038 C C . HIS A 1 391 ? 6.653 -1.170 14.557 1.00 69.12 391 HIS A C 1
ATOM 3040 O O . HIS A 1 391 ? 6.070 -0.107 14.729 1.00 69.12 391 HIS A O 1
ATOM 3046 N N . GLY A 1 392 ? 7.775 -1.248 13.834 1.00 50.50 392 GLY A N 1
ATOM 3047 C CA . GLY A 1 392 ? 8.368 -0.097 13.137 1.00 50.50 392 GLY A CA 1
ATOM 3048 C C . GLY A 1 392 ? 9.149 0.878 14.028 1.00 50.50 392 GLY A C 1
ATOM 3049 O O . GLY A 1 392 ? 9.776 1.803 13.516 1.00 50.50 392 GLY A O 1
ATOM 3050 N N . ASP A 1 393 ? 9.178 0.666 15.346 1.00 66.38 393 ASP A N 1
ATOM 3051 C CA . ASP A 1 393 ? 10.074 1.391 16.244 1.00 66.38 393 ASP A CA 1
ATOM 3052 C C . ASP A 1 393 ? 11.466 0.754 16.204 1.00 66.38 393 ASP A C 1
ATOM 3054 O O . ASP A 1 393 ? 11.764 -0.195 16.934 1.00 66.38 393 ASP A O 1
ATOM 3058 N N . GLU A 1 394 ? 12.329 1.289 15.341 1.00 72.88 394 GLU A N 1
ATOM 3059 C CA . GLU A 1 394 ? 13.698 0.797 15.148 1.00 72.88 394 GLU A CA 1
ATOM 3060 C C . GLU A 1 394 ? 14.520 0.754 16.447 1.00 72.88 394 GLU A C 1
ATOM 3062 O O . GLU A 1 394 ? 15.443 -0.047 16.556 1.00 72.88 394 GLU A O 1
ATOM 3067 N N . SER A 1 395 ? 14.169 1.523 17.488 1.00 68.69 395 SER A N 1
ATOM 3068 C CA . SER A 1 395 ? 14.854 1.421 18.789 1.00 68.69 395 SER A CA 1
ATOM 3069 C C . SER A 1 395 ? 14.595 0.093 19.520 1.00 68.69 395 SER A C 1
ATOM 3071 O O . SER A 1 395 ? 15.356 -0.291 20.410 1.00 68.69 395 SER A O 1
ATOM 3073 N N . LYS A 1 396 ? 13.537 -0.626 19.129 1.00 82.75 396 LYS A N 1
ATOM 3074 C CA . LYS A 1 396 ? 13.105 -1.917 19.687 1.00 82.75 396 LYS A CA 1
ATOM 3075 C C . LYS A 1 396 ? 13.441 -3.102 18.789 1.00 82.75 396 LYS A C 1
ATOM 3077 O O . LYS A 1 396 ? 13.096 -4.239 19.117 1.00 82.75 396 LYS A O 1
ATOM 3082 N N . ASN A 1 397 ? 14.110 -2.844 17.674 1.00 81.00 397 ASN A N 1
ATOM 3083 C CA . ASN A 1 397 ? 14.484 -3.860 16.718 1.00 81.00 397 ASN A CA 1
ATOM 3084 C C . ASN A 1 397 ? 15.732 -4.617 17.211 1.00 81.00 397 ASN A C 1
ATOM 3086 O O . ASN A 1 397 ? 16.838 -4.081 17.278 1.00 81.00 397 ASN A O 1
ATOM 3090 N N . LEU A 1 398 ? 15.542 -5.890 17.562 1.00 80.69 398 LEU A N 1
ATOM 3091 C CA . LEU A 1 398 ? 16.593 -6.838 17.926 1.00 80.69 398 LEU A CA 1
ATOM 3092 C C . LEU A 1 398 ? 17.597 -7.070 16.789 1.00 80.69 398 LEU A C 1
ATOM 3094 O O . LEU A 1 398 ? 18.706 -7.499 17.080 1.00 80.69 398 LEU A O 1
ATOM 3098 N N . SER A 1 399 ? 17.277 -6.760 15.524 1.00 78.56 399 SER A N 1
ATOM 3099 C CA . SER A 1 399 ? 18.233 -6.914 14.415 1.00 78.56 399 SER A CA 1
ATOM 3100 C C . SER A 1 399 ? 19.429 -5.963 14.492 1.00 78.56 399 SER A C 1
ATOM 3102 O O . SER A 1 399 ? 20.416 -6.190 13.798 1.00 78.56 399 SER A O 1
ATOM 3104 N N . HIS A 1 400 ? 19.350 -4.905 15.305 1.00 74.19 400 HIS A N 1
ATOM 3105 C CA . HIS A 1 400 ? 20.476 -3.993 15.558 1.00 74.19 400 HIS A CA 1
ATOM 3106 C C . HIS A 1 400 ? 21.494 -4.543 16.552 1.00 74.19 400 HIS A C 1
ATOM 3108 O O . HIS A 1 400 ? 22.507 -3.897 16.804 1.00 74.19 400 HIS A O 1
ATOM 3114 N N . TYR A 1 401 ? 21.212 -5.707 17.130 1.00 81.56 401 TYR A N 1
ATOM 3115 C CA . TYR A 1 401 ? 22.028 -6.335 18.152 1.00 81.56 401 TYR A CA 1
ATOM 3116 C C . TYR A 1 401 ? 22.640 -7.622 17.621 1.00 81.56 401 TYR A C 1
ATOM 3118 O O . TYR A 1 401 ? 22.096 -8.278 16.730 1.00 81.56 401 TYR A O 1
ATOM 3126 N N . GLU A 1 402 ? 23.766 -8.012 18.201 1.00 78.56 402 GLU A N 1
ATOM 3127 C CA . GLU A 1 402 ? 24.499 -9.202 17.795 1.00 78.56 402 GLU A CA 1
ATOM 3128 C C . GLU A 1 402 ? 24.920 -10.077 18.980 1.00 78.56 402 GLU A C 1
ATOM 3130 O O . GLU A 1 402 ? 24.755 -9.745 20.157 1.00 78.56 402 GLU A O 1
ATOM 3135 N N . ALA A 1 403 ? 25.423 -11.270 18.662 1.00 82.88 403 ALA A N 1
ATOM 3136 C CA . ALA A 1 403 ? 25.882 -12.209 19.673 1.00 82.88 403 ALA A CA 1
ATOM 3137 C C . ALA A 1 403 ? 27.053 -11.613 20.473 1.00 82.88 403 ALA A C 1
ATOM 3139 O O . ALA A 1 403 ? 28.119 -11.335 19.932 1.00 82.88 403 ALA A O 1
ATOM 3140 N N . GLY A 1 404 ? 26.861 -11.489 21.784 1.00 76.94 404 GLY A N 1
ATOM 3141 C CA . GLY A 1 404 ? 27.793 -10.882 22.727 1.00 76.94 404 GLY A CA 1
ATOM 3142 C C . GLY A 1 404 ? 27.271 -9.591 23.355 1.00 76.94 404 GLY A C 1
ATOM 3143 O O . GLY A 1 404 ? 27.788 -9.207 24.405 1.00 76.94 404 GLY A O 1
ATOM 3144 N N . ASP A 1 405 ? 26.265 -8.938 22.763 1.00 79.50 405 ASP A N 1
ATOM 3145 C CA . ASP A 1 405 ? 25.687 -7.716 23.322 1.00 79.50 405 ASP A CA 1
ATOM 3146 C C . ASP A 1 405 ? 24.958 -8.020 24.627 1.00 79.50 405 ASP A C 1
ATOM 3148 O O . ASP A 1 405 ? 24.198 -8.988 24.735 1.00 79.50 405 ASP A O 1
ATOM 3152 N N . LYS A 1 406 ? 25.161 -7.173 25.635 1.00 88.75 406 LYS A N 1
ATOM 3153 C CA . LYS A 1 406 ? 24.364 -7.191 26.857 1.00 88.75 406 LYS A CA 1
ATOM 3154 C C . LYS A 1 406 ? 23.240 -6.185 26.718 1.00 88.75 406 LYS A C 1
ATOM 3156 O O . LYS A 1 406 ? 23.500 -4.994 26.555 1.00 88.75 406 LYS A O 1
ATOM 3161 N N . ILE A 1 407 ? 22.003 -6.654 26.823 1.00 88.75 407 ILE A N 1
ATOM 3162 C CA . ILE A 1 407 ? 20.815 -5.830 26.613 1.00 88.75 407 ILE A CA 1
ATOM 3163 C C . ILE A 1 407 ? 19.861 -5.922 27.794 1.00 88.75 407 ILE A C 1
ATOM 3165 O O . ILE A 1 407 ? 19.745 -6.956 28.453 1.00 88.75 407 ILE A O 1
ATOM 3169 N N . SER A 1 408 ? 19.170 -4.821 28.061 1.00 92.62 408 SER A N 1
ATOM 3170 C CA . SER A 1 408 ? 18.005 -4.766 28.932 1.00 92.62 408 SER A CA 1
ATOM 3171 C C . SER A 1 408 ? 16.762 -4.799 28.056 1.00 92.62 408 SER A C 1
ATOM 3173 O O . SER A 1 408 ? 16.601 -3.954 27.174 1.00 92.62 408 SER A O 1
ATOM 3175 N N . ILE A 1 409 ? 15.903 -5.794 28.262 1.00 93.94 409 ILE A N 1
ATOM 3176 C CA . ILE A 1 409 ? 14.746 -6.042 27.406 1.00 93.94 409 ILE A CA 1
ATOM 3177 C C . ILE A 1 409 ? 13.488 -6.301 28.233 1.00 93.94 409 ILE A C 1
ATOM 3179 O O . ILE A 1 409 ? 13.513 -6.948 29.283 1.00 93.94 409 ILE A O 1
ATOM 3183 N N . GLN A 1 410 ? 12.365 -5.784 27.745 1.00 94.19 410 GLN A N 1
ATOM 3184 C CA . GLN A 1 410 ? 11.022 -6.137 28.175 1.00 94.19 410 GLN A CA 1
ATOM 3185 C C . GLN A 1 410 ? 10.210 -6.536 26.949 1.00 94.19 410 GLN A C 1
ATOM 3187 O O . GLN A 1 410 ? 10.150 -5.777 25.983 1.00 94.19 410 GLN A O 1
ATOM 3192 N N . PHE A 1 411 ? 9.566 -7.698 26.988 1.00 93.50 411 PHE A N 1
ATOM 3193 C CA . PHE A 1 411 ? 8.734 -8.164 25.886 1.00 93.50 411 PHE A CA 1
ATOM 3194 C C . PHE A 1 411 ? 7.592 -9.059 26.360 1.00 93.50 411 PHE A C 1
ATOM 3196 O O . PHE A 1 411 ? 7.633 -9.654 27.440 1.00 93.50 411 PHE A O 1
ATOM 3203 N N . THR A 1 412 ? 6.567 -9.154 25.519 1.00 91.62 412 THR A N 1
ATOM 3204 C CA . THR A 1 412 ? 5.424 -10.048 25.679 1.00 91.62 412 THR A CA 1
ATOM 3205 C C . THR A 1 412 ? 5.538 -11.194 24.681 1.00 91.62 412 THR A C 1
ATOM 3207 O O . THR A 1 412 ? 5.704 -10.951 23.486 1.00 91.62 412 THR A O 1
ATOM 3210 N N . TYR A 1 413 ? 5.439 -12.433 25.160 1.00 92.44 413 TYR A N 1
ATOM 3211 C CA . TYR A 1 413 ? 5.570 -13.643 24.348 1.00 92.44 413 TYR A CA 1
ATOM 3212 C C . TYR A 1 413 ? 4.448 -14.650 24.625 1.00 92.44 413 TYR A C 1
ATOM 3214 O O . TYR A 1 413 ? 3.771 -14.593 25.656 1.00 92.44 413 TYR A O 1
ATOM 3222 N N . ASP A 1 414 ? 4.228 -15.558 23.680 1.00 89.56 414 ASP A N 1
ATOM 3223 C CA . ASP A 1 414 ? 3.337 -16.706 23.843 1.00 89.56 414 ASP A CA 1
ATOM 3224 C C . ASP A 1 414 ? 4.067 -17.857 24.552 1.00 89.56 414 ASP A C 1
ATOM 3226 O O . ASP A 1 414 ? 5.066 -18.367 24.052 1.00 89.56 414 ASP A O 1
ATOM 3230 N N . ARG A 1 415 ? 3.548 -18.287 25.709 1.00 88.81 415 ARG A N 1
ATOM 3231 C CA . ARG A 1 415 ? 4.151 -19.340 26.542 1.00 88.81 415 ARG A CA 1
ATOM 3232 C C . ARG A 1 415 ? 4.154 -20.733 25.918 1.00 88.81 415 ARG A C 1
ATOM 3234 O O . ARG A 1 415 ? 4.863 -21.598 26.423 1.00 88.81 415 ARG A O 1
ATOM 3241 N N . GLU A 1 416 ? 3.326 -20.995 24.908 1.00 83.69 416 GLU A N 1
ATOM 3242 C CA . GLU A 1 416 ? 3.322 -22.307 24.245 1.00 83.69 416 GLU A CA 1
ATOM 3243 C C . GLU A 1 416 ? 4.357 -22.400 23.119 1.00 83.69 416 GLU A C 1
ATOM 3245 O O . GLU A 1 416 ? 4.858 -23.491 22.844 1.00 83.69 416 GLU A O 1
ATOM 3250 N N . SER A 1 417 ? 4.680 -21.271 22.484 1.00 86.06 417 SER A N 1
ATOM 3251 C CA . SER A 1 417 ? 5.540 -21.210 21.296 1.00 86.06 417 SER A CA 1
ATOM 3252 C C . SER A 1 417 ? 6.856 -20.454 21.500 1.00 86.06 417 SER A C 1
ATOM 3254 O O . SER A 1 417 ? 7.677 -20.422 20.587 1.00 86.06 417 SER A O 1
ATOM 3256 N N . ASP A 1 418 ? 7.054 -19.828 22.663 1.00 90.88 418 ASP A N 1
ATOM 3257 C CA . ASP A 1 418 ? 8.165 -18.916 22.964 1.00 90.88 418 ASP A CA 1
ATOM 3258 C C . ASP A 1 418 ? 8.299 -17.758 21.950 1.00 90.88 418 ASP A C 1
ATOM 3260 O O . ASP A 1 418 ? 9.357 -17.142 21.805 1.00 90.88 418 ASP A O 1
ATOM 3264 N N . MET A 1 419 ? 7.211 -17.445 21.234 1.00 89.81 419 MET A N 1
ATOM 3265 C CA . MET A 1 419 ? 7.170 -16.420 20.194 1.00 89.81 419 MET A CA 1
ATOM 3266 C C . MET A 1 419 ? 6.933 -15.040 20.801 1.00 89.81 419 MET A C 1
ATOM 3268 O O . MET A 1 419 ? 5.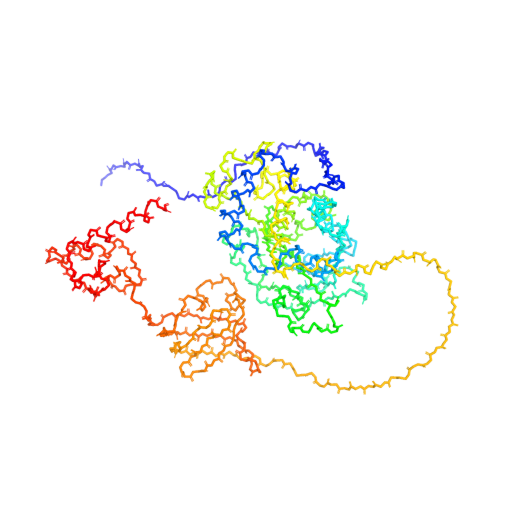866 -14.773 21.367 1.00 89.81 419 MET A O 1
ATOM 3272 N N . ILE A 1 420 ? 7.899 -14.143 20.628 1.00 90.12 420 ILE A N 1
ATOM 3273 C CA . ILE A 1 420 ? 7.805 -12.728 20.969 1.00 90.12 420 ILE A CA 1
ATOM 3274 C C . ILE A 1 420 ? 6.735 -12.088 20.088 1.00 90.12 420 ILE A C 1
ATOM 3276 O O . ILE A 1 420 ? 6.856 -12.029 18.869 1.00 90.12 420 ILE A O 1
ATOM 3280 N N . GLN A 1 421 ? 5.690 -11.589 20.738 1.00 88.06 421 GLN A N 1
ATOM 3281 C CA . GLN A 1 421 ? 4.598 -10.862 20.096 1.00 88.06 421 GLN A CA 1
ATOM 3282 C C . GLN A 1 421 ? 4.895 -9.367 20.026 1.00 88.06 421 GLN A C 1
ATOM 3284 O O . GLN A 1 421 ? 4.463 -8.693 19.100 1.00 88.06 421 GLN A O 1
ATOM 3289 N N . ARG A 1 422 ? 5.597 -8.840 21.036 1.00 88.12 422 ARG A N 1
ATOM 3290 C CA . ARG A 1 422 ? 5.939 -7.421 21.127 1.00 88.12 422 ARG A CA 1
ATOM 3291 C C . ARG A 1 422 ? 7.123 -7.190 22.049 1.00 88.12 422 ARG A C 1
ATOM 3293 O O . ARG A 1 422 ? 7.112 -7.682 23.176 1.00 88.12 422 ARG A O 1
ATOM 3300 N N . VAL A 1 423 ? 8.073 -6.369 21.623 1.00 87.88 423 VAL A N 1
ATOM 3301 C CA . VAL A 1 423 ? 9.093 -5.771 22.489 1.00 87.88 423 VAL A CA 1
ATOM 3302 C C . VAL A 1 423 ? 8.550 -4.449 23.024 1.00 87.88 423 VAL A C 1
ATOM 3304 O O . VAL A 1 423 ? 8.194 -3.548 22.272 1.00 87.88 423 VAL A O 1
ATOM 3307 N N . ASP A 1 424 ? 8.428 -4.350 24.343 1.00 83.44 424 ASP A N 1
ATOM 3308 C CA . ASP A 1 424 ? 7.908 -3.173 25.039 1.00 83.44 424 ASP A CA 1
ATOM 3309 C C . ASP A 1 424 ? 9.034 -2.166 25.346 1.00 83.44 424 ASP A C 1
ATOM 3311 O O . ASP A 1 424 ? 8.821 -0.954 25.288 1.00 83.44 424 ASP A O 1
ATOM 3315 N N . ALA A 1 425 ? 10.244 -2.660 25.630 1.00 85.56 425 ALA A N 1
ATOM 3316 C CA . ALA A 1 425 ? 11.444 -1.852 25.831 1.00 85.56 425 ALA A CA 1
ATOM 3317 C C . ALA A 1 425 ? 12.700 -2.645 25.456 1.00 85.56 425 ALA A C 1
ATOM 3319 O O . ALA A 1 425 ? 12.788 -3.839 25.743 1.00 85.56 425 ALA A O 1
ATOM 3320 N N . LEU A 1 426 ? 13.678 -1.970 24.859 1.00 87.25 426 LEU A N 1
ATOM 3321 C CA . LEU A 1 426 ? 14.962 -2.551 24.489 1.00 87.25 426 LEU A CA 1
ATOM 3322 C C . LEU A 1 426 ? 16.052 -1.491 24.630 1.00 87.25 426 LEU A C 1
ATOM 3324 O O . LEU A 1 426 ? 15.892 -0.363 24.167 1.00 87.25 426 LEU A O 1
ATOM 3328 N N . GLN A 1 427 ? 17.136 -1.843 25.310 1.00 85.69 427 GLN A N 1
ATOM 3329 C CA . GLN A 1 427 ? 18.256 -0.945 25.544 1.00 85.69 427 GLN A CA 1
ATOM 3330 C C . GLN A 1 427 ? 19.570 -1.725 25.549 1.00 85.69 427 GLN A C 1
ATOM 3332 O O . GLN A 1 427 ? 19.693 -2.746 26.226 1.00 85.69 427 GLN A O 1
ATOM 3337 N N . LEU A 1 428 ? 20.574 -1.203 24.844 1.00 79.69 428 LEU A N 1
ATOM 3338 C CA . LEU A 1 428 ? 21.947 -1.687 24.926 1.00 79.69 428 LEU A CA 1
ATOM 3339 C C . LEU A 1 428 ? 22.581 -1.287 26.265 1.00 79.69 428 LEU A C 1
ATOM 3341 O O . LEU A 1 428 ? 22.632 -0.105 26.608 1.00 79.69 428 LEU A O 1
ATOM 3345 N N . GLU A 1 429 ? 23.089 -2.267 27.005 1.00 84.75 429 GLU A N 1
ATOM 3346 C CA . GLU A 1 429 ? 23.843 -2.061 28.247 1.00 84.75 429 GLU A CA 1
ATOM 3347 C C . GLU A 1 429 ? 25.355 -2.191 28.012 1.00 84.75 429 GLU A C 1
ATOM 3349 O O . GLU A 1 429 ? 26.143 -1.464 28.616 1.00 84.75 429 GLU A O 1
ATOM 3354 N N . GLU A 1 430 ? 25.775 -3.100 27.125 1.00 74.25 430 GLU A N 1
ATOM 3355 C CA . GLU A 1 430 ? 27.179 -3.311 26.755 1.00 74.25 430 GLU A CA 1
ATOM 3356 C C . GLU A 1 430 ? 27.262 -3.825 25.308 1.00 74.25 430 GLU A C 1
ATOM 3358 O O . GLU A 1 430 ? 26.648 -4.841 24.992 1.00 74.25 430 GLU A O 1
ATOM 3363 N N . ASN A 1 431 ? 27.995 -3.126 24.433 1.00 67.31 431 ASN A N 1
ATOM 3364 C CA . ASN A 1 431 ? 28.200 -3.519 23.031 1.00 67.31 431 ASN A CA 1
ATOM 3365 C C . ASN A 1 431 ? 29.326 -4.563 22.914 1.00 67.31 431 ASN A C 1
ATOM 3367 O O . ASN A 1 431 ? 30.370 -4.431 23.561 1.00 67.31 431 ASN A O 1
ATOM 3371 N N . SER A 1 432 ? 29.135 -5.571 22.067 1.00 63.28 432 SER A N 1
ATOM 3372 C CA . SER A 1 432 ? 30.118 -6.605 21.742 1.00 63.28 432 SER A CA 1
ATOM 3373 C C . SER A 1 432 ? 31.156 -6.176 20.701 1.00 63.28 432 SER A C 1
ATOM 3375 O O . SER A 1 432 ? 32.266 -6.722 20.690 1.00 63.28 432 SER A O 1
ATOM 3377 N N . HIS A 1 433 ? 30.849 -5.178 19.865 1.00 54.09 433 HIS A N 1
ATOM 3378 C CA . HIS A 1 433 ? 31.706 -4.676 18.795 1.00 54.09 433 HIS A CA 1
ATOM 3379 C C . HIS A 1 433 ? 32.253 -3.271 19.077 1.00 54.09 433 HIS A C 1
ATOM 3381 O O . HIS A 1 433 ? 31.563 -2.342 19.490 1.00 54.09 433 HIS A O 1
ATOM 3387 N N . LYS A 1 434 ? 33.552 -3.103 18.810 1.00 62.19 434 LYS A N 1
ATOM 3388 C CA . LYS A 1 434 ? 34.231 -1.804 18.847 1.00 62.19 434 LYS A CA 1
ATOM 3389 C C . LYS A 1 434 ? 34.092 -1.126 17.485 1.00 62.19 434 LYS A C 1
ATOM 3391 O O . LYS A 1 434 ? 34.632 -1.632 16.501 1.00 62.19 434 LYS A O 1
ATOM 3396 N N . VAL A 1 435 ? 33.411 0.018 17.423 1.00 77.31 435 VAL A N 1
ATOM 3397 C CA . VAL A 1 435 ? 33.297 0.829 16.199 1.00 77.31 435 VAL A CA 1
ATOM 3398 C C . VAL A 1 435 ? 34.685 1.334 15.788 1.00 77.31 435 VAL A C 1
ATOM 3400 O O . VAL A 1 435 ? 35.379 1.991 16.565 1.00 77.31 435 VAL A O 1
ATOM 3403 N N . ILE A 1 436 ? 35.128 1.022 14.565 1.00 77.12 436 ILE A N 1
ATOM 3404 C CA . ILE A 1 436 ? 36.437 1.478 14.076 1.00 77.12 436 ILE A CA 1
ATOM 3405 C C . ILE A 1 436 ? 36.430 3.005 13.909 1.00 77.12 436 ILE A C 1
ATOM 3407 O O . ILE A 1 436 ? 35.583 3.575 13.227 1.00 77.12 436 ILE A O 1
ATOM 3411 N N . GLY A 1 437 ? 37.380 3.678 14.553 1.00 78.88 437 GLY A N 1
ATOM 3412 C CA . GLY A 1 437 ? 37.471 5.133 14.640 1.00 78.88 437 GLY A CA 1
ATOM 3413 C C . GLY A 1 437 ? 36.843 5.758 15.891 1.00 78.88 437 GLY A C 1
ATOM 3414 O O . GLY A 1 437 ? 37.176 6.908 16.177 1.00 78.88 437 GLY A O 1
ATOM 3415 N N . ASP A 1 438 ? 36.020 5.037 16.660 1.00 86.19 438 ASP A N 1
ATOM 3416 C CA . ASP A 1 438 ? 35.408 5.527 17.909 1.00 86.19 438 ASP A CA 1
ATOM 3417 C C . ASP A 1 438 ? 36.424 5.508 19.065 1.00 86.19 438 ASP A C 1
ATOM 3419 O O . ASP A 1 438 ? 36.513 4.581 19.872 1.00 86.19 438 ASP A O 1
ATOM 3423 N N . VAL A 1 439 ? 37.267 6.539 19.124 1.00 82.44 439 VAL A N 1
ATOM 3424 C CA . VAL A 1 439 ? 38.317 6.633 20.151 1.00 82.44 439 VAL A CA 1
ATOM 3425 C C . VAL A 1 439 ? 37.814 7.172 21.480 1.00 82.44 439 VAL A C 1
ATOM 3427 O O . VAL A 1 439 ? 38.551 7.119 22.477 1.00 82.44 439 VAL A O 1
ATOM 3430 N N . ASN A 1 440 ? 36.616 7.752 21.495 1.00 81.25 440 ASN A N 1
ATOM 3431 C CA . ASN A 1 440 ? 36.018 8.312 22.693 1.00 81.25 440 ASN A CA 1
ATOM 3432 C C . ASN A 1 440 ? 35.119 7.283 23.426 1.00 81.25 440 ASN A C 1
ATOM 3434 O O . ASN A 1 440 ? 34.883 7.475 24.624 1.00 81.25 440 ASN A O 1
ATOM 3438 N N . ALA A 1 441 ? 34.788 6.169 22.757 1.00 76.00 441 ALA A N 1
ATOM 3439 C CA . ALA A 1 441 ? 33.951 5.052 23.192 1.00 76.00 441 ALA A CA 1
ATOM 3440 C C . ALA A 1 441 ? 32.471 5.422 23.409 1.00 76.00 441 ALA A C 1
ATOM 3442 O O . ALA A 1 441 ? 31.843 4.934 24.354 1.00 76.00 441 ALA A O 1
ATOM 3443 N N . ASP A 1 442 ? 31.927 6.312 22.576 1.00 72.44 442 ASP A N 1
ATOM 3444 C CA . ASP A 1 442 ? 30.520 6.742 22.609 1.00 72.44 442 ASP A CA 1
ATOM 3445 C C . ASP A 1 442 ? 29.608 5.947 21.663 1.00 72.44 442 ASP A C 1
ATOM 3447 O O . ASP A 1 442 ? 28.402 6.204 21.602 1.00 72.44 442 ASP A O 1
ATOM 3451 N N . GLY A 1 443 ? 30.164 4.947 20.979 1.00 74.88 443 GLY A N 1
ATOM 3452 C CA . GLY A 1 443 ? 29.456 4.071 20.056 1.00 74.88 443 GLY A CA 1
ATOM 3453 C C . GLY A 1 443 ? 29.308 4.651 18.651 1.00 74.88 443 GLY A C 1
ATOM 3454 O O . GLY A 1 443 ? 28.628 4.039 17.829 1.00 74.88 443 GLY A O 1
ATOM 3455 N N . GLN A 1 444 ? 29.906 5.809 18.350 1.00 76.69 444 GLN A N 1
ATOM 3456 C CA . GLN A 1 444 ? 29.842 6.446 17.034 1.00 76.69 444 GLN A CA 1
ATOM 3457 C C . GLN A 1 444 ? 31.224 6.914 16.569 1.00 76.69 444 GLN A C 1
ATOM 3459 O O . GLN A 1 444 ? 32.074 7.322 17.350 1.00 76.69 444 GLN A O 1
ATOM 3464 N N . PHE A 1 445 ? 31.454 6.904 15.255 1.00 81.62 445 PHE A N 1
ATOM 3465 C CA . PHE A 1 445 ? 32.631 7.540 14.669 1.00 81.62 445 PHE A CA 1
ATOM 3466 C C . PHE A 1 445 ? 32.264 8.926 14.133 1.00 81.62 445 PHE A C 1
ATOM 3468 O O . PHE A 1 445 ? 31.568 9.054 13.130 1.00 81.62 445 PHE A O 1
ATOM 3475 N N . THR A 1 446 ? 32.729 9.986 14.799 1.00 84.19 446 THR A N 1
ATOM 3476 C CA . THR A 1 446 ? 32.381 11.372 14.457 1.00 84.19 446 THR A CA 1
ATOM 3477 C C . THR A 1 446 ? 33.604 12.296 14.402 1.00 84.19 446 THR A C 1
ATOM 3479 O O . THR A 1 446 ? 34.755 11.925 14.654 1.00 84.19 446 THR A O 1
ATOM 3482 N N . ILE A 1 447 ? 33.379 13.583 14.103 1.00 81.88 447 ILE A N 1
ATOM 3483 C CA . ILE A 1 447 ? 34.441 14.599 14.174 1.00 81.88 447 ILE A CA 1
ATOM 3484 C C . ILE A 1 447 ? 35.020 14.751 15.591 1.00 81.88 447 ILE A C 1
ATOM 3486 O O . ILE A 1 447 ? 36.165 15.192 15.733 1.00 81.88 447 ILE A O 1
ATOM 3490 N N . ALA A 1 448 ? 34.262 14.395 16.636 1.00 78.50 448 ALA A N 1
ATOM 3491 C CA . ALA A 1 448 ? 34.733 14.454 18.016 1.00 78.50 448 ALA A CA 1
ATOM 3492 C C . ALA A 1 448 ? 35.924 13.507 18.237 1.00 78.50 448 ALA A C 1
ATOM 3494 O O . ALA A 1 448 ? 36.925 13.921 18.831 1.00 78.50 448 ALA A O 1
ATOM 3495 N N . ASP A 1 449 ? 35.873 12.312 17.650 1.00 86.31 449 ASP A N 1
ATOM 3496 C CA . ASP A 1 449 ? 36.911 11.278 17.704 1.00 86.31 449 ASP A CA 1
ATOM 3497 C C . ASP A 1 449 ? 38.193 11.730 17.013 1.00 86.31 449 ASP A C 1
ATOM 3499 O O . ASP A 1 449 ? 39.288 11.701 17.581 1.00 86.31 449 ASP A O 1
ATOM 3503 N N . VAL A 1 450 ? 38.054 12.297 15.814 1.00 84.00 450 VAL A N 1
ATOM 3504 C CA . VAL A 1 450 ? 39.171 12.889 15.064 1.00 84.00 450 VAL A CA 1
ATOM 3505 C C . VAL A 1 450 ? 39.829 14.029 15.840 1.00 84.00 450 VAL A C 1
ATOM 3507 O O . VAL A 1 450 ? 41.059 14.158 15.864 1.00 84.00 450 VAL A O 1
ATOM 3510 N N . VAL A 1 451 ? 39.030 14.874 16.493 1.00 82.56 451 VAL A N 1
ATOM 3511 C CA . VAL A 1 451 ? 39.541 15.964 17.332 1.00 82.56 451 VAL A CA 1
ATOM 3512 C C . VAL A 1 451 ? 40.235 15.416 18.581 1.00 82.56 451 VAL A C 1
ATOM 3514 O O . VAL A 1 451 ? 41.246 15.987 19.003 1.00 82.56 451 VAL A O 1
ATOM 3517 N N . MET A 1 452 ? 39.746 14.317 19.158 1.00 87.19 452 MET A N 1
ATOM 3518 C CA . MET A 1 452 ? 40.350 13.653 20.313 1.00 87.19 452 MET A CA 1
ATOM 3519 C C . MET A 1 452 ? 41.718 13.054 19.966 1.00 87.19 452 MET A C 1
ATOM 3521 O O . MET A 1 452 ? 42.701 13.390 20.636 1.00 87.19 452 MET A O 1
ATOM 3525 N N . VAL A 1 453 ? 41.832 12.305 18.859 1.00 83.94 453 VAL A N 1
ATOM 3526 C CA . VAL A 1 453 ? 43.123 11.796 18.351 1.00 83.94 453 VAL A CA 1
ATOM 3527 C C . VAL A 1 453 ? 44.081 12.945 18.033 1.00 83.94 453 VAL A C 1
ATOM 3529 O O . VAL A 1 453 ? 45.246 12.916 18.430 1.00 83.94 453 VAL A O 1
ATOM 3532 N N . GLN A 1 454 ? 43.605 14.016 17.387 1.00 83.62 454 GLN A N 1
ATOM 3533 C CA . GLN A 1 454 ? 44.439 15.182 17.075 1.00 83.62 454 GLN A CA 1
ATOM 3534 C C . GLN A 1 454 ? 44.977 15.874 18.336 1.00 83.62 454 GLN A C 1
ATOM 3536 O O . GLN A 1 454 ? 46.146 16.263 18.374 1.00 83.62 454 GLN A O 1
ATOM 3541 N N . LYS A 1 455 ? 44.150 16.042 19.375 1.00 77.38 455 LYS A N 1
ATOM 3542 C CA . LYS A 1 455 ? 44.580 16.638 20.649 1.00 77.38 455 LYS A CA 1
ATOM 3543 C C . LYS A 1 455 ? 45.577 15.751 21.382 1.00 77.38 455 LYS A C 1
ATOM 3545 O O . LYS A 1 455 ? 46.546 16.284 21.929 1.00 77.38 455 LYS A O 1
ATOM 3550 N N . TRP A 1 456 ? 45.359 14.437 21.372 1.00 91.69 456 TRP A N 1
ATOM 3551 C CA . TRP A 1 456 ? 46.266 13.457 21.963 1.00 91.69 456 TRP A CA 1
ATOM 3552 C C . TRP A 1 456 ? 47.636 13.452 21.266 1.00 91.69 456 TRP A C 1
ATOM 3554 O O . TRP A 1 456 ? 48.652 13.598 21.943 1.00 91.69 456 TRP A O 1
ATOM 3564 N N . LEU A 1 457 ? 47.680 13.448 19.925 1.00 80.69 457 LEU A N 1
ATOM 3565 C CA . LEU A 1 457 ? 48.929 13.546 19.146 1.00 80.69 457 LEU A CA 1
ATOM 3566 C C . LEU A 1 457 ? 49.707 14.849 19.403 1.00 80.69 457 LEU A C 1
ATOM 3568 O O . LEU A 1 457 ? 50.933 14.870 19.324 1.00 80.69 457 LEU A O 1
ATOM 3572 N N . LEU A 1 458 ? 49.006 15.940 19.732 1.00 79.56 458 LEU A N 1
ATOM 3573 C CA . LEU A 1 458 ? 49.606 17.226 20.112 1.00 79.56 458 LEU A CA 1
ATOM 3574 C C . LEU A 1 458 ? 50.012 17.302 21.598 1.00 79.56 458 LEU A C 1
ATOM 3576 O O . LEU A 1 458 ? 50.446 18.359 22.057 1.00 79.56 458 LEU A O 1
ATOM 3580 N N . GLY A 1 459 ? 49.865 16.213 22.362 1.00 81.31 459 GLY A N 1
ATOM 3581 C CA . GLY A 1 459 ? 50.186 16.155 23.793 1.00 81.31 459 GLY A CA 1
ATOM 3582 C C . GLY A 1 459 ? 49.213 16.936 24.684 1.00 81.31 459 GLY A C 1
ATOM 3583 O O . GLY A 1 459 ? 49.570 17.330 25.792 1.00 81.31 459 GLY A O 1
ATOM 3584 N N . SER A 1 460 ? 47.999 17.202 24.192 1.00 73.44 460 SER A N 1
ATOM 3585 C CA . SER A 1 460 ? 47.000 18.086 24.816 1.00 73.44 460 SER A CA 1
ATOM 3586 C C . SER A 1 460 ? 45.666 17.393 25.146 1.00 73.44 460 SER A C 1
ATOM 3588 O O . SER A 1 460 ? 44.634 18.051 25.269 1.00 73.44 460 SER A O 1
ATOM 3590 N N . GLY A 1 461 ? 45.672 16.067 25.308 1.00 77.06 461 GLY A N 1
ATOM 3591 C CA . GLY A 1 461 ? 44.493 15.257 25.628 1.00 77.06 461 GLY A CA 1
ATOM 3592 C C . GLY A 1 461 ? 44.834 13.775 25.800 1.00 77.06 461 GLY A C 1
ATOM 3593 O O . GLY A 1 461 ? 45.996 13.400 25.670 1.00 77.06 461 GLY A O 1
ATOM 3594 N N . ASN A 1 462 ? 43.816 12.953 26.069 1.00 83.88 462 ASN A N 1
ATOM 3595 C CA . ASN A 1 462 ? 43.892 11.489 26.154 1.00 83.88 462 ASN A CA 1
ATOM 3596 C C . ASN A 1 462 ? 42.926 10.863 25.138 1.00 83.88 462 ASN A C 1
ATOM 3598 O O . ASN A 1 462 ? 41.987 11.534 24.713 1.00 83.88 462 ASN A O 1
ATOM 3602 N N . VAL A 1 463 ? 43.149 9.596 24.790 1.00 80.94 463 VAL A N 1
ATOM 3603 C CA . VAL A 1 463 ? 42.213 8.743 24.036 1.00 80.94 463 VAL A CA 1
ATOM 3604 C C . VAL A 1 463 ? 41.643 7.675 24.970 1.00 80.94 463 VAL A C 1
ATOM 3606 O O . VAL A 1 463 ? 42.360 7.223 25.868 1.00 80.94 463 VAL A O 1
ATOM 3609 N N . THR A 1 464 ? 40.370 7.313 24.795 1.00 84.31 464 THR A N 1
ATOM 3610 C CA . THR A 1 464 ? 39.680 6.317 25.634 1.00 84.31 464 THR A CA 1
ATOM 3611 C C . THR A 1 464 ? 39.927 4.913 25.095 1.00 84.31 464 THR A C 1
ATOM 3613 O O . THR A 1 464 ? 40.390 4.045 25.835 1.00 84.31 464 THR A O 1
ATOM 3616 N N . ASP A 1 465 ? 39.722 4.721 23.791 1.00 80.19 465 ASP A N 1
ATOM 3617 C CA . ASP A 1 465 ? 40.037 3.484 23.087 1.00 80.19 465 ASP A CA 1
ATOM 3618 C C . ASP A 1 465 ? 41.058 3.752 21.976 1.00 80.19 465 ASP A C 1
ATOM 3620 O O . ASP A 1 465 ? 40.737 4.159 20.861 1.00 80.19 465 ASP A O 1
ATOM 3624 N N . TRP A 1 466 ? 42.338 3.535 22.286 1.00 82.25 466 TRP A N 1
ATOM 3625 C CA . TRP A 1 466 ? 43.394 3.711 21.290 1.00 82.25 466 TRP A CA 1
ATOM 3626 C C . TRP A 1 466 ? 43.351 2.638 20.193 1.00 82.25 466 TRP A C 1
ATOM 3628 O O . TRP A 1 466 ? 43.839 2.898 19.098 1.00 82.25 466 TRP A O 1
ATOM 3638 N N . THR A 1 467 ? 42.775 1.461 20.475 1.00 82.50 467 THR A N 1
ATOM 3639 C CA . THR A 1 467 ? 42.679 0.357 19.507 1.00 82.50 467 THR A CA 1
ATOM 3640 C C . THR A 1 467 ? 41.625 0.632 18.446 1.00 82.50 467 THR A C 1
ATOM 3642 O O . THR A 1 467 ? 41.852 0.316 17.285 1.00 82.50 467 THR A O 1
ATOM 3645 N N . ALA A 1 468 ? 40.529 1.303 18.808 1.00 83.38 468 ALA A N 1
ATOM 3646 C CA . ALA A 1 468 ? 39.551 1.797 17.841 1.00 83.38 468 ALA A CA 1
ATOM 3647 C C . ALA A 1 468 ? 40.152 2.863 16.907 1.00 83.38 468 ALA A C 1
ATOM 3649 O O . ALA A 1 468 ? 39.757 2.974 15.751 1.00 83.38 468 ALA A O 1
ATOM 3650 N N . GLY A 1 469 ? 41.140 3.626 17.382 1.00 81.38 469 GLY A N 1
ATOM 3651 C CA . GLY A 1 469 ? 41.810 4.663 16.598 1.00 81.38 469 GLY A CA 1
ATOM 3652 C C . GLY A 1 469 ? 42.851 4.160 15.595 1.00 81.38 469 GLY A C 1
ATOM 3653 O O . GLY A 1 469 ? 43.285 4.959 14.771 1.00 81.38 469 GLY A O 1
ATOM 3654 N N . ASP A 1 470 ? 43.271 2.891 15.662 1.00 83.44 470 ASP A N 1
ATOM 3655 C CA . ASP A 1 470 ? 44.213 2.253 14.722 1.00 83.44 470 ASP A CA 1
ATOM 3656 C C . ASP A 1 470 ? 43.514 1.965 13.382 1.00 83.44 470 ASP A C 1
ATOM 3658 O O . ASP A 1 470 ? 43.207 0.832 13.009 1.00 83.44 470 ASP A O 1
ATOM 3662 N N . TYR A 1 471 ? 43.168 3.047 12.688 1.00 80.94 471 TYR A N 1
ATOM 3663 C CA . TYR A 1 471 ? 42.274 3.045 11.536 1.00 80.94 471 TYR A CA 1
ATOM 3664 C C . TYR A 1 471 ? 42.910 2.394 10.301 1.00 80.94 471 TYR A C 1
ATOM 3666 O O . TYR A 1 471 ? 42.205 1.944 9.398 1.00 80.94 471 TYR A O 1
ATOM 3674 N N . ASN A 1 472 ? 44.244 2.358 10.232 1.00 77.00 472 ASN A N 1
ATOM 3675 C CA . ASN A 1 472 ? 44.978 1.689 9.158 1.00 77.00 472 ASN A CA 1
ATOM 3676 C C . ASN A 1 472 ? 45.399 0.241 9.509 1.00 77.00 472 ASN A C 1
ATOM 3678 O O . ASN A 1 472 ? 45.981 -0.432 8.652 1.00 77.00 472 ASN A O 1
ATOM 3682 N N . ALA A 1 473 ? 45.080 -0.223 10.726 1.00 82.25 473 ALA A N 1
ATOM 3683 C CA . ALA A 1 473 ? 45.402 -1.537 11.277 1.00 82.25 473 ALA A CA 1
ATOM 3684 C C . ALA A 1 473 ? 46.909 -1.875 11.282 1.00 82.25 473 ALA A C 1
ATOM 3686 O O . ALA A 1 473 ? 47.298 -3.027 11.047 1.00 82.25 473 ALA A O 1
ATOM 3687 N N . ASP A 1 474 ? 47.773 -0.884 11.529 1.00 75.19 474 ASP A N 1
ATOM 3688 C CA . ASP A 1 474 ? 49.232 -1.054 11.601 1.00 75.19 474 ASP A CA 1
ATOM 3689 C C . ASP A 1 474 ? 49.759 -1.323 13.027 1.00 75.19 474 ASP A C 1
ATOM 3691 O O . ASP A 1 474 ? 50.959 -1.570 13.226 1.00 75.19 474 ASP A O 1
ATOM 3695 N N . GLY A 1 475 ? 48.858 -1.344 14.015 1.00 85.31 475 GLY A N 1
ATOM 3696 C CA . GLY A 1 475 ? 49.150 -1.580 15.424 1.00 85.31 475 GLY A CA 1
ATOM 3697 C C . GLY A 1 475 ? 49.643 -0.340 16.171 1.00 85.31 475 GLY A C 1
ATOM 3698 O O . GLY A 1 475 ? 50.094 -0.472 17.315 1.00 85.31 475 GLY A O 1
ATOM 3699 N N . GLN A 1 476 ? 49.626 0.848 15.554 1.00 83.25 476 GLN A N 1
ATOM 3700 C CA . GLN A 1 476 ? 50.143 2.089 16.131 1.00 83.25 476 GLN A CA 1
ATOM 3701 C C . GLN A 1 476 ? 49.231 3.286 15.853 1.00 83.25 476 GLN A C 1
ATOM 3703 O O . GLN A 1 476 ? 49.278 3.863 14.779 1.00 83.25 476 GLN A O 1
ATOM 3708 N N . LEU A 1 477 ? 48.568 3.815 16.885 1.00 82.25 477 LEU A N 1
ATOM 3709 C CA . LEU A 1 477 ? 47.822 5.071 16.763 1.00 82.25 477 LEU A CA 1
ATOM 3710 C C . LEU A 1 477 ? 48.758 6.272 16.527 1.00 82.25 477 LEU A C 1
ATOM 3712 O O . LEU A 1 477 ? 49.448 6.733 17.444 1.00 82.25 477 LEU A O 1
ATOM 3716 N N . ASN A 1 478 ? 48.781 6.798 15.302 1.00 79.38 478 ASN A N 1
ATOM 3717 C CA . ASN A 1 478 ? 49.670 7.884 14.904 1.00 79.38 478 ASN A CA 1
ATOM 3718 C C . ASN A 1 478 ? 49.028 8.868 13.894 1.00 79.38 478 ASN A C 1
ATOM 3720 O O . ASN A 1 478 ? 47.816 8.924 13.690 1.00 79.38 478 ASN A O 1
ATOM 3724 N N . GLY A 1 479 ? 49.840 9.749 13.300 1.00 63.75 479 GLY A N 1
ATOM 3725 C CA . GLY A 1 479 ? 49.357 10.767 12.358 1.00 63.75 479 GLY A CA 1
ATOM 3726 C C . GLY A 1 479 ? 48.778 10.208 11.050 1.00 63.75 479 GLY A C 1
ATOM 3727 O O . GLY A 1 479 ? 48.036 10.923 10.375 1.00 63.75 479 GLY A O 1
ATOM 3728 N N . LEU A 1 480 ? 49.103 8.966 10.683 1.00 67.38 480 LEU A N 1
ATOM 3729 C CA . LEU A 1 480 ? 48.559 8.281 9.507 1.00 67.38 480 LEU A CA 1
ATOM 3730 C C . LEU A 1 480 ? 47.109 7.840 9.736 1.00 67.38 480 LEU A C 1
ATOM 3732 O O . LEU A 1 480 ? 46.278 8.020 8.842 1.00 67.38 480 LEU A O 1
ATOM 3736 N N . ASP A 1 481 ? 46.777 7.379 10.941 1.00 85.75 481 ASP A N 1
ATOM 3737 C CA . ASP A 1 481 ? 45.401 7.064 11.336 1.00 85.75 481 ASP A CA 1
ATOM 3738 C C . ASP A 1 481 ? 44.540 8.314 11.348 1.00 85.75 481 ASP A C 1
ATOM 3740 O O . ASP A 1 481 ? 43.478 8.341 10.735 1.00 85.75 481 ASP A O 1
ATOM 3744 N N . LEU A 1 482 ? 45.054 9.413 11.915 1.00 76.00 482 LEU A N 1
ATOM 3745 C CA . LEU A 1 482 ? 44.349 10.696 11.909 1.00 76.00 482 LEU A CA 1
ATOM 3746 C C . LEU A 1 482 ? 44.025 11.175 10.482 1.00 76.00 482 LEU A C 1
ATOM 3748 O O . LEU A 1 482 ? 42.972 11.774 10.248 1.00 76.00 482 LEU A O 1
ATOM 3752 N N . CYS A 1 483 ? 44.927 10.949 9.524 1.00 70.62 483 CYS A N 1
ATOM 3753 C CA . CYS A 1 483 ? 44.678 11.260 8.116 1.00 70.62 483 CYS A CA 1
ATOM 3754 C C . CYS A 1 483 ? 43.588 10.361 7.518 1.00 70.62 483 CYS A C 1
ATOM 3756 O O . CYS A 1 483 ? 42.717 10.869 6.810 1.00 70.62 483 CYS A O 1
ATOM 3758 N N . SER A 1 484 ? 43.615 9.067 7.835 1.00 73.94 484 SER A N 1
ATOM 3759 C CA . SER A 1 484 ? 42.643 8.077 7.358 1.00 73.94 484 SER A CA 1
ATOM 3760 C C . SER A 1 484 ? 41.244 8.352 7.921 1.00 73.94 484 SER A C 1
ATOM 3762 O O . SER A 1 484 ? 40.289 8.462 7.155 1.00 73.94 484 SER A O 1
ATOM 3764 N N . MET A 1 485 ? 41.142 8.635 9.223 1.00 80.19 485 MET A N 1
ATOM 3765 C CA . MET A 1 485 ? 39.900 9.034 9.893 1.00 80.19 485 MET A CA 1
ATOM 3766 C C . MET A 1 485 ? 39.315 10.330 9.295 1.00 80.19 485 MET A C 1
ATOM 3768 O O . MET A 1 485 ? 38.122 10.426 9.022 1.00 80.19 485 MET A O 1
ATOM 3772 N N . LYS A 1 486 ? 40.151 11.340 9.005 1.00 73.50 486 LYS A N 1
ATOM 3773 C CA . LYS A 1 486 ? 39.696 12.579 8.336 1.00 73.50 486 LYS A CA 1
ATOM 3774 C C . LYS A 1 486 ? 39.198 12.347 6.913 1.00 73.50 486 LYS A C 1
ATOM 3776 O O . LYS A 1 486 ? 38.350 13.101 6.439 1.00 73.50 486 LYS A O 1
ATOM 3781 N N . GLN A 1 487 ? 39.775 11.377 6.208 1.00 64.75 487 GLN A N 1
ATOM 3782 C CA . GLN A 1 487 ? 39.358 11.031 4.856 1.00 64.75 487 GLN A CA 1
ATOM 3783 C C . GLN A 1 487 ? 38.032 10.266 4.859 1.00 64.75 487 GLN A C 1
ATOM 3785 O O . GLN A 1 487 ? 37.208 10.536 3.990 1.00 64.75 487 GLN A O 1
ATOM 3790 N N . ALA A 1 488 ? 37.821 9.383 5.839 1.00 72.94 488 ALA A N 1
ATOM 3791 C CA . ALA A 1 488 ? 36.558 8.680 6.046 1.00 72.94 488 ALA A CA 1
ATOM 3792 C C . ALA A 1 488 ? 35.402 9.665 6.290 1.00 72.94 488 ALA A C 1
ATOM 3794 O O . ALA A 1 488 ? 34.478 9.709 5.484 1.00 72.94 488 ALA A O 1
ATOM 3795 N N . LEU A 1 489 ? 35.547 10.589 7.253 1.00 73.12 489 LEU A N 1
ATOM 3796 C CA . LEU A 1 489 ? 34.518 11.609 7.523 1.00 73.12 489 LEU A CA 1
ATOM 3797 C C . LEU A 1 489 ? 34.208 12.499 6.308 1.00 73.12 489 LEU A C 1
ATOM 3799 O O . LEU A 1 489 ? 33.082 12.946 6.123 1.00 73.12 489 LEU A O 1
ATOM 3803 N N . ARG A 1 490 ? 35.205 12.791 5.461 1.00 55.03 490 ARG A N 1
ATOM 3804 C CA . ARG A 1 490 ? 34.997 13.608 4.252 1.00 55.03 490 ARG A CA 1
ATOM 3805 C C . ARG A 1 490 ? 34.216 12.897 3.156 1.00 55.03 490 ARG A C 1
ATOM 3807 O O . ARG A 1 490 ? 33.606 13.598 2.356 1.00 55.03 490 ARG A O 1
ATOM 3814 N N . LYS A 1 491 ? 34.285 11.567 3.080 1.00 49.47 491 LYS A N 1
ATOM 3815 C CA . LYS A 1 491 ? 33.452 10.797 2.149 1.00 49.47 491 LYS A CA 1
ATOM 3816 C C . LYS A 1 491 ? 32.000 10.825 2.613 1.00 49.47 491 LYS A C 1
ATOM 3818 O O . LYS A 1 491 ? 31.145 11.208 1.832 1.00 49.47 491 LYS A O 1
ATOM 3823 N N . GLU A 1 492 ? 31.773 10.635 3.910 1.00 48.59 492 GLU A N 1
ATOM 3824 C CA . GLU A 1 492 ? 30.439 10.724 4.519 1.00 48.59 492 GLU A CA 1
ATOM 3825 C C . GLU A 1 492 ? 29.799 12.118 4.369 1.00 48.59 492 GLU A C 1
ATOM 3827 O O . GLU A 1 492 ? 28.602 12.210 4.155 1.00 48.59 492 GLU A O 1
ATOM 3832 N N . THR A 1 493 ? 30.571 13.220 4.387 1.00 41.50 493 THR A N 1
ATOM 3833 C CA . THR A 1 493 ? 30.022 14.586 4.158 1.00 41.50 493 THR A CA 1
ATOM 3834 C C . THR A 1 493 ? 29.889 14.982 2.676 1.00 41.50 493 THR A C 1
ATOM 3836 O O . THR A 1 493 ? 29.506 16.108 2.373 1.00 41.50 493 THR A O 1
ATOM 3839 N N . GLN A 1 494 ? 30.325 14.136 1.741 1.00 33.47 494 GLN A N 1
ATOM 3840 C CA . GLN A 1 494 ? 30.057 14.306 0.302 1.00 33.47 494 GLN A CA 1
ATOM 3841 C C . GLN A 1 494 ? 28.910 13.406 -0.170 1.00 33.47 494 GLN A C 1
ATOM 3843 O O . GLN A 1 494 ? 28.413 13.597 -1.277 1.00 33.47 494 GLN A O 1
ATOM 3848 N N . GLU A 1 495 ? 28.522 12.453 0.675 1.00 36.31 495 GLU A N 1
ATOM 3849 C CA . GLU A 1 495 ? 27.432 11.495 0.499 1.00 36.31 495 GLU A CA 1
ATOM 3850 C C . GLU A 1 495 ? 26.204 11.858 1.370 1.00 36.31 495 GLU A C 1
ATOM 3852 O O . GLU A 1 495 ? 25.195 11.163 1.305 1.00 36.31 495 GLU A O 1
ATOM 3857 N N . ALA A 1 496 ? 26.276 12.966 2.125 1.00 34.19 496 ALA A N 1
ATOM 3858 C CA . ALA A 1 496 ? 25.209 13.597 2.913 1.00 34.19 496 ALA A CA 1
ATOM 3859 C C . ALA A 1 496 ? 25.058 15.071 2.518 1.00 34.19 496 ALA A C 1
ATOM 3861 O O . ALA A 1 496 ? 23.917 15.583 2.563 1.00 34.19 496 ALA A O 1
#

Organism: NCBI:txid411473

Sequence (496 aa):
MKKKWLSAAAAAVLSVCALVAPISVPNTVTPVAVQAASSGTTLADMPSAYQSAAEWILQNRIISEGSVKDWATIYDQIVAGNGTLKYVVKWQSKQTITLEQRKQLQTVLETAVNDWTDWLVGYENWPYTHVNVQIVGWAVLDQNCLLDLQPDETVYTTTIPADTSYITDGNMAVSELPTLEPIGDETRYRYIHWADQSYQYPDGYENRYDMYLQATQGMIDMGGFGYHWGQQLSDNAILGLIAGTSSMHILEHEMGHSFGLTDFYGGEGESDGFPPGGFPDGGTSIMMAGSSQTITNFDGWFFRYLWSYLAKEDGRFNLTAPSTTTTATTSETTAETTETTTTTVTTTVSETQPAYETVSFTDTISEIVPNTSVTFAEYGTFFFQGDSYYHGDESKNLSHYEAGDKISIQFTYDRESDMIQRVDALQLEENSHKVIGDVNADGQFTIADVVMVQKWLLGSGNVTDWTAGDYNADGQLNGLDLCSMKQALRKETQEA